Protein AF-D0SRM5-F1 (afdb_monomer)

Radius of gyration: 75.78 Å; Cα contacts (8 Å, |Δi|>4): 258; chains: 1; bounding box: 125×109×236 Å

Structure (mmCIF, N/CA/C/O backbone):
data_AF-D0SRM5-F1
#
_entry.id   AF-D0SRM5-F1
#
loop_
_atom_site.group_PDB
_atom_site.id
_atom_site.type_symbol
_atom_site.label_atom_id
_atom_site.label_alt_id
_atom_site.label_comp_id
_atom_site.label_asym_id
_atom_site.label_entity_id
_atom_site.label_seq_id
_atom_site.pdbx_PDB_ins_code
_atom_site.Cartn_x
_atom_site.Cartn_y
_atom_site.Cartn_z
_atom_site.occupancy
_atom_site.B_iso_or_equiv
_atom_site.auth_seq_id
_atom_site.auth_comp_id
_atom_site.auth_asym_id
_atom_site.auth_atom_id
_atom_site.pdbx_PDB_model_num
ATOM 1 N N . MET A 1 1 ? -45.842 -1.400 104.090 1.00 75.75 1 MET A N 1
ATOM 2 C CA . MET A 1 1 ? -46.898 -2.377 103.756 1.00 75.75 1 MET A CA 1
ATOM 3 C C . MET A 1 1 ? -46.332 -3.764 103.976 1.00 75.75 1 MET A C 1
ATOM 5 O O . MET A 1 1 ? -45.165 -3.953 103.660 1.00 75.75 1 MET A O 1
ATOM 9 N N . ILE A 1 2 ? -47.105 -4.686 104.545 1.00 84.38 2 ILE A N 1
ATOM 10 C CA . ILE A 1 2 ? -46.726 -6.105 104.592 1.00 84.38 2 ILE A CA 1
ATOM 11 C C . ILE A 1 2 ? -47.402 -6.796 103.411 1.00 84.38 2 ILE A C 1
ATOM 13 O O . ILE A 1 2 ? -48.548 -6.469 103.094 1.00 84.38 2 ILE A O 1
ATOM 17 N N . VAL A 1 3 ? -46.679 -7.705 102.763 1.00 89.56 3 VAL A N 1
ATOM 18 C CA . VAL A 1 3 ? -47.131 -8.456 101.594 1.00 89.56 3 VAL A CA 1
ATOM 19 C C . VAL A 1 3 ? -47.085 -9.946 101.910 1.00 89.56 3 VAL A C 1
ATOM 21 O O . VAL A 1 3 ? -46.092 -10.427 102.449 1.00 89.56 3 VAL A O 1
ATOM 24 N N . ASP A 1 4 ? -48.151 -10.646 101.551 1.00 93.44 4 ASP A N 1
ATOM 25 C CA . ASP A 1 4 ? -48.209 -12.096 101.433 1.00 93.44 4 ASP A CA 1
ATOM 26 C C . ASP A 1 4 ? -48.311 -12.432 99.941 1.00 93.44 4 ASP A C 1
ATOM 28 O O . ASP A 1 4 ? -49.197 -11.927 99.245 1.00 93.44 4 ASP A O 1
ATOM 32 N N . ALA A 1 5 ? -47.357 -13.205 99.428 1.00 93.56 5 ALA A N 1
ATOM 33 C CA . ALA A 1 5 ? -47.236 -13.497 98.007 1.00 93.56 5 ALA A CA 1
ATOM 34 C C . ALA A 1 5 ? -47.153 -15.006 97.773 1.00 93.56 5 ALA A C 1
ATOM 36 O O . ALA A 1 5 ? -46.274 -15.680 98.307 1.00 93.56 5 ALA A O 1
ATOM 37 N N . ALA A 1 6 ? -48.034 -15.512 96.914 1.00 95.06 6 ALA A N 1
ATOM 38 C CA . ALA A 1 6 ? -48.066 -16.900 96.478 1.00 95.06 6 ALA A CA 1
ATOM 39 C C . ALA A 1 6 ? -47.936 -16.966 94.953 1.00 95.06 6 ALA A C 1
ATOM 41 O O . ALA A 1 6 ? -48.683 -16.303 94.233 1.00 95.06 6 ALA A O 1
ATOM 42 N N . ILE A 1 7 ? -46.991 -17.768 94.458 1.00 93.00 7 ILE A N 1
ATOM 43 C CA . ILE A 1 7 ? -46.827 -18.048 93.026 1.00 93.00 7 ILE A CA 1
ATOM 44 C C . ILE A 1 7 ? -47.518 -19.375 92.726 1.00 93.00 7 ILE A C 1
ATOM 46 O O . ILE A 1 7 ? -47.242 -20.385 93.371 1.00 93.00 7 ILE A O 1
ATOM 50 N N . HIS A 1 8 ? -48.404 -19.367 91.738 1.00 90.44 8 HIS A N 1
ATOM 51 C CA . HIS A 1 8 ? -49.189 -20.519 91.335 1.00 90.44 8 HIS A CA 1
ATOM 52 C C . HIS A 1 8 ? -48.699 -21.079 90.006 1.00 90.44 8 HIS A C 1
ATOM 54 O O . HIS A 1 8 ? -48.463 -20.349 89.037 1.00 90.44 8 HIS A O 1
ATOM 60 N N . ALA A 1 9 ? -48.589 -22.406 89.971 1.00 87.62 9 ALA A N 1
ATOM 61 C CA . ALA A 1 9 ? -48.478 -23.139 88.726 1.00 87.62 9 ALA A CA 1
ATOM 62 C C . ALA A 1 9 ? -49.825 -23.107 87.967 1.00 87.62 9 ALA A C 1
ATOM 64 O O . ALA A 1 9 ? -50.882 -22.961 88.593 1.00 87.62 9 ALA A O 1
ATOM 65 N N . PRO A 1 10 ? -49.801 -23.260 86.635 1.00 83.62 10 PRO A N 1
ATOM 66 C CA . PRO A 1 10 ? -50.998 -23.355 85.807 1.00 83.62 10 PRO A CA 1
ATOM 67 C C . PRO A 1 10 ? -51.956 -24.454 86.289 1.00 83.62 10 PRO A C 1
ATOM 69 O O . PRO A 1 10 ? -51.540 -25.560 86.634 1.00 83.62 10 PRO A O 1
ATOM 72 N N . HIS A 1 11 ? -53.259 -24.164 86.291 1.00 76.25 11 HIS A N 1
ATOM 73 C CA . HIS A 1 11 ? -54.286 -25.144 86.648 1.00 76.25 11 HIS A CA 1
ATOM 74 C C . HIS A 1 11 ? -54.641 -26.006 85.428 1.00 76.25 11 HIS A C 1
ATOM 76 O O . HIS A 1 11 ? -55.472 -25.619 84.611 1.00 76.25 11 HIS A O 1
ATOM 82 N N . ILE A 1 12 ? -54.011 -27.172 85.295 1.00 67.69 12 ILE A N 1
ATOM 83 C CA . ILE A 1 12 ? -54.156 -28.050 84.117 1.00 67.69 12 ILE A CA 1
ATOM 84 C C . ILE A 1 12 ? -55.495 -28.809 84.062 1.00 67.69 12 ILE A C 1
ATOM 86 O O . ILE A 1 12 ? -55.946 -29.190 82.983 1.00 67.69 12 ILE A O 1
ATOM 90 N N . GLU A 1 13 ? -56.181 -28.996 85.195 1.00 64.06 13 GLU A N 1
ATOM 91 C CA . GLU A 1 13 ? -57.524 -29.590 85.207 1.00 64.06 13 GLU A CA 1
ATOM 92 C C . GLU A 1 13 ? -58.568 -28.579 84.690 1.00 64.06 13 GLU A C 1
ATOM 94 O O . GLU A 1 13 ? -58.675 -27.454 85.181 1.00 64.06 13 GLU A O 1
ATOM 99 N N . GLY A 1 14 ? -59.353 -28.965 83.680 1.00 62.56 14 GLY A N 1
ATOM 100 C CA . GLY A 1 14 ? -60.469 -28.157 83.171 1.00 62.56 14 GLY A CA 1
ATOM 101 C C . GLY A 1 14 ? -60.129 -27.134 82.079 1.00 62.56 14 GLY A C 1
ATOM 102 O O . GLY A 1 14 ? -60.854 -26.151 81.950 1.00 62.56 14 GLY A O 1
ATOM 103 N N . GLY A 1 15 ? -59.063 -27.338 81.294 1.00 61.66 15 GLY A N 1
ATOM 104 C CA . GLY A 1 15 ? -58.835 -26.599 80.039 1.00 61.66 15 GLY A CA 1
ATOM 105 C C . GLY A 1 15 ? -58.355 -25.151 80.201 1.00 61.66 15 GLY A C 1
ATOM 106 O O . GLY A 1 15 ? -58.679 -24.297 79.377 1.00 61.66 15 GLY A O 1
ATOM 107 N N . SER A 1 16 ? -57.632 -24.838 81.281 1.00 66.81 16 SER A N 1
ATOM 108 C CA . SER A 1 16 ? -56.905 -23.567 81.399 1.00 66.81 16 SER A CA 1
ATOM 109 C C . SER A 1 16 ? -55.593 -23.616 80.612 1.00 66.81 16 SER A C 1
ATOM 111 O O . SER A 1 16 ? -55.019 -24.688 80.453 1.00 66.81 16 SER A O 1
ATOM 113 N N . ASP A 1 17 ? -55.104 -22.454 80.168 1.00 73.56 17 ASP A N 1
ATOM 114 C CA . ASP A 1 17 ? -53.794 -22.327 79.515 1.00 73.56 17 ASP A CA 1
ATOM 115 C C . ASP A 1 17 ? -52.684 -22.830 80.455 1.00 73.56 17 ASP A C 1
ATOM 117 O O . ASP A 1 17 ? -52.502 -22.296 81.556 1.00 73.56 17 ASP A O 1
ATOM 121 N N . ASP A 1 18 ? -51.966 -23.863 80.016 1.00 79.94 18 ASP A N 1
ATOM 122 C CA . ASP A 1 18 ? -50.884 -24.533 80.740 1.00 79.94 18 ASP A CA 1
ATOM 123 C C . ASP A 1 18 ? -49.605 -23.686 80.821 1.00 79.94 18 ASP A C 1
ATOM 125 O O . ASP A 1 18 ? -48.636 -24.088 81.459 1.00 79.94 18 ASP A O 1
ATOM 129 N N . ARG A 1 19 ? -49.614 -22.483 80.238 1.00 84.00 19 ARG A N 1
ATOM 130 C CA . ARG A 1 19 ? -48.540 -21.485 80.325 1.00 84.00 19 ARG A CA 1
ATOM 131 C C . ARG A 1 19 ? -48.837 -20.378 81.339 1.00 84.00 19 ARG A C 1
ATOM 133 O O . ARG A 1 19 ? -47.973 -19.541 81.591 1.00 84.00 19 ARG A O 1
ATOM 140 N N . ASN A 1 20 ? -50.038 -20.330 81.924 1.00 86.62 20 ASN A N 1
ATOM 141 C CA . ASN A 1 20 ? -50.478 -19.219 82.779 1.00 86.62 20 ASN A CA 1
ATOM 142 C C . ASN A 1 20 ? -49.940 -19.298 84.224 1.00 86.62 20 ASN A C 1
ATOM 144 O O . ASN A 1 20 ? -50.693 -19.505 85.184 1.00 86.62 20 ASN A O 1
ATOM 148 N N . TYR A 1 21 ? -48.629 -19.119 84.383 1.00 89.56 21 TYR A N 1
ATOM 149 C CA . TYR A 1 21 ? -48.004 -18.881 85.684 1.00 89.56 21 TYR A CA 1
ATOM 150 C C . TYR A 1 21 ? -48.398 -17.496 86.199 1.00 89.56 21 TYR A C 1
ATOM 152 O O . TYR A 1 21 ? -48.238 -16.496 85.500 1.00 89.56 21 TYR A O 1
ATOM 160 N N . HIS A 1 22 ? -48.907 -17.425 87.426 1.00 91.38 22 HIS A N 1
ATOM 161 C CA . HIS A 1 22 ? -49.387 -16.167 87.996 1.00 91.38 22 HIS A CA 1
ATOM 162 C C . HIS A 1 22 ? -49.139 -16.099 89.500 1.00 91.38 22 HIS A C 1
ATOM 164 O O . HIS A 1 22 ? -48.972 -17.118 90.168 1.00 91.38 22 HIS A O 1
ATOM 170 N N . ALA A 1 23 ? -49.109 -14.882 90.038 1.00 93.06 23 ALA A N 1
ATOM 171 C CA . ALA A 1 23 ? -48.901 -14.642 91.457 1.00 93.06 23 ALA A CA 1
ATOM 172 C C . ALA A 1 23 ? -50.101 -13.922 92.076 1.00 93.06 23 ALA A C 1
ATOM 174 O O . ALA A 1 23 ? -50.603 -12.938 91.528 1.00 93.06 23 ALA A O 1
ATOM 175 N N . HIS A 1 24 ? -50.523 -14.386 93.249 1.00 93.62 24 HIS A N 1
ATOM 176 C CA . HIS A 1 24 ? -51.413 -13.647 94.130 1.00 93.62 24 HIS A CA 1
ATOM 177 C C . HIS A 1 24 ? -50.573 -12.884 95.144 1.00 93.62 24 HIS A C 1
ATOM 179 O O . HIS A 1 24 ? -49.783 -13.474 95.873 1.00 93.62 24 HIS A O 1
ATOM 185 N N . VAL A 1 25 ? -50.749 -11.564 95.181 1.00 90.94 25 VAL A N 1
ATOM 186 C CA . VAL A 1 25 ? -50.019 -10.664 96.075 1.00 90.94 25 VAL A CA 1
ATOM 187 C C . VAL A 1 25 ? -51.042 -9.927 96.928 1.00 90.94 25 VAL A C 1
ATOM 189 O O . VAL A 1 25 ? -51.656 -8.950 96.498 1.00 90.94 25 VAL A O 1
ATOM 192 N N . MET A 1 26 ? -51.272 -10.435 98.133 1.00 90.12 26 MET A N 1
ATOM 193 C CA . MET A 1 26 ? -52.119 -9.796 99.131 1.00 90.12 26 MET A CA 1
ATOM 194 C C . MET A 1 26 ? -51.283 -8.827 99.948 1.00 90.12 26 MET A C 1
ATOM 196 O O . MET A 1 26 ? -50.142 -9.110 100.300 1.00 90.12 26 MET A O 1
ATOM 200 N N . PHE A 1 27 ? -51.841 -7.670 100.282 1.00 87.31 27 PHE A N 1
ATOM 201 C CA . PHE A 1 27 ? -51.095 -6.677 101.034 1.00 87.31 27 PHE A CA 1
ATOM 202 C C . PHE A 1 27 ? -51.951 -5.939 102.050 1.00 87.31 27 PHE A C 1
ATOM 204 O O . PHE A 1 27 ? -53.161 -5.756 101.886 1.00 87.31 27 PHE A O 1
ATOM 211 N N . THR A 1 28 ? -51.312 -5.503 103.134 1.00 86.56 28 THR A N 1
ATOM 212 C CA . THR A 1 28 ? -52.011 -4.799 104.203 1.00 86.56 28 THR A CA 1
ATOM 213 C C . THR A 1 28 ? -52.453 -3.418 103.739 1.00 86.56 28 THR A C 1
ATOM 215 O O . THR A 1 28 ? -51.679 -2.613 103.229 1.00 86.56 28 THR A O 1
ATOM 218 N N . THR A 1 29 ? -53.715 -3.085 103.997 1.00 83.94 29 THR A N 1
ATOM 219 C CA . THR A 1 29 ? -54.259 -1.755 103.675 1.00 83.94 29 THR A CA 1
ATOM 220 C C . THR A 1 29 ? -53.954 -0.703 104.746 1.00 83.94 29 THR A C 1
ATOM 222 O O . THR A 1 29 ? -54.438 0.424 104.670 1.00 83.94 29 THR A O 1
ATOM 225 N N . ARG A 1 30 ? -53.163 -1.063 105.760 1.00 85.94 30 ARG A N 1
ATOM 226 C CA . ARG A 1 30 ? -52.719 -0.215 106.871 1.00 85.94 30 ARG A CA 1
ATOM 227 C C . ARG A 1 30 ? -51.215 -0.394 107.063 1.00 85.94 30 ARG A C 1
ATOM 229 O O . ARG A 1 30 ? -50.678 -1.476 106.797 1.00 85.94 30 ARG A O 1
ATOM 236 N N . ALA A 1 31 ? -50.552 0.668 107.507 1.00 85.31 31 ALA A N 1
ATOM 237 C CA . ALA A 1 31 ? -49.158 0.605 107.928 1.00 85.31 31 ALA A CA 1
ATOM 238 C C . ALA A 1 31 ? -49.045 -0.108 109.283 1.00 85.31 31 ALA A C 1
ATOM 240 O O . ALA A 1 31 ? -50.023 -0.172 110.028 1.00 85.31 31 ALA A O 1
ATOM 241 N N . ILE A 1 32 ? -47.851 -0.604 109.594 1.00 87.25 32 ILE A N 1
ATOM 242 C CA . ILE A 1 32 ? -47.505 -1.066 110.938 1.00 87.25 32 ILE A CA 1
ATOM 243 C C . ILE A 1 32 ? -46.869 0.105 111.682 1.00 87.25 32 ILE A C 1
ATOM 245 O O . ILE A 1 32 ? -45.974 0.762 111.145 1.00 87.25 32 ILE A O 1
ATOM 249 N N . SER A 1 33 ? -47.367 0.386 112.879 1.00 85.88 33 SER A N 1
ATOM 250 C CA . SER A 1 33 ? -46.882 1.446 113.752 1.00 85.88 33 SER A CA 1
ATOM 251 C C . SER A 1 33 ? -45.524 1.077 114.357 1.00 85.88 33 SER A C 1
ATOM 253 O O . SER A 1 33 ? -45.061 -0.063 114.286 1.00 85.88 33 SER A O 1
ATOM 255 N N . LYS A 1 34 ? -44.890 2.033 115.043 1.00 86.81 34 LYS A N 1
ATOM 256 C CA . LYS A 1 34 ? -43.638 1.782 115.782 1.00 86.81 34 LYS A CA 1
ATOM 257 C C . LYS A 1 34 ? -43.795 0.766 116.924 1.00 86.81 34 LYS A C 1
ATOM 259 O O . LYS A 1 34 ? -42.788 0.238 117.383 1.00 86.81 34 LYS A O 1
ATOM 264 N N . THR A 1 35 ? -45.022 0.519 117.389 1.00 87.88 35 THR A N 1
ATOM 265 C CA . THR A 1 35 ? -45.329 -0.461 118.445 1.00 87.88 35 THR A CA 1
ATOM 266 C C . THR A 1 35 ? -45.667 -1.845 117.893 1.00 87.88 35 THR A C 1
ATOM 268 O O . THR A 1 35 ? -45.791 -2.780 118.674 1.00 87.88 35 THR A O 1
ATOM 271 N N . GLY A 1 36 ? -45.775 -1.996 116.568 1.00 84.62 36 GLY A N 1
ATOM 272 C CA . GLY A 1 36 ? -46.119 -3.263 115.918 1.00 84.62 36 GLY A CA 1
ATOM 273 C C . GLY A 1 36 ? -47.612 -3.448 115.623 1.00 84.62 36 GLY A C 1
ATOM 274 O O . GLY A 1 36 ? -47.978 -4.441 115.001 1.00 84.62 36 GLY A O 1
ATOM 275 N N . ASP A 1 37 ? -48.464 -2.490 115.998 1.00 87.62 37 ASP A N 1
ATOM 276 C CA . ASP A 1 37 ? -49.907 -2.521 115.730 1.00 87.62 37 ASP A CA 1
ATOM 277 C C . ASP A 1 37 ? -50.256 -1.914 114.362 1.00 87.62 37 ASP A C 1
ATOM 279 O O . ASP A 1 37 ? -49.481 -1.158 113.779 1.00 87.62 37 ASP A O 1
ATOM 283 N N . PHE A 1 38 ? -51.454 -2.186 113.837 1.00 88.56 38 PHE A N 1
ATOM 284 C CA . PHE A 1 38 ? -51.927 -1.497 112.633 1.00 88.56 38 PHE A CA 1
ATOM 285 C C . PHE A 1 38 ? -52.267 -0.028 112.910 1.00 88.56 38 PHE A C 1
ATOM 287 O O . PHE A 1 38 ? -53.035 0.289 113.816 1.00 88.56 38 PHE A O 1
ATOM 294 N N . GLU A 1 39 ? -51.791 0.863 112.043 1.00 87.25 39 GLU A N 1
ATOM 295 C CA . GLU A 1 39 ? -52.151 2.280 112.078 1.00 87.25 39 GLU A CA 1
ATOM 296 C C . GLU A 1 39 ? -53.662 2.504 111.871 1.00 87.25 39 GLU A C 1
ATOM 298 O O . GLU A 1 39 ? -54.339 1.825 111.082 1.00 87.25 39 GLU A O 1
ATOM 303 N N . SER A 1 40 ? -54.201 3.524 112.547 1.00 83.12 40 SER A N 1
ATOM 304 C CA . SER A 1 40 ? -55.633 3.868 112.518 1.00 83.12 40 SER A CA 1
ATOM 305 C C . SER A 1 40 ? -56.101 4.388 111.152 1.00 83.12 40 SER A C 1
ATOM 307 O O . SER A 1 40 ? -57.272 4.217 110.786 1.00 83.12 40 SER A O 1
ATOM 309 N N . LYS A 1 41 ? -55.186 4.934 110.340 1.00 83.44 41 LYS A N 1
ATOM 310 C CA . LYS A 1 41 ? -55.449 5.381 108.967 1.00 83.44 41 LYS A CA 1
ATOM 311 C C . LYS A 1 41 ? -55.220 4.244 107.963 1.00 83.44 41 LYS A C 1
ATOM 313 O O . LYS A 1 41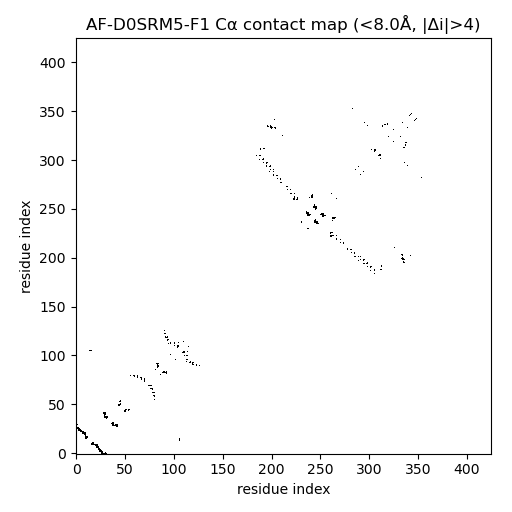 ? -54.173 3.605 107.944 1.00 83.44 41 LYS A O 1
ATOM 318 N N . LYS A 1 42 ? -56.207 4.018 107.092 1.00 80.56 42 LYS A N 1
ATOM 319 C CA . LYS A 1 42 ? -56.097 3.104 105.943 1.00 80.56 42 LYS A CA 1
ATOM 320 C C . LYS A 1 42 ? -55.418 3.829 104.778 1.00 80.56 42 LYS A C 1
ATOM 322 O O . LYS A 1 42 ? -55.771 4.980 104.516 1.00 80.56 42 LYS A O 1
ATOM 327 N N . TYR A 1 43 ? -54.538 3.151 104.049 1.00 76.50 43 TYR A N 1
ATOM 328 C CA . TYR A 1 43 ? -54.081 3.606 102.738 1.00 76.50 43 TYR A CA 1
ATOM 329 C C . TYR A 1 43 ? -55.289 3.766 101.806 1.00 76.50 43 TYR A C 1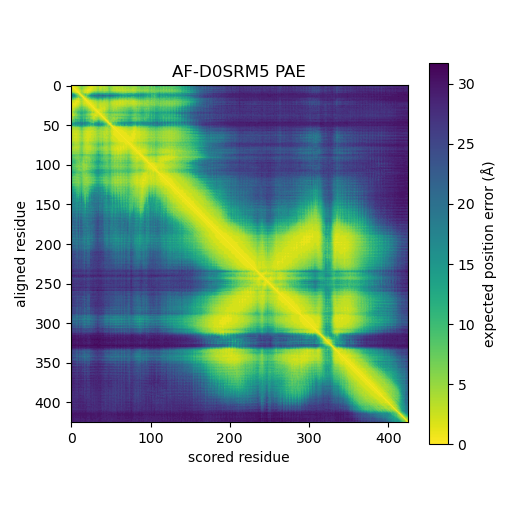
ATOM 331 O O . TYR A 1 43 ? -56.152 2.884 101.726 1.00 76.50 43 TYR A O 1
ATOM 339 N N . ARG A 1 44 ? -55.390 4.927 101.155 1.00 74.38 44 ARG A N 1
ATOM 340 C CA . ARG A 1 44 ? -56.475 5.254 100.212 1.00 74.38 44 ARG A CA 1
ATOM 341 C C . ARG A 1 44 ? -56.002 5.270 98.764 1.00 74.38 44 ARG A C 1
ATOM 343 O O . ARG A 1 44 ? -56.834 5.399 97.880 1.00 74.38 44 ARG A O 1
ATOM 350 N N . ASP A 1 45 ? -54.725 4.991 98.546 1.00 69.88 45 ASP A N 1
ATOM 351 C CA . ASP A 1 45 ? -54.040 5.002 97.251 1.00 69.88 45 ASP A CA 1
ATOM 352 C C . ASP A 1 45 ? -54.606 3.972 96.253 1.00 69.88 45 ASP A C 1
ATOM 354 O O . ASP A 1 45 ? -54.304 4.044 95.069 1.00 69.88 45 ASP A O 1
ATOM 358 N N . PHE A 1 46 ? -55.453 3.043 96.725 1.00 66.44 46 PHE A N 1
ATOM 359 C CA . PHE A 1 46 ? -56.204 2.049 95.937 1.00 66.44 46 PHE A CA 1
ATOM 360 C C . PHE A 1 46 ? -57.736 2.235 96.014 1.00 66.44 46 PHE A C 1
ATOM 362 O O . PHE A 1 46 ? -58.500 1.351 95.632 1.00 66.44 46 PHE A O 1
ATOM 369 N N . SER A 1 47 ? -58.209 3.352 96.577 1.00 68.06 47 SER A N 1
ATOM 370 C CA . SER A 1 47 ? -59.630 3.726 96.637 1.00 68.06 47 SER A CA 1
ATOM 371 C C . SER A 1 47 ? -60.097 4.279 95.290 1.00 68.06 47 SER A C 1
ATOM 373 O O . SER A 1 47 ? -59.283 4.713 94.485 1.00 68.06 47 SER A O 1
ATOM 375 N N . ARG A 1 48 ? -61.413 4.302 95.050 1.00 60.69 48 ARG A N 1
ATOM 376 C CA . ARG A 1 48 ? -62.029 4.650 93.754 1.00 60.69 48 ARG A CA 1
ATOM 377 C C . ARG A 1 48 ? -61.578 6.002 93.161 1.00 60.69 48 ARG A C 1
ATOM 379 O O . ARG A 1 48 ? -61.569 6.119 91.941 1.00 60.69 48 ARG A O 1
ATOM 386 N N . ASP A 1 49 ? -61.184 6.965 93.996 1.00 62.38 49 ASP A N 1
ATOM 387 C CA . ASP A 1 49 ? -60.855 8.337 93.576 1.00 62.38 49 ASP A CA 1
ATOM 388 C C . ASP A 1 49 ? -59.379 8.521 93.146 1.00 62.38 49 ASP A C 1
ATOM 390 O O . ASP A 1 49 ? -59.117 9.201 92.157 1.00 62.38 49 ASP A O 1
ATOM 394 N N . ASP A 1 50 ? -58.422 7.856 93.813 1.00 56.53 50 ASP A N 1
ATOM 395 C CA . ASP A 1 50 ? -56.968 7.957 93.538 1.00 56.53 50 ASP A CA 1
ATOM 396 C C . ASP A 1 50 ? -56.353 6.664 92.953 1.00 56.53 50 ASP A C 1
ATOM 398 O O . ASP A 1 50 ? -55.239 6.662 92.421 1.00 56.53 50 ASP A O 1
ATOM 402 N N . GLY A 1 51 ? -57.091 5.550 93.001 1.00 62.44 51 GLY A N 1
ATOM 403 C CA . GLY A 1 51 ? -56.621 4.208 92.645 1.00 62.44 51 GLY A CA 1
ATOM 404 C C . GLY A 1 51 ? -56.216 4.041 91.185 1.00 62.44 51 GLY A C 1
ATOM 405 O O . GLY A 1 51 ? -55.305 3.274 90.885 1.00 62.44 51 GLY A O 1
ATOM 406 N N . THR A 1 52 ? -56.833 4.787 90.269 1.00 68.38 52 THR A N 1
ATOM 407 C CA . THR A 1 52 ? -56.574 4.661 88.827 1.00 68.38 52 THR A CA 1
ATOM 408 C C . THR A 1 52 ? -55.147 5.078 88.453 1.00 68.38 52 THR A C 1
ATOM 410 O O . THR A 1 52 ? -54.532 4.440 87.598 1.00 68.38 52 THR A O 1
ATOM 413 N N . LYS A 1 53 ? -54.582 6.101 89.114 1.00 77.62 53 LYS A N 1
ATOM 414 C CA . LYS A 1 53 ? -53.200 6.555 88.862 1.00 77.62 53 LYS A CA 1
ATOM 415 C C . LYS A 1 53 ? -52.179 5.587 89.453 1.00 77.62 53 LYS A C 1
ATOM 417 O O . LYS A 1 53 ? -51.281 5.147 88.743 1.00 77.62 53 LYS A O 1
ATOM 422 N N . THR A 1 54 ? -52.368 5.192 90.712 1.00 81.75 54 THR A N 1
ATOM 423 C CA . THR A 1 54 ? -51.497 4.226 91.401 1.00 81.75 54 THR A CA 1
ATOM 424 C C . THR A 1 54 ? -51.434 2.894 90.653 1.00 81.75 54 THR A C 1
ATOM 426 O O . THR A 1 54 ? -50.349 2.372 90.417 1.00 81.75 54 THR A O 1
ATOM 429 N N . VAL A 1 55 ? -52.583 2.367 90.211 1.00 83.69 55 VAL A N 1
ATOM 430 C CA . VAL A 1 55 ? -52.653 1.112 89.442 1.00 83.69 55 VAL A CA 1
ATOM 431 C C . VAL A 1 55 ? -51.979 1.244 88.077 1.00 83.69 55 VAL A C 1
ATOM 433 O O . VAL A 1 55 ? -51.310 0.307 87.648 1.00 83.69 55 VAL A O 1
ATOM 436 N N . SER A 1 56 ? -52.120 2.386 87.399 1.00 84.94 56 SER A N 1
ATOM 437 C CA . SER A 1 56 ? -51.464 2.609 86.103 1.00 84.94 56 SER A CA 1
ATOM 438 C C . SER A 1 56 ? -49.940 2.623 86.244 1.00 84.94 56 SER A C 1
ATOM 440 O O . SER A 1 56 ? -49.274 1.869 85.542 1.00 84.94 56 SER A O 1
ATOM 442 N N . HIS A 1 57 ? -49.399 3.359 87.224 1.00 87.44 57 HIS A N 1
ATOM 443 C CA . HIS A 1 57 ? -47.958 3.355 87.512 1.00 87.44 57 HIS A CA 1
ATOM 444 C C . HIS A 1 57 ? -47.446 1.965 87.912 1.00 87.44 57 HIS A C 1
ATOM 446 O O . HIS A 1 57 ? -46.345 1.577 87.542 1.00 87.44 57 HIS A O 1
ATOM 452 N N . TRP A 1 58 ? -48.233 1.186 88.660 1.00 89.19 58 TRP A N 1
ATOM 453 C CA . TRP A 1 58 ? -47.847 -0.180 89.022 1.00 89.19 58 TRP A CA 1
ATOM 454 C C . TRP A 1 58 ? -47.814 -1.117 87.816 1.00 89.19 58 TRP A C 1
ATOM 456 O O . TRP A 1 58 ? -46.930 -1.964 87.738 1.00 89.19 58 TRP A O 1
ATOM 466 N N . ARG A 1 59 ? -48.750 -0.975 86.870 1.00 91.94 59 ARG A N 1
ATOM 467 C CA . ARG A 1 59 ? -48.742 -1.754 85.623 1.00 91.94 59 ARG A CA 1
ATOM 468 C C . ARG A 1 59 ? -47.543 -1.408 84.752 1.00 91.94 59 ARG A C 1
ATOM 470 O O . ARG A 1 59 ? -46.925 -2.318 84.213 1.00 91.94 59 ARG A O 1
ATOM 477 N N . GLU A 1 60 ? -47.224 -0.123 84.641 1.00 94.00 60 GLU A N 1
ATOM 478 C CA . GLU A 1 60 ? -46.029 0.359 83.948 1.00 94.00 60 GLU A CA 1
ATOM 479 C C . GLU A 1 60 ? -44.760 -0.214 84.584 1.00 94.00 60 GLU A C 1
ATOM 481 O O . GLU A 1 60 ? -44.036 -0.959 83.932 1.00 94.00 60 GLU A O 1
ATOM 486 N N . HIS A 1 61 ? -44.571 -0.003 85.890 1.00 95.25 61 HIS A N 1
ATOM 487 C CA . HIS A 1 61 ? -43.409 -0.514 86.615 1.00 95.25 61 HIS A CA 1
ATOM 488 C C . HIS A 1 61 ? -43.298 -2.044 86.543 1.00 95.25 61 HIS A C 1
ATOM 490 O O . HIS A 1 61 ? -42.205 -2.597 86.468 1.00 95.25 61 HIS A O 1
ATOM 496 N N . PHE A 1 62 ? -44.422 -2.762 86.571 1.00 94.88 62 PHE A N 1
ATOM 497 C CA . PHE A 1 62 ? -44.413 -4.211 86.396 1.00 94.88 62 PHE A CA 1
ATOM 498 C C . PHE A 1 62 ? -43.988 -4.616 84.979 1.00 94.88 62 PHE A C 1
ATOM 500 O O . PHE A 1 62 ? -43.183 -5.533 84.838 1.00 94.88 62 PHE A O 1
ATOM 507 N N . ALA A 1 63 ? -44.478 -3.933 83.940 1.00 96.06 63 ALA A N 1
ATOM 508 C CA . ALA A 1 63 ? -44.046 -4.179 82.566 1.00 96.06 63 ALA A CA 1
ATOM 509 C C . ALA A 1 63 ? -42.534 -3.944 82.403 1.00 96.06 63 ALA A C 1
ATOM 511 O O . ALA A 1 63 ? -41.858 -4.774 81.797 1.00 96.06 63 ALA A O 1
ATOM 512 N N . ASP A 1 64 ? -41.991 -2.887 83.010 1.00 96.81 64 ASP A N 1
ATOM 513 C CA . ASP A 1 64 ? -40.552 -2.593 82.994 1.00 96.81 64 ASP A CA 1
ATOM 514 C C . ASP A 1 64 ? -39.729 -3.675 83.702 1.00 96.81 64 ASP A C 1
ATOM 516 O O . ASP A 1 64 ? -38.710 -4.129 83.173 1.00 96.81 64 ASP A O 1
ATOM 520 N N . LEU A 1 65 ? -40.186 -4.141 84.871 1.00 96.81 65 LEU A N 1
ATOM 521 C CA . LEU A 1 65 ? -39.556 -5.254 85.586 1.00 96.81 65 LEU A CA 1
ATOM 522 C C . LEU A 1 65 ? -39.535 -6.528 84.733 1.00 96.81 65 LEU A C 1
ATOM 524 O O . LEU A 1 65 ? -38.497 -7.184 84.635 1.00 96.81 65 LEU A O 1
ATOM 528 N N . VAL A 1 66 ? -40.659 -6.866 84.092 1.00 96.19 66 VAL A N 1
ATOM 529 C CA . VAL A 1 66 ? -40.753 -8.038 83.210 1.00 96.19 66 VAL A CA 1
ATOM 530 C C . VAL A 1 66 ? -39.814 -7.887 82.015 1.00 96.19 66 VAL A C 1
ATOM 532 O O . VAL A 1 66 ? -39.041 -8.799 81.742 1.00 96.19 66 VAL A O 1
ATOM 535 N N . ASN A 1 67 ? -39.816 -6.738 81.339 1.00 96.94 67 ASN A N 1
ATOM 536 C CA . ASN A 1 67 ? -38.952 -6.483 80.183 1.00 96.94 67 ASN A CA 1
ATOM 537 C C . ASN A 1 67 ? -37.463 -6.540 80.536 1.00 96.94 67 ASN A C 1
ATOM 539 O O . ASN A 1 67 ? -36.684 -7.114 79.778 1.00 96.94 67 ASN A O 1
ATOM 543 N N . THR A 1 68 ? -37.085 -6.012 81.702 1.00 97.38 68 THR A N 1
ATOM 544 C CA . THR A 1 68 ? -35.714 -6.107 82.222 1.00 97.38 68 THR A CA 1
ATOM 545 C C . THR A 1 68 ? -35.316 -7.569 82.419 1.00 97.38 68 THR A C 1
ATOM 547 O O . THR A 1 68 ? -34.224 -7.981 82.032 1.00 97.38 68 THR A O 1
ATOM 550 N N . GLN A 1 69 ? -36.208 -8.382 82.991 1.00 96.69 69 GLN A N 1
ATOM 551 C CA . GLN A 1 69 ? -35.928 -9.797 83.210 1.00 96.69 69 GLN A CA 1
ATOM 552 C C . GLN A 1 69 ? -35.881 -10.597 81.899 1.00 96.69 69 GLN A C 1
ATOM 554 O O . GLN A 1 69 ? -35.029 -11.477 81.773 1.00 96.69 69 GLN A O 1
ATOM 559 N N . LEU A 1 70 ? -36.751 -10.286 80.928 1.00 96.75 70 LEU A N 1
ATOM 560 C CA . LEU A 1 70 ? -36.746 -10.884 79.586 1.00 96.75 70 LEU A CA 1
ATOM 561 C C . LEU A 1 70 ? -35.430 -10.586 78.855 1.00 96.75 70 LEU A C 1
ATOM 563 O O . LEU A 1 70 ? -34.814 -11.488 78.291 1.00 96.75 70 LEU A O 1
ATOM 567 N N . GLU A 1 71 ? -34.947 -9.348 78.926 1.00 96.25 71 GLU A N 1
ATOM 568 C CA . GLU A 1 71 ? -33.659 -8.968 78.347 1.00 96.25 71 GLU A CA 1
ATOM 569 C C . GLU A 1 71 ? -32.486 -9.717 78.995 1.00 96.25 71 GLU A C 1
ATOM 571 O O . GLU A 1 71 ? -31.628 -10.242 78.288 1.00 96.25 71 GLU A O 1
ATOM 576 N N . GLN A 1 72 ? -32.479 -9.847 80.327 1.00 96.94 72 GLN A N 1
ATOM 577 C CA . GLN A 1 72 ? -31.435 -10.580 81.055 1.00 96.94 72 GLN A CA 1
ATOM 578 C C . GLN A 1 72 ? -31.335 -12.059 80.661 1.00 96.94 72 GLN A C 1
ATOM 580 O O . GLN A 1 72 ? -30.247 -12.630 80.728 1.00 96.94 72 GLN A O 1
ATOM 585 N N . ILE A 1 73 ? -32.445 -12.682 80.253 1.00 96.75 73 ILE A N 1
ATOM 586 C CA . ILE A 1 73 ? -32.460 -14.072 79.770 1.00 96.75 73 ILE A CA 1
ATOM 587 C C . ILE A 1 73 ? -32.277 -14.185 78.246 1.00 96.75 73 ILE A C 1
ATOM 589 O O . ILE A 1 73 ? -32.367 -15.285 77.708 1.00 96.75 73 ILE A O 1
ATOM 593 N N . GLY A 1 74 ? -32.017 -13.075 77.542 1.00 95.12 74 GLY A N 1
ATOM 594 C CA . GLY A 1 74 ? -31.788 -13.045 76.092 1.00 95.12 74 GLY A CA 1
ATOM 595 C C . GLY A 1 74 ? -33.054 -13.121 75.230 1.00 95.12 74 GLY A C 1
ATOM 596 O O . GLY A 1 74 ? -32.955 -13.362 74.029 1.00 95.12 74 GLY A O 1
ATOM 597 N N . SER A 1 75 ? -34.238 -12.921 75.815 1.00 95.56 75 SER A N 1
ATOM 598 C CA . SER A 1 75 ? -35.513 -12.885 75.091 1.00 95.56 75 SER A CA 1
ATOM 599 C C . SER A 1 75 ? -35.681 -11.546 74.358 1.00 95.56 75 SER A C 1
ATOM 601 O O . SER A 1 75 ? -35.333 -10.474 74.868 1.00 95.56 75 SER A O 1
ATOM 603 N N . THR A 1 76 ? -36.204 -11.604 73.132 1.00 93.06 76 THR A N 1
ATOM 604 C CA . THR A 1 76 ? -36.473 -10.420 72.285 1.00 93.06 76 THR A CA 1
ATOM 605 C C . THR A 1 76 ? -37.892 -9.883 72.467 1.00 93.06 76 THR A C 1
ATOM 607 O O . THR A 1 76 ? -38.201 -8.758 72.082 1.00 93.06 76 THR A O 1
ATOM 610 N N . GLU A 1 77 ? -38.746 -10.675 73.103 1.00 93.25 77 GLU A N 1
ATOM 611 C CA . GLU A 1 77 ? -40.124 -10.372 73.426 1.00 93.25 77 GLU A CA 1
ATOM 612 C C . GLU A 1 77 ? -40.204 -9.247 74.460 1.00 93.25 77 GLU A C 1
ATOM 614 O O . GLU A 1 77 ? -39.374 -9.135 75.364 1.00 93.25 77 GLU A O 1
ATOM 619 N N . ARG A 1 78 ? -41.219 -8.393 74.333 1.00 93.81 78 ARG A N 1
ATOM 620 C CA . ARG A 1 78 ? -41.480 -7.297 75.268 1.00 93.81 78 ARG A CA 1
ATOM 621 C C . ARG A 1 78 ? -42.966 -7.227 75.579 1.00 93.81 78 ARG A C 1
ATOM 623 O O . ARG A 1 78 ? -43.805 -7.463 74.712 1.00 93.81 78 ARG A O 1
ATOM 630 N N . VAL A 1 79 ? -43.285 -6.884 76.818 1.00 93.62 79 VAL A N 1
ATOM 631 C CA . VAL A 1 79 ? -44.647 -6.620 77.281 1.00 93.62 79 VAL A CA 1
ATOM 632 C C . VAL A 1 79 ? -44.854 -5.120 77.443 1.00 93.62 79 VAL A C 1
ATOM 634 O O . VAL A 1 79 ? -43.921 -4.373 77.730 1.00 93.62 79 VAL A O 1
ATOM 637 N N . SER A 1 80 ? -46.091 -4.666 77.274 1.00 93.50 80 SER A N 1
ATOM 638 C CA . SER A 1 80 ? -46.462 -3.277 77.530 1.00 93.50 80 SER A CA 1
ATOM 639 C C . SER A 1 80 ? -47.725 -3.218 78.372 1.00 93.50 80 SER A C 1
ATOM 641 O O . SER A 1 80 ? -48.615 -4.059 78.249 1.00 93.50 80 SER A O 1
ATOM 643 N N . HIS A 1 81 ? -47.796 -2.206 79.232 1.00 91.69 81 HIS A N 1
ATOM 644 C CA . HIS A 1 81 ? -48.995 -1.881 79.994 1.00 91.69 81 HIS A CA 1
ATOM 645 C C . HIS A 1 81 ? -50.033 -1.111 79.157 1.00 91.69 81 HIS A C 1
ATOM 647 O O . HIS A 1 81 ? -51.180 -0.964 79.586 1.00 91.69 81 HIS A O 1
ATOM 653 N N . LEU A 1 82 ? -49.623 -0.600 77.991 1.00 91.19 82 LEU A N 1
ATOM 654 C CA . LEU A 1 82 ? -50.445 0.181 77.075 1.00 91.19 82 LEU A CA 1
ATOM 655 C C . LEU A 1 82 ? -51.401 -0.712 76.280 1.00 91.19 82 LEU A C 1
ATOM 657 O O . LEU A 1 82 ? -51.098 -1.863 75.963 1.00 91.19 82 LEU A O 1
ATOM 661 N N . SER A 1 83 ? -52.559 -0.161 75.913 1.00 89.75 83 SER A N 1
ATOM 662 C CA . SER A 1 83 ? -53.465 -0.837 74.984 1.00 89.75 83 SER A CA 1
ATOM 663 C C . SER A 1 83 ? -52.885 -0.844 73.562 1.00 89.75 83 SER A C 1
ATOM 665 O O . SER A 1 83 ? -52.052 -0.005 73.222 1.00 89.75 83 SER A O 1
ATOM 667 N N . TYR A 1 84 ? -53.360 -1.736 72.684 1.00 90.25 84 TYR A N 1
ATOM 668 C CA . TYR A 1 84 ? -52.967 -1.717 71.262 1.00 90.25 84 TYR A CA 1
ATOM 669 C C . TYR A 1 84 ? -53.238 -0.369 70.581 1.00 90.25 84 TYR A C 1
ATOM 671 O O . TYR A 1 84 ? -52.456 0.069 69.737 1.00 90.25 84 TYR A O 1
ATOM 679 N N . LYS A 1 85 ? -54.303 0.330 70.995 1.00 89.69 85 LYS A N 1
ATOM 680 C CA . LYS A 1 85 ? -54.611 1.678 70.510 1.00 89.69 85 LYS A CA 1
ATOM 681 C C . LYS A 1 85 ? -53.542 2.685 70.931 1.00 89.69 85 LYS A C 1
ATOM 683 O O . LYS A 1 85 ? -53.088 3.455 70.093 1.00 89.69 85 LYS A O 1
ATOM 688 N N . ASP A 1 86 ? -53.130 2.665 72.196 1.00 91.00 86 ASP A N 1
ATOM 689 C CA . ASP A 1 86 ? -52.115 3.592 72.714 1.00 91.00 86 ASP A CA 1
ATOM 690 C C . ASP A 1 86 ? -50.723 3.279 72.142 1.00 91.00 86 ASP A C 1
ATOM 692 O O . ASP A 1 86 ? -49.939 4.187 71.885 1.00 91.00 86 ASP A O 1
ATOM 696 N N . LEU A 1 87 ? -50.449 2.002 71.850 1.00 90.12 87 LEU A N 1
ATOM 697 C CA . LEU A 1 87 ? -49.257 1.564 71.116 1.00 90.12 87 LEU A CA 1
ATOM 698 C C . LEU A 1 87 ? -49.279 1.952 69.633 1.00 90.12 87 LEU A C 1
ATOM 700 O O . LEU A 1 87 ? -48.249 1.853 68.974 1.00 90.12 87 LEU A O 1
ATOM 704 N N . SER A 1 88 ? -50.434 2.357 69.092 1.00 89.44 88 SER A N 1
ATOM 705 C CA . SER A 1 88 ? -50.616 2.702 67.675 1.00 89.44 88 SER A CA 1
ATOM 706 C C . SER A 1 88 ? -50.103 1.627 66.699 1.00 89.44 88 SER A C 1
ATOM 708 O O . SER A 1 88 ? -49.740 1.932 65.568 1.00 89.44 88 SER A O 1
ATOM 710 N N . ASN A 1 89 ? -50.104 0.354 67.112 1.00 87.06 89 ASN A N 1
ATOM 711 C CA . ASN A 1 89 ? -49.637 -0.776 66.294 1.00 87.06 89 ASN A CA 1
ATOM 712 C C . ASN A 1 89 ? -50.711 -1.279 65.305 1.00 87.06 89 ASN A C 1
ATOM 714 O O . ASN A 1 89 ? -50.479 -2.171 64.489 1.00 87.06 89 ASN A O 1
ATOM 718 N N . GLY A 1 90 ? -51.915 -0.705 65.384 1.00 87.62 90 GLY A N 1
ATOM 719 C CA . GLY A 1 90 ? -53.057 -1.033 64.539 1.00 87.62 90 GLY A CA 1
ATOM 720 C C . GLY A 1 90 ? -53.536 -2.480 64.672 1.00 87.62 90 GLY A C 1
ATOM 721 O O . GLY A 1 90 ? -54.091 -2.991 63.701 1.00 87.62 90 GLY A O 1
ATOM 722 N N . LEU A 1 91 ? -53.278 -3.137 65.808 1.00 91.31 91 LEU A N 1
ATOM 723 C CA . LEU A 1 91 ? -53.889 -4.414 66.172 1.00 91.31 91 LEU A CA 1
ATOM 724 C C . LEU A 1 91 ? -55.244 -4.174 66.852 1.00 91.31 91 LEU A C 1
ATOM 726 O O . LEU A 1 91 ? -55.432 -3.214 67.603 1.00 91.31 91 LEU A O 1
ATOM 730 N N . GLU A 1 92 ? -56.194 -5.068 66.609 1.00 92.75 92 GLU A N 1
ATOM 731 C CA . GLU A 1 92 ? -57.527 -5.033 67.204 1.00 92.75 92 GLU A CA 1
ATOM 732 C C . GLU A 1 92 ? -57.506 -5.631 68.623 1.00 92.75 92 GLU A C 1
ATOM 734 O O . GLU A 1 92 ? -56.919 -6.688 68.860 1.00 92.75 92 GLU A O 1
ATOM 739 N N . ALA A 1 93 ? -58.132 -4.957 69.593 1.00 91.25 93 ALA A N 1
ATOM 740 C CA . ALA A 1 93 ? -58.185 -5.424 70.979 1.00 91.25 93 ALA A CA 1
ATOM 741 C C . ALA A 1 93 ? -59.331 -6.426 71.194 1.00 91.25 93 ALA A C 1
ATOM 743 O O . ALA A 1 93 ? -60.460 -6.186 70.771 1.00 91.25 93 ALA A O 1
ATOM 744 N N . THR A 1 94 ? -59.061 -7.518 71.910 1.00 91.69 94 THR A N 1
ATOM 745 C CA . THR A 1 94 ? -60.085 -8.491 72.322 1.00 91.69 94 THR A CA 1
ATOM 746 C C . THR A 1 94 ? -60.946 -7.964 73.471 1.00 91.69 94 THR A C 1
ATOM 748 O O . THR A 1 94 ? -60.473 -7.193 74.309 1.00 91.69 94 THR A O 1
ATOM 751 N N . VAL A 1 95 ? -62.183 -8.449 73.577 1.00 88.94 95 VAL A N 1
ATOM 752 C CA . VAL A 1 95 ? -63.089 -8.149 74.696 1.00 88.94 95 VAL A CA 1
ATOM 753 C C . VAL A 1 95 ? -62.901 -9.176 75.815 1.00 88.94 95 VAL A C 1
ATOM 755 O O . VAL A 1 95 ? -62.690 -10.360 75.557 1.00 88.94 95 VAL A O 1
ATOM 758 N N . HIS A 1 96 ? -62.970 -8.736 77.074 1.00 87.25 96 HIS A N 1
ATOM 759 C CA . HIS A 1 96 ? -62.885 -9.641 78.220 1.00 87.25 96 HIS A CA 1
ATOM 760 C C . HIS A 1 96 ? -64.050 -10.643 78.211 1.00 87.25 96 HIS A C 1
ATOM 762 O O . HIS A 1 96 ? -65.207 -10.247 78.313 1.00 87.25 96 HIS A O 1
ATOM 768 N N . GLU A 1 97 ? -63.730 -11.935 78.116 1.00 85.44 97 GLU A N 1
ATOM 769 C CA . GLU A 1 97 ? -64.721 -13.018 78.017 1.00 85.44 97 GLU A CA 1
ATOM 770 C C . GLU A 1 97 ? -65.524 -13.181 79.320 1.00 85.44 97 GLU A C 1
ATOM 772 O O . GLU A 1 97 ? -66.731 -13.411 79.297 1.00 85.44 97 GLU A O 1
ATOM 777 N N . GLY A 1 98 ? -64.890 -12.980 80.476 1.00 84.88 98 GLY A N 1
ATOM 778 C CA . GLY A 1 98 ? -65.515 -13.227 81.772 1.00 84.88 98 GLY A CA 1
ATOM 779 C C . GLY A 1 98 ? -65.674 -14.719 82.083 1.00 84.88 98 GLY A C 1
ATOM 780 O O . GLY A 1 98 ? -65.586 -15.589 81.220 1.00 84.88 98 GLY A O 1
ATOM 781 N N . TYR A 1 99 ? -65.910 -15.031 83.358 1.00 83.88 99 TYR A N 1
ATOM 782 C CA . TYR A 1 99 ? -65.894 -16.410 83.863 1.00 83.88 99 TYR A CA 1
ATOM 783 C C . TYR A 1 99 ? -66.870 -17.353 83.141 1.00 83.88 99 TYR A C 1
ATOM 785 O O . TYR A 1 99 ? -66.496 -18.472 82.798 1.00 83.88 99 TYR A O 1
ATOM 793 N N . ALA A 1 100 ? -68.104 -16.902 82.890 1.00 84.88 100 ALA A N 1
ATOM 794 C CA . ALA A 1 100 ? -69.143 -17.729 82.277 1.00 84.88 100 ALA A CA 1
ATOM 795 C C . ALA A 1 100 ? -68.795 -18.133 80.834 1.00 84.88 100 ALA A C 1
ATOM 797 O O . ALA A 1 100 ? -68.930 -19.300 80.474 1.00 84.88 100 ALA A O 1
ATOM 798 N N . VAL A 1 101 ? -68.289 -17.192 80.030 1.00 85.44 101 VAL A N 1
ATOM 799 C CA . VAL A 1 101 ? -67.856 -17.462 78.651 1.00 85.44 101 VAL A CA 1
ATOM 800 C C . VAL A 1 101 ? -66.647 -18.392 78.641 1.00 85.44 101 VAL A C 1
ATOM 802 O O . VAL A 1 101 ? -66.639 -19.372 77.901 1.00 85.44 101 VAL A O 1
ATOM 805 N N . THR A 1 102 ? -65.665 -18.158 79.519 1.00 82.69 102 THR A N 1
ATOM 806 C CA . THR A 1 102 ? -64.493 -19.035 79.644 1.00 82.69 102 THR A CA 1
ATOM 807 C C . THR A 1 102 ? -64.882 -20.460 80.052 1.00 82.69 102 THR A C 1
ATOM 809 O O . THR A 1 102 ? -64.290 -21.418 79.558 1.00 82.69 102 THR A O 1
ATOM 812 N N . GLN A 1 103 ? -65.876 -20.637 80.931 1.00 82.19 103 GLN A N 1
ATOM 813 C CA . GLN A 1 103 ? -66.378 -21.967 81.292 1.00 82.19 103 GLN A CA 1
ATOM 814 C C . GLN A 1 103 ? -67.062 -22.681 80.126 1.00 82.19 103 GLN A C 1
ATOM 816 O O . GLN A 1 103 ? -66.775 -23.852 79.893 1.00 82.19 103 GLN A O 1
ATOM 821 N N . LEU A 1 104 ? -67.934 -21.993 79.382 1.00 86.19 104 LEU A N 1
ATOM 822 C CA . LEU A 1 104 ? -68.588 -22.573 78.203 1.00 86.19 104 LEU A CA 1
ATOM 823 C C . LEU A 1 104 ? -67.556 -22.998 77.156 1.00 86.19 104 LEU A C 1
ATOM 825 O O . LEU A 1 104 ? -67.601 -24.125 76.665 1.00 86.19 104 LEU A O 1
ATOM 829 N N . ARG A 1 105 ? -66.545 -22.156 76.930 1.00 83.56 105 ARG A N 1
ATOM 830 C CA . ARG A 1 105 ? -65.426 -22.454 76.036 1.00 83.56 105 ARG A CA 1
ATOM 831 C C . ARG A 1 105 ? -64.662 -23.716 76.448 1.00 83.56 105 ARG A C 1
ATOM 833 O O . ARG A 1 105 ? -64.309 -24.524 75.596 1.00 83.56 105 ARG A O 1
ATOM 840 N N . ARG A 1 106 ? -64.447 -23.934 77.751 1.00 80.56 106 ARG A N 1
ATOM 841 C CA . ARG A 1 106 ? -63.797 -25.151 78.288 1.00 80.56 106 ARG A CA 1
ATOM 842 C C . ARG A 1 106 ? -64.616 -26.423 78.065 1.00 80.56 106 ARG A C 1
ATOM 844 O O . ARG A 1 106 ? -64.041 -27.503 78.003 1.00 80.56 106 ARG A O 1
ATOM 851 N N . LEU A 1 107 ? -65.935 -26.297 77.932 1.00 83.12 107 LEU A N 1
ATOM 852 C CA . LEU A 1 107 ? -66.834 -27.394 77.564 1.00 83.12 107 LEU A CA 1
ATOM 853 C C . LEU A 1 107 ? -66.935 -27.591 76.039 1.00 83.12 107 LEU A C 1
ATOM 855 O O . LEU A 1 107 ? -67.711 -28.432 75.592 1.00 83.12 107 LEU A O 1
ATOM 859 N N . GLY A 1 108 ? -66.175 -26.826 75.244 1.00 83.94 108 GLY A N 1
ATOM 860 C CA . GLY A 1 108 ? -66.232 -26.846 73.781 1.00 83.94 108 GLY A CA 1
ATOM 861 C C . GLY A 1 108 ? -67.449 -26.121 73.198 1.00 83.94 108 GLY A C 1
ATOM 862 O O . GLY A 1 108 ? -67.799 -26.360 72.047 1.00 83.94 108 GLY A O 1
ATOM 863 N N . ILE A 1 109 ? -68.118 -25.272 73.987 1.00 85.00 109 ILE A N 1
ATOM 864 C CA . ILE A 1 109 ? -69.271 -24.480 73.549 1.00 85.00 109 ILE A CA 1
ATOM 865 C C . ILE A 1 109 ? -68.797 -23.066 73.228 1.00 85.00 109 ILE A C 1
ATOM 867 O O . ILE A 1 109 ? -68.404 -22.308 74.118 1.00 85.00 109 ILE A O 1
ATOM 871 N N . ASP A 1 110 ? -68.878 -22.707 71.953 1.00 88.19 110 ASP A N 1
ATOM 872 C CA . ASP A 1 110 ? -68.531 -21.373 71.489 1.00 88.19 110 ASP A CA 1
ATOM 873 C C . ASP A 1 110 ? -69.629 -20.348 71.792 1.00 88.19 110 ASP A C 1
ATOM 875 O O . ASP A 1 110 ? -70.827 -20.631 71.778 1.00 88.19 110 ASP A O 1
ATOM 879 N N . THR A 1 111 ? -69.196 -19.118 72.049 1.00 88.81 111 THR A N 1
ATOM 880 C CA . THR A 1 111 ? -70.047 -17.947 72.265 1.00 88.81 111 THR A CA 1
ATOM 881 C C . THR A 1 111 ? -69.717 -16.879 71.231 1.00 88.81 111 THR A C 1
ATOM 883 O O . THR A 1 111 ? -68.628 -16.867 70.658 1.00 88.81 111 THR A O 1
ATOM 886 N N . GLU A 1 112 ? -70.615 -15.917 71.039 1.00 88.31 112 GLU A N 1
ATOM 887 C CA . GLU A 1 112 ? -70.361 -14.777 70.149 1.00 88.31 112 GLU A CA 1
ATOM 888 C C . GLU A 1 112 ? -69.076 -14.019 70.529 1.00 88.31 112 GLU A C 1
ATOM 890 O O . GLU A 1 112 ? -68.308 -13.627 69.653 1.00 88.31 112 GLU A O 1
ATOM 895 N N . ILE A 1 113 ? -68.793 -13.872 71.832 1.00 87.44 113 ILE A N 1
ATOM 896 C CA . ILE A 1 113 ? -67.595 -13.179 72.331 1.00 87.44 113 ILE A CA 1
ATOM 897 C C . ILE A 1 113 ? -66.325 -14.000 72.056 1.00 87.44 113 ILE A C 1
ATOM 899 O O . ILE A 1 113 ? -65.327 -13.435 71.607 1.00 87.44 113 ILE A O 1
ATOM 903 N N . SER A 1 114 ? -66.343 -15.320 72.292 1.00 86.25 114 SER A N 1
ATOM 904 C CA . SER A 1 114 ? -65.171 -16.173 72.037 1.00 86.25 114 SER A CA 1
ATOM 905 C C . SER A 1 114 ? -64.840 -16.248 70.545 1.00 86.25 114 SER A C 1
ATOM 907 O O . SER A 1 114 ? -63.678 -16.076 70.181 1.00 86.25 114 SER A O 1
ATOM 909 N N . LEU A 1 115 ? -65.854 -16.387 69.682 1.00 90.25 115 LEU A N 1
ATOM 910 C CA . LEU A 1 115 ? -65.686 -16.386 68.225 1.00 90.25 115 LEU A CA 1
ATOM 911 C C . LEU A 1 115 ? -65.185 -15.031 67.704 1.00 90.25 115 LEU A C 1
ATOM 913 O O . LEU A 1 115 ? -64.289 -14.984 66.862 1.00 90.25 115 LEU A O 1
ATOM 917 N N . ALA A 1 116 ? -65.714 -13.918 68.224 1.00 91.50 116 ALA A N 1
ATOM 918 C CA . ALA A 1 116 ? -65.257 -12.581 67.849 1.00 91.50 116 ALA A CA 1
ATOM 919 C C . ALA A 1 116 ? -63.787 -12.345 68.236 1.00 91.50 116 ALA A C 1
ATOM 921 O O . ALA A 1 116 ? -63.015 -11.816 67.433 1.00 91.50 116 ALA A O 1
ATOM 922 N N . ASN A 1 117 ? -63.379 -12.774 69.434 1.00 91.44 117 ASN A N 1
ATOM 923 C CA . ASN A 1 117 ? -61.990 -12.688 69.882 1.00 91.44 117 ASN A CA 1
ATOM 924 C C . ASN A 1 117 ? -61.048 -13.555 69.041 1.00 91.44 117 ASN A C 1
ATOM 926 O O . ASN A 1 117 ? -59.938 -13.118 68.740 1.00 91.44 117 ASN A O 1
ATOM 930 N N . ASP A 1 118 ? -61.468 -14.755 68.643 1.00 90.38 118 ASP A N 1
ATOM 931 C CA . ASP A 1 118 ? -60.657 -15.624 67.786 1.00 90.38 118 ASP A CA 1
ATOM 932 C C . ASP A 1 118 ? -60.487 -15.031 66.387 1.00 90.38 118 ASP A C 1
ATOM 934 O O . ASP A 1 118 ? -59.370 -14.988 65.872 1.00 90.38 118 ASP A O 1
ATOM 938 N N . ALA A 1 119 ? -61.550 -14.451 65.824 1.00 93.44 119 ALA A N 1
ATOM 939 C CA . ALA A 1 119 ? -61.467 -13.727 64.561 1.00 93.44 119 ALA A CA 1
ATOM 940 C C . ALA A 1 119 ? -60.536 -12.499 64.653 1.00 93.44 119 ALA A C 1
ATOM 942 O O . ALA A 1 119 ? -59.779 -12.231 63.722 1.00 93.44 119 ALA A O 1
ATOM 943 N N . ILE A 1 120 ? -60.556 -11.765 65.774 1.00 92.88 120 ILE A N 1
ATOM 944 C CA . ILE A 1 120 ? -59.622 -10.657 66.047 1.00 92.88 120 ILE A CA 1
ATOM 945 C C . ILE A 1 120 ? -58.174 -11.160 66.106 1.00 92.88 120 ILE A C 1
ATOM 947 O O . ILE A 1 120 ? -57.293 -10.582 65.471 1.00 92.88 120 ILE A O 1
ATOM 951 N N . ARG A 1 121 ? -57.913 -12.250 66.841 1.00 91.31 121 ARG A N 1
ATOM 952 C CA . ARG A 1 121 ? -56.572 -12.851 66.948 1.00 91.31 121 ARG A CA 1
ATOM 953 C C . ARG A 1 121 ? -56.054 -13.299 65.586 1.00 91.31 121 ARG A C 1
ATOM 955 O O . ARG A 1 121 ? -54.892 -13.047 65.282 1.00 91.31 121 ARG A O 1
ATOM 962 N N . GLN A 1 122 ? -56.913 -13.906 64.768 1.00 93.31 122 GLN A N 1
ATOM 963 C CA . GLN A 1 122 ? -56.565 -14.316 63.413 1.00 93.31 122 GLN A CA 1
ATOM 964 C C . GLN A 1 122 ? -56.190 -13.111 62.541 1.00 93.31 122 GLN A C 1
ATOM 966 O O . GLN A 1 122 ? -55.107 -13.106 61.964 1.00 93.31 122 GLN A O 1
ATOM 971 N N . ARG A 1 123 ? -57.022 -12.060 62.499 1.00 93.94 123 ARG A N 1
ATOM 972 C CA . ARG A 1 123 ? -56.716 -10.845 61.722 1.00 93.94 123 ARG A CA 1
ATOM 973 C C . ARG A 1 123 ? -55.428 -10.165 62.181 1.00 93.94 123 ARG A C 1
ATOM 975 O O . ARG A 1 123 ? -54.632 -9.737 61.351 1.00 93.94 123 ARG A O 1
ATOM 982 N N . ASN A 1 124 ? -55.192 -10.098 63.492 1.00 93.62 124 ASN A N 1
ATOM 983 C CA . ASN A 1 124 ? -53.947 -9.564 64.044 1.00 93.62 124 ASN A CA 1
ATOM 984 C C . ASN A 1 124 ? -52.731 -10.391 63.603 1.00 93.62 124 ASN A C 1
ATOM 986 O O . ASN A 1 124 ? -51.727 -9.814 63.192 1.00 93.62 124 ASN A O 1
ATO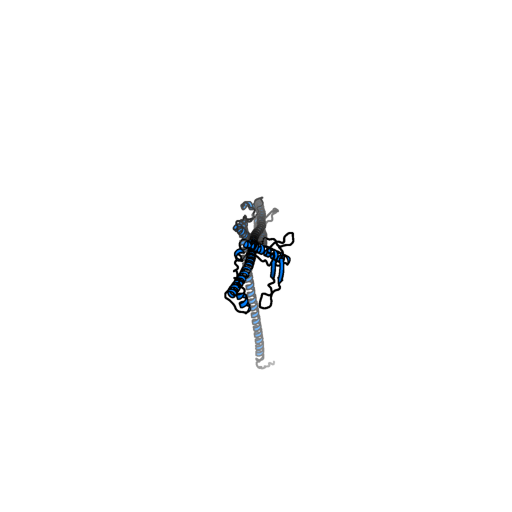M 990 N N . ALA A 1 125 ? -52.827 -11.724 63.646 1.00 91.69 125 ALA A N 1
ATOM 991 C CA . ALA A 1 125 ? -51.760 -12.612 63.191 1.00 91.69 125 ALA A CA 1
ATOM 992 C C . ALA A 1 125 ? -51.481 -12.443 61.688 1.00 91.69 125 ALA A C 1
ATOM 994 O O . ALA A 1 125 ? -50.327 -12.277 61.296 1.00 91.69 125 ALA A O 1
ATOM 995 N N . GLU A 1 126 ? -52.526 -12.412 60.856 1.00 93.38 126 GLU A N 1
ATOM 996 C CA . GLU A 1 126 ? -52.416 -12.157 59.413 1.00 93.38 126 GLU A CA 1
ATOM 997 C C . GLU A 1 126 ? -51.752 -10.805 59.130 1.00 93.38 126 GLU A C 1
ATOM 999 O O . GLU A 1 126 ? -50.872 -10.711 58.276 1.00 93.38 126 GLU A O 1
ATOM 1004 N N . LYS A 1 127 ? -52.114 -9.759 59.881 1.00 92.25 127 LYS A N 1
ATOM 1005 C CA . LYS A 1 127 ? -51.519 -8.429 59.733 1.00 92.25 127 LYS A CA 1
ATOM 1006 C C . LYS A 1 127 ? -50.020 -8.433 60.028 1.00 92.25 127 LYS A C 1
ATOM 1008 O O . LYS A 1 127 ? -49.253 -7.905 59.229 1.00 92.25 127 LYS A O 1
ATOM 1013 N N . THR A 1 128 ? -49.599 -9.049 61.133 1.00 89.69 128 THR A N 1
ATOM 1014 C CA . THR A 1 128 ? -48.176 -9.146 61.491 1.00 89.69 128 THR A CA 1
ATOM 1015 C C . THR A 1 128 ? -47.380 -9.920 60.439 1.00 89.69 128 THR A C 1
ATOM 1017 O O . THR A 1 128 ? -46.291 -9.491 60.064 1.00 89.69 128 THR A O 1
ATOM 1020 N N . VAL A 1 129 ? -47.928 -11.023 59.917 1.00 92.19 129 VAL A N 1
ATOM 1021 C CA . VAL A 1 129 ? -47.293 -11.788 58.831 1.00 92.19 129 VAL A CA 1
ATOM 1022 C C . VAL A 1 129 ? -47.175 -10.939 57.563 1.00 92.19 129 VAL A C 1
ATOM 1024 O O . VAL A 1 129 ? -46.102 -10.877 56.969 1.00 92.19 129 VAL A O 1
ATOM 1027 N N . ASN A 1 130 ? -48.239 -10.236 57.172 1.00 92.75 130 ASN A N 1
ATOM 1028 C CA . ASN A 1 130 ? -48.230 -9.389 55.980 1.00 92.75 130 ASN A CA 1
ATOM 1029 C C . ASN A 1 130 ? -47.227 -8.233 56.091 1.00 92.75 130 ASN A C 1
ATOM 1031 O O . ASN A 1 130 ? -46.513 -7.958 55.131 1.00 92.75 130 ASN A O 1
ATOM 1035 N N . GLU A 1 131 ? -47.141 -7.570 57.247 1.00 91.06 131 GLU A N 1
ATOM 1036 C CA . GLU A 1 131 ? -46.155 -6.507 57.485 1.00 91.06 131 GLU A CA 1
ATOM 1037 C C . GLU A 1 131 ? -44.716 -7.032 57.372 1.00 91.06 131 GLU A C 1
ATOM 1039 O O . GLU A 1 131 ? -43.866 -6.371 56.770 1.00 91.06 131 GLU A O 1
ATOM 1044 N N . GLN A 1 132 ? -44.451 -8.238 57.883 1.00 90.31 132 GLN A N 1
ATOM 1045 C CA . GLN A 1 132 ? -43.146 -8.883 57.751 1.00 90.31 132 GLN A CA 1
ATOM 1046 C C . GLN A 1 132 ? -42.816 -9.202 56.285 1.00 90.31 132 GLN A C 1
ATOM 1048 O O . GLN A 1 132 ? -41.735 -8.849 55.817 1.00 90.31 132 GLN A O 1
ATOM 1053 N N . VAL A 1 133 ? -43.761 -9.783 55.538 1.00 94.25 133 VAL A N 1
ATOM 1054 C CA . VAL A 1 133 ? -43.587 -10.090 54.107 1.00 94.25 133 VAL A CA 1
ATOM 1055 C C . VAL A 1 133 ? -43.345 -8.820 53.289 1.00 94.25 133 VAL A C 1
ATOM 1057 O O . VAL A 1 133 ? -42.460 -8.797 52.440 1.00 94.25 133 VAL A O 1
ATOM 1060 N N . ILE A 1 134 ? -44.085 -7.738 53.551 1.00 94.19 134 ILE A N 1
ATOM 1061 C CA . ILE A 1 134 ? -43.882 -6.452 52.863 1.00 94.19 134 ILE A CA 1
ATOM 1062 C C . ILE A 1 134 ? -42.469 -5.922 53.116 1.00 94.19 134 ILE A C 1
ATOM 1064 O O . ILE A 1 134 ? -41.814 -5.466 52.183 1.00 94.19 134 ILE A O 1
ATOM 1068 N N . LYS A 1 135 ? -41.981 -6.003 54.358 1.00 92.94 135 LYS A N 1
ATOM 1069 C CA . LYS A 1 135 ? -40.631 -5.556 54.713 1.00 92.94 135 LYS A CA 1
ATOM 1070 C C . LYS A 1 135 ? -39.545 -6.377 54.014 1.00 92.94 135 LYS A C 1
ATOM 1072 O O . LYS A 1 135 ? -38.539 -5.812 53.597 1.00 92.94 135 LYS A O 1
ATOM 1077 N N . GLU A 1 136 ? -39.735 -7.687 53.891 1.00 94.50 136 GLU A N 1
ATOM 1078 C CA . GLU A 1 136 ? -38.817 -8.569 53.159 1.00 94.50 136 GLU A CA 1
ATOM 1079 C C . GLU A 1 136 ? -38.818 -8.258 51.657 1.00 94.50 136 GLU A C 1
ATOM 1081 O O . GLU A 1 136 ? -37.753 -8.079 51.068 1.00 94.50 136 GLU A O 1
ATOM 1086 N N . LEU A 1 137 ? -39.997 -8.081 51.054 1.00 95.19 137 LEU A N 1
ATOM 1087 C CA . LEU A 1 137 ? -40.121 -7.695 49.646 1.00 95.19 137 LEU A CA 1
ATOM 1088 C C . LEU A 1 137 ? -39.481 -6.329 49.357 1.00 95.19 137 LEU A C 1
ATOM 1090 O O . LEU A 1 137 ? -38.815 -6.171 48.339 1.00 95.19 137 LEU A O 1
ATOM 1094 N N . ASP A 1 138 ? -39.638 -5.349 50.247 1.00 95.31 138 ASP A N 1
ATOM 1095 C CA . ASP A 1 138 ? -39.022 -4.022 50.103 1.00 95.31 138 ASP A CA 1
ATOM 1096 C C . ASP A 1 138 ? -37.482 -4.097 50.123 1.00 95.31 138 ASP A C 1
ATOM 1098 O O . ASP A 1 138 ? -36.790 -3.434 49.340 1.00 95.31 138 ASP A O 1
ATOM 1102 N N . GLN A 1 139 ? -36.926 -4.986 50.955 1.00 94.38 139 GLN A N 1
ATOM 1103 C CA . GLN A 1 139 ? -35.491 -5.279 50.962 1.00 94.38 139 GLN A CA 1
ATOM 1104 C C . GLN A 1 139 ? -35.039 -5.938 49.652 1.00 94.38 139 GLN A C 1
ATOM 1106 O O . GLN A 1 139 ? -34.021 -5.528 49.089 1.00 94.38 139 GLN A O 1
ATOM 1111 N N . GLU A 1 140 ? -35.787 -6.915 49.134 1.00 95.12 140 GLU A N 1
ATOM 1112 C CA . GLU A 1 140 ? -35.480 -7.568 47.853 1.00 95.12 140 GLU A CA 1
ATOM 1113 C C . GLU A 1 140 ? -35.543 -6.598 46.666 1.00 95.12 140 GLU A C 1
ATOM 1115 O O . GLU A 1 140 ? -34.665 -6.628 45.795 1.00 95.12 140 GLU A O 1
ATOM 1120 N N . ILE A 1 141 ? -36.541 -5.709 46.644 1.00 96.06 141 ILE A N 1
ATOM 1121 C CA . ILE A 1 141 ? -36.668 -4.647 45.639 1.00 96.06 141 ILE A CA 1
ATOM 1122 C C . ILE A 1 141 ? -35.443 -3.737 45.703 1.00 96.06 141 ILE A C 1
ATOM 1124 O O . ILE A 1 141 ? -34.785 -3.537 44.684 1.00 96.06 141 ILE A O 1
ATOM 1128 N N . THR A 1 142 ? -35.071 -3.272 46.898 1.00 95.75 142 THR A N 1
ATOM 1129 C CA . THR A 1 142 ? -33.907 -2.392 47.093 1.00 95.75 142 THR A CA 1
ATOM 1130 C C . THR A 1 142 ? -32.610 -3.033 46.583 1.00 95.75 142 THR A C 1
ATOM 1132 O O . THR A 1 142 ? -31.800 -2.387 45.911 1.00 95.75 142 THR A O 1
ATOM 1135 N N . VAL A 1 143 ? -32.397 -4.322 46.871 1.00 96.19 143 VAL A N 1
ATOM 1136 C CA . VAL A 1 143 ? -31.224 -5.070 46.384 1.00 96.19 143 VAL A CA 1
ATOM 1137 C C . VAL A 1 143 ? -31.251 -5.212 44.860 1.00 96.19 143 VAL A C 1
ATOM 1139 O O . VAL A 1 143 ? -30.228 -5.009 44.203 1.00 96.19 143 VAL A O 1
ATOM 1142 N N . SER A 1 144 ? -32.414 -5.522 44.289 1.00 95.44 144 SER A N 1
ATOM 1143 C CA . SER A 1 144 ? -32.585 -5.694 42.844 1.00 95.44 144 SER A CA 1
ATOM 1144 C C . SER A 1 144 ? -32.368 -4.389 42.077 1.00 95.44 144 SER A C 1
ATOM 1146 O O . SER A 1 144 ? -31.695 -4.384 41.048 1.00 95.44 144 SER A O 1
ATOM 1148 N N . GLU A 1 145 ? -32.883 -3.269 42.586 1.00 95.75 145 GLU A N 1
ATOM 1149 C CA . GLU A 1 145 ? -32.673 -1.942 42.002 1.00 95.75 145 GLU A CA 1
ATOM 1150 C C . GLU A 1 145 ? -31.190 -1.575 41.972 1.00 95.75 145 GLU A C 1
ATOM 1152 O O . GLU A 1 145 ? -30.688 -1.121 40.941 1.00 95.75 145 GLU A O 1
ATOM 1157 N N . ARG A 1 146 ? -30.465 -1.846 43.065 1.00 95.88 146 ARG A N 1
ATOM 1158 C CA . ARG A 1 146 ? -29.016 -1.635 43.120 1.00 95.88 146 ARG A CA 1
ATOM 1159 C C . ARG A 1 146 ? -28.280 -2.473 42.075 1.00 95.88 146 ARG A C 1
ATOM 1161 O O . ARG A 1 146 ? -27.465 -1.929 41.339 1.00 95.88 146 ARG A O 1
ATOM 1168 N N . LEU A 1 147 ? -28.616 -3.757 41.954 1.00 96.81 147 LEU A N 1
ATOM 1169 C CA . LEU A 1 147 ? -28.007 -4.639 40.956 1.00 96.81 147 LEU A CA 1
ATOM 1170 C C . LEU A 1 147 ? -28.279 -4.161 39.521 1.00 96.81 147 LEU A C 1
ATOM 1172 O O . LEU A 1 147 ? -27.396 -4.213 38.669 1.00 96.81 147 LEU A O 1
ATOM 1176 N N . ILE A 1 148 ? -29.490 -3.673 39.239 1.00 96.50 148 ILE A N 1
ATOM 1177 C CA . ILE A 1 148 ? -29.837 -3.112 37.926 1.00 96.50 148 ILE A CA 1
ATOM 1178 C C . ILE A 1 148 ? -29.010 -1.856 37.633 1.00 96.50 148 ILE A C 1
ATOM 1180 O O . ILE A 1 148 ? -28.584 -1.672 36.490 1.00 96.50 148 ILE A O 1
ATOM 1184 N N . CYS A 1 149 ? -28.785 -0.993 38.626 1.00 95.69 149 CYS A N 1
ATOM 1185 C CA . CYS A 1 149 ? -27.911 0.170 38.479 1.00 95.69 149 CYS A CA 1
ATOM 1186 C C . CYS A 1 149 ? -26.474 -0.254 38.147 1.00 95.69 149 CYS A C 1
ATOM 1188 O O . CYS A 1 149 ? -25.950 0.193 37.127 1.00 95.69 149 CYS A O 1
ATOM 1190 N N . ASP A 1 150 ? -25.900 -1.182 38.915 1.00 95.94 150 ASP A N 1
ATOM 1191 C CA . ASP A 1 150 ? -24.539 -1.689 38.693 1.00 95.94 150 ASP A CA 1
ATOM 1192 C C . ASP A 1 150 ? -24.394 -2.310 37.284 1.00 95.94 150 ASP A C 1
ATOM 1194 O O . ASP A 1 150 ? -23.463 -1.995 36.541 1.00 95.94 150 ASP A O 1
ATOM 1198 N N . LEU A 1 151 ? -25.369 -3.120 36.849 1.00 96.38 151 LEU A N 1
ATOM 1199 C CA . LEU A 1 151 ? -25.381 -3.727 35.509 1.00 96.38 151 LEU A CA 1
ATOM 1200 C C . LEU A 1 151 ? -25.498 -2.691 34.382 1.00 96.38 151 LEU A C 1
ATOM 1202 O O . LEU A 1 151 ? -24.920 -2.869 33.307 1.00 96.38 151 LEU A O 1
ATOM 1206 N N . ARG A 1 152 ? -26.263 -1.612 34.590 1.00 96.50 152 ARG A N 1
ATOM 1207 C CA . ARG A 1 152 ? -26.369 -0.516 33.613 1.00 96.50 152 ARG A CA 1
ATOM 1208 C C . ARG A 1 152 ? -25.047 0.230 33.479 1.00 96.50 152 ARG A C 1
ATOM 1210 O O . ARG A 1 152 ? -24.675 0.581 32.357 1.00 96.50 152 ARG A O 1
ATOM 1217 N N . GLU A 1 153 ? -24.347 0.454 34.586 1.00 96.12 153 GLU A N 1
ATOM 1218 C CA . GLU A 1 153 ? -23.019 1.069 34.584 1.00 96.12 153 GLU A CA 1
ATOM 1219 C C . GLU A 1 153 ? -22.004 0.177 33.861 1.00 96.12 153 GLU A C 1
ATOM 1221 O O . GLU A 1 153 ? -21.375 0.635 32.906 1.00 96.12 153 GLU A O 1
ATOM 1226 N N . GLU A 1 154 ? -21.935 -1.114 34.202 1.00 96.00 154 GLU A N 1
ATOM 1227 C CA . GLU A 1 154 ? -21.046 -2.077 33.537 1.00 96.00 154 GLU A CA 1
ATOM 1228 C C . GLU A 1 154 ? -21.322 -2.153 32.027 1.00 96.00 154 GLU A C 1
ATOM 1230 O O . GLU A 1 154 ? -20.402 -2.122 31.202 1.00 96.00 154 GLU A O 1
ATOM 1235 N N . LYS A 1 155 ? -22.602 -2.184 31.635 1.00 96.12 155 LYS A N 1
ATOM 1236 C CA . LYS A 1 155 ? -22.998 -2.192 30.223 1.00 96.12 155 LYS A CA 1
ATOM 1237 C C . LYS A 1 155 ? -22.552 -0.922 29.494 1.00 96.12 155 LYS A C 1
ATOM 1239 O O . LYS A 1 155 ? -22.044 -1.010 28.376 1.00 96.12 155 LYS A O 1
ATOM 1244 N N . SER A 1 156 ? -22.705 0.240 30.126 1.00 95.88 156 SER A N 1
ATOM 1245 C CA . SER A 1 156 ? -22.264 1.528 29.583 1.00 95.88 156 SER A CA 1
ATOM 1246 C C . SER A 1 156 ? -20.743 1.579 29.400 1.00 95.88 156 SER A C 1
ATOM 1248 O O . SER A 1 156 ? -20.249 1.993 28.347 1.00 95.88 156 SER A O 1
ATOM 1250 N N . GLU A 1 157 ? -19.978 1.092 30.380 1.00 95.94 157 GLU A N 1
ATOM 1251 C CA . GLU A 1 157 ? -18.519 1.008 30.281 1.00 95.94 157 GLU A CA 1
ATOM 1252 C C . GLU A 1 157 ? -18.065 0.052 29.177 1.00 95.94 157 GLU A C 1
ATOM 1254 O O . GLU A 1 157 ? -17.152 0.382 28.409 1.00 95.94 157 GLU A O 1
ATOM 1259 N N . TYR A 1 158 ? -18.720 -1.105 29.060 1.00 95.38 158 TYR A N 1
ATOM 1260 C CA . TYR A 1 158 ? -18.474 -2.061 27.988 1.00 95.38 158 TYR A CA 1
ATOM 1261 C C . TYR A 1 158 ? -18.732 -1.436 26.613 1.00 95.38 158 TYR A C 1
ATOM 1263 O O . TYR A 1 158 ? -17.875 -1.516 25.729 1.00 95.38 158 TYR A O 1
ATOM 1271 N N . ASP A 1 159 ? -19.876 -0.771 26.436 1.00 95.62 159 ASP A N 1
ATOM 1272 C CA . ASP A 1 159 ? -20.248 -0.134 25.172 1.00 95.62 159 ASP A CA 1
ATOM 1273 C C . ASP A 1 159 ? -19.278 1.004 24.811 1.00 95.62 159 ASP A C 1
ATOM 1275 O O . ASP A 1 159 ? -18.848 1.107 23.658 1.00 95.62 159 ASP A O 1
ATOM 1279 N N . ARG A 1 160 ? -18.829 1.796 25.798 1.00 95.50 160 ARG A N 1
ATOM 1280 C CA . ARG A 1 160 ? -17.773 2.806 25.609 1.00 95.50 160 ARG A CA 1
ATOM 1281 C C . ARG A 1 160 ? -16.461 2.168 25.150 1.00 95.50 160 ARG A C 1
ATOM 1283 O O . ARG A 1 160 ? -15.874 2.625 24.170 1.00 95.50 160 ARG A O 1
ATOM 1290 N N . LYS A 1 161 ? -16.016 1.093 25.804 1.00 95.50 161 LYS A N 1
ATOM 1291 C CA . LYS A 1 161 ? -14.769 0.392 25.458 1.00 95.50 161 LYS A CA 1
ATOM 1292 C C . LYS A 1 161 ? -14.830 -0.238 24.064 1.00 95.50 161 LYS A C 1
ATOM 1294 O O . LYS A 1 161 ? -13.841 -0.207 23.326 1.00 95.50 161 LYS A O 1
ATOM 1299 N N . GLN A 1 162 ? -15.986 -0.777 23.677 1.00 94.50 162 GLN A N 1
ATOM 1300 C CA . GLN A 1 162 ? -16.213 -1.285 22.323 1.00 94.50 162 GLN A CA 1
ATOM 1301 C C . GLN A 1 162 ? -16.168 -0.161 21.285 1.00 94.50 162 GLN A C 1
ATOM 1303 O O . GLN A 1 162 ? -15.473 -0.287 20.277 1.00 94.50 162 GLN A O 1
ATOM 1308 N N . ALA A 1 163 ? -16.828 0.969 21.550 1.00 94.56 163 ALA A N 1
ATOM 1309 C CA . ALA A 1 163 ? -16.781 2.138 20.674 1.00 94.56 163 ALA A CA 1
ATOM 1310 C C . ALA A 1 163 ? -15.352 2.691 20.512 1.00 94.56 163 ALA A C 1
ATOM 1312 O O . ALA A 1 163 ? -14.937 3.015 19.397 1.00 94.56 163 ALA A O 1
ATOM 1313 N N . GLU A 1 164 ? -14.569 2.752 21.592 1.00 94.62 164 GLU A N 1
ATOM 1314 C CA . GLU A 1 164 ? -13.157 3.153 21.555 1.00 94.62 164 GLU A CA 1
ATOM 1315 C C . GLU A 1 164 ? -12.309 2.186 20.728 1.00 94.62 164 GLU A C 1
ATOM 1317 O O . GLU A 1 164 ? -11.522 2.622 19.886 1.00 94.62 164 GLU A O 1
ATOM 1322 N N . THR A 1 165 ? -12.512 0.880 20.907 1.00 94.69 165 THR A N 1
ATOM 1323 C CA . THR A 1 165 ? -11.803 -0.162 20.151 1.00 94.69 165 THR A CA 1
ATOM 1324 C C . THR A 1 165 ? -12.136 -0.080 18.661 1.00 94.69 165 THR A C 1
ATOM 1326 O O . THR A 1 165 ? -11.233 -0.085 17.821 1.00 94.69 165 THR A O 1
ATOM 1329 N N . GLN A 1 166 ? -13.415 0.091 18.314 1.00 94.06 166 GLN A N 1
ATOM 1330 C CA . GLN A 1 166 ? -13.863 0.250 16.930 1.00 94.06 166 GLN A CA 1
ATOM 1331 C C . GLN A 1 166 ? -13.298 1.528 16.292 1.00 94.06 166 GLN A C 1
ATOM 1333 O O . GLN A 1 166 ? -12.849 1.521 15.139 1.00 94.06 166 GLN A O 1
ATOM 1338 N N . LYS A 1 167 ? -13.272 2.635 17.043 1.00 95.12 167 LYS A N 1
ATOM 1339 C CA . LYS A 1 167 ? -12.678 3.900 16.598 1.00 95.12 167 LYS A CA 1
ATOM 1340 C C . LYS A 1 167 ? -11.171 3.758 16.380 1.00 95.12 167 LYS A C 1
ATOM 1342 O O . LYS A 1 167 ? -10.670 4.193 15.344 1.00 95.12 167 LYS A O 1
ATOM 1347 N N . ALA A 1 168 ? -10.458 3.108 17.299 1.00 94.38 168 ALA A N 1
ATOM 1348 C CA . ALA A 1 168 ? -9.028 2.839 17.174 1.00 94.38 168 ALA A CA 1
ATOM 1349 C C . ALA A 1 168 ? -8.716 1.954 15.956 1.00 94.38 168 ALA A C 1
ATOM 1351 O O . ALA A 1 168 ? -7.809 2.275 15.188 1.00 94.38 168 ALA A O 1
ATOM 1352 N N . ALA A 1 169 ? -9.506 0.901 15.721 1.00 95.00 169 ALA A N 1
ATOM 1353 C CA . ALA A 1 169 ? -9.374 0.042 14.545 1.00 95.00 169 ALA A CA 1
ATOM 1354 C C . ALA A 1 169 ? -9.601 0.818 13.235 1.00 95.00 169 ALA A C 1
ATOM 1356 O O . ALA A 1 169 ? -8.841 0.663 12.279 1.00 95.00 169 ALA A O 1
ATOM 1357 N N . THR A 1 170 ? -10.594 1.711 13.208 1.00 95.56 170 THR A N 1
ATOM 1358 C CA . THR A 1 170 ? -10.878 2.565 12.043 1.00 95.56 170 THR A CA 1
ATOM 1359 C C . THR A 1 170 ? -9.725 3.534 11.761 1.00 95.56 170 THR A C 1
ATOM 1361 O O . THR A 1 170 ? -9.288 3.656 10.617 1.00 95.56 170 THR A O 1
ATOM 1364 N N . ILE A 1 171 ? -9.178 4.176 12.799 1.00 95.50 171 ILE A N 1
ATOM 1365 C CA . ILE A 1 171 ? -8.012 5.067 12.675 1.00 95.50 171 ILE A CA 1
ATOM 1366 C C . ILE A 1 171 ? -6.783 4.286 12.191 1.00 95.50 171 ILE A C 1
ATOM 1368 O O . ILE A 1 171 ? -6.061 4.754 11.310 1.00 95.50 171 ILE A O 1
ATOM 1372 N N . ALA A 1 172 ? -6.541 3.087 12.727 1.00 95.00 172 ALA A N 1
ATOM 1373 C CA . ALA A 1 172 ? -5.433 2.236 12.301 1.00 95.00 172 ALA A CA 1
ATOM 1374 C C . ALA A 1 172 ? -5.566 1.814 10.826 1.00 95.00 172 ALA A C 1
ATOM 1376 O O . ALA A 1 172 ? -4.588 1.875 10.080 1.00 95.00 172 ALA A O 1
ATOM 1377 N N . ALA A 1 173 ? -6.775 1.458 10.380 1.00 94.31 173 ALA A N 1
ATOM 1378 C CA . ALA A 1 173 ? -7.048 1.129 8.983 1.00 94.31 173 ALA A CA 1
ATOM 1379 C C . ALA A 1 173 ? -6.817 2.329 8.049 1.00 94.31 173 ALA A C 1
ATOM 1381 O O . ALA A 1 173 ? -6.184 2.178 7.005 1.00 94.31 173 ALA A O 1
ATOM 1382 N N . GLN A 1 174 ? -7.262 3.529 8.439 1.00 94.62 174 GLN A N 1
ATOM 1383 C CA . GLN A 1 174 ? -7.023 4.759 7.674 1.00 94.62 174 GLN A CA 1
ATOM 1384 C C . GLN A 1 174 ? -5.529 5.080 7.553 1.00 94.62 174 GLN A C 1
ATOM 1386 O O . GLN A 1 174 ? -5.054 5.327 6.446 1.00 94.62 17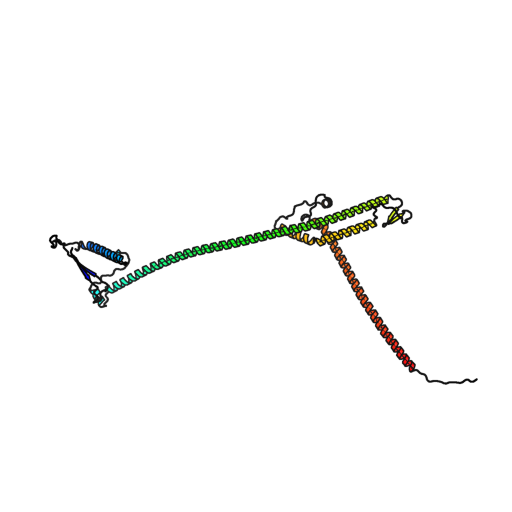4 GLN A O 1
ATOM 1391 N N . ARG A 1 175 ? -4.773 4.994 8.657 1.00 94.81 175 ARG A N 1
ATOM 1392 C CA . ARG A 1 175 ? -3.314 5.199 8.652 1.00 94.81 175 ARG A CA 1
ATOM 1393 C C . ARG A 1 175 ? -2.595 4.215 7.738 1.00 94.81 175 ARG A C 1
ATOM 1395 O O . ARG A 1 175 ? -1.667 4.605 7.040 1.00 94.81 175 ARG A O 1
ATOM 1402 N N . LYS A 1 176 ? -3.031 2.952 7.713 1.00 95.12 176 LYS A N 1
ATOM 1403 C CA . LYS A 1 176 ? -2.471 1.946 6.806 1.00 95.12 176 LYS A CA 1
ATOM 1404 C C . LYS A 1 176 ? -2.724 2.309 5.339 1.00 95.12 176 LYS A C 1
ATOM 1406 O O . LYS A 1 176 ? -1.794 2.280 4.547 1.00 95.12 176 LYS A O 1
ATOM 1411 N N . ILE A 1 177 ? -3.949 2.712 4.990 1.00 94.81 177 ILE A N 1
ATOM 1412 C CA . ILE A 1 177 ? -4.287 3.146 3.623 1.00 94.81 177 ILE A CA 1
ATOM 1413 C C . ILE A 1 177 ? -3.447 4.358 3.204 1.00 94.81 177 ILE A C 1
ATOM 1415 O O . ILE A 1 177 ? -2.971 4.414 2.073 1.00 94.81 177 ILE A O 1
ATOM 1419 N N . GLU A 1 178 ? -3.278 5.336 4.092 1.00 94.06 178 GLU A N 1
ATOM 1420 C CA . GLU A 1 178 ? -2.466 6.525 3.827 1.00 94.06 178 GLU A CA 1
ATOM 1421 C C . GLU A 1 178 ? -0.987 6.171 3.630 1.00 94.06 178 GLU A C 1
ATOM 1423 O O . GLU A 1 178 ? -0.380 6.597 2.650 1.00 94.06 178 GLU A O 1
ATOM 1428 N N . HIS A 1 179 ? -0.439 5.320 4.497 1.00 94.12 179 HIS A N 1
ATOM 1429 C CA . HIS A 1 179 ? 0.923 4.815 4.376 1.00 94.12 179 HIS A CA 1
ATOM 1430 C C . HIS A 1 179 ? 1.145 4.049 3.063 1.00 94.12 179 HIS A C 1
ATOM 1432 O O . HIS A 1 179 ? 2.101 4.332 2.344 1.00 94.12 179 HIS A O 1
ATOM 1438 N N . ASP A 1 180 ? 0.245 3.132 2.702 1.00 93.81 180 ASP A N 1
ATOM 1439 C CA . ASP A 1 180 ? 0.346 2.348 1.465 1.00 93.81 180 ASP A CA 1
ATOM 1440 C C . ASP A 1 180 ? 0.240 3.252 0.220 1.00 93.81 180 ASP A C 1
ATOM 1442 O O . ASP A 1 180 ? 0.939 3.045 -0.776 1.00 93.81 180 ASP A O 1
ATOM 1446 N N . ARG A 1 181 ? -0.594 4.304 0.277 1.00 91.62 181 ARG A N 1
ATOM 1447 C CA . ARG A 1 181 ? -0.667 5.334 -0.774 1.00 91.62 181 ARG A CA 1
ATOM 1448 C C . ARG A 1 181 ? 0.645 6.097 -0.910 1.00 91.62 181 ARG A C 1
ATOM 1450 O O . ARG A 1 181 ? 1.086 6.320 -2.035 1.00 91.62 181 ARG A O 1
ATOM 1457 N N . GLU A 1 182 ? 1.259 6.492 0.199 1.00 90.69 182 GLU A N 1
ATOM 1458 C CA . GLU A 1 182 ? 2.522 7.231 0.177 1.00 90.69 182 GLU A CA 1
ATOM 1459 C C . GLU A 1 182 ? 3.678 6.356 -0.328 1.00 90.69 182 GLU A C 1
ATOM 1461 O O . GLU A 1 182 ? 4.456 6.786 -1.177 1.00 90.69 182 GLU A O 1
ATOM 1466 N N . GLN A 1 183 ? 3.721 5.081 0.070 1.00 92.44 183 GLN A N 1
ATOM 1467 C CA . GLN A 1 183 ? 4.663 4.110 -0.491 1.00 92.44 183 GLN A CA 1
ATOM 1468 C C . GLN A 1 183 ? 4.486 3.927 -2.004 1.00 92.44 183 GLN A C 1
ATOM 1470 O O . GLN A 1 183 ? 5.471 3.888 -2.740 1.00 92.44 183 GLN A O 1
ATOM 1475 N N . ALA A 1 184 ? 3.245 3.852 -2.497 1.00 92.00 184 ALA A N 1
ATOM 1476 C CA . ALA A 1 184 ? 2.981 3.735 -3.930 1.00 92.00 184 ALA A CA 1
ATOM 1477 C C . ALA A 1 184 ? 3.440 4.978 -4.716 1.00 92.00 184 ALA A C 1
ATOM 1479 O O . ALA A 1 184 ? 3.971 4.841 -5.821 1.00 92.00 184 ALA A O 1
ATOM 1480 N N . LYS A 1 185 ? 3.277 6.184 -4.151 1.00 91.69 185 LYS A N 1
ATOM 1481 C CA . LYS A 1 185 ? 3.826 7.415 -4.742 1.00 91.69 185 LYS A CA 1
ATOM 1482 C C . LYS A 1 185 ? 5.349 7.383 -4.779 1.00 91.69 185 LYS A C 1
ATOM 1484 O O . LYS A 1 185 ? 5.924 7.700 -5.819 1.00 91.69 185 LYS A O 1
ATOM 1489 N N . GLN A 1 186 ? 5.994 6.971 -3.686 1.00 90.06 186 GLN A N 1
ATOM 1490 C CA . GLN A 1 186 ? 7.450 6.866 -3.627 1.00 90.06 186 GLN A CA 1
ATOM 1491 C C . GLN A 1 186 ? 7.977 5.879 -4.674 1.00 90.06 186 GLN A C 1
ATOM 1493 O O . GLN A 1 186 ? 8.898 6.209 -5.414 1.00 90.06 186 GLN A O 1
ATOM 1498 N N . LEU A 1 187 ? 7.330 4.720 -4.824 1.00 92.50 187 LEU A N 1
ATOM 1499 C CA . LEU A 1 187 ? 7.692 3.735 -5.843 1.00 92.50 187 LEU A CA 1
ATOM 1500 C C . LEU A 1 187 ? 7.579 4.303 -7.266 1.00 92.50 187 LEU A C 1
ATOM 1502 O O . LEU A 1 187 ? 8.444 4.049 -8.103 1.00 92.50 187 LEU A O 1
ATOM 1506 N N . ASP A 1 188 ? 6.529 5.077 -7.553 1.00 93.75 188 ASP A N 1
ATOM 1507 C CA . ASP A 1 188 ? 6.384 5.742 -8.850 1.00 93.75 188 ASP A CA 1
ATOM 1508 C C . ASP A 1 188 ? 7.486 6.792 -9.080 1.00 93.75 188 ASP A C 1
ATOM 1510 O O . ASP A 1 188 ? 8.007 6.884 -10.193 1.00 93.75 188 ASP A O 1
ATOM 1514 N N . ARG A 1 189 ? 7.872 7.553 -8.044 1.00 91.56 189 ARG A N 1
ATOM 1515 C CA . ARG A 1 189 ? 8.975 8.530 -8.106 1.00 91.56 189 ARG A CA 1
ATOM 1516 C C . ARG A 1 189 ? 10.319 7.851 -8.355 1.00 91.56 189 ARG A C 1
ATOM 1518 O O . ARG A 1 189 ? 11.042 8.256 -9.263 1.00 91.56 189 ARG A O 1
ATOM 1525 N N . ASP A 1 190 ? 10.622 6.786 -7.620 1.00 92.69 190 ASP A N 1
ATOM 1526 C CA . ASP A 1 190 ? 11.859 6.018 -7.780 1.00 92.69 190 ASP A CA 1
ATOM 1527 C C . ASP A 1 190 ? 11.928 5.383 -9.172 1.00 92.69 190 ASP A C 1
ATOM 1529 O O . ASP A 1 190 ? 12.953 5.451 -9.856 1.00 92.69 190 ASP A O 1
ATOM 1533 N N . LYS A 1 191 ? 10.806 4.823 -9.641 1.00 95.69 191 LYS A N 1
ATOM 1534 C CA . LYS A 1 191 ? 10.689 4.276 -10.994 1.00 95.69 191 LYS A CA 1
ATOM 1535 C C . LYS A 1 191 ? 10.909 5.350 -12.056 1.00 95.69 191 LYS A C 1
ATOM 1537 O O . LYS A 1 191 ? 11.607 5.097 -13.037 1.00 95.69 191 LYS A O 1
ATOM 1542 N N . PHE A 1 192 ? 10.334 6.538 -11.875 1.00 96.12 192 PHE A N 1
ATOM 1543 C CA . PHE A 1 192 ? 10.542 7.661 -12.783 1.00 96.12 192 PHE A CA 1
ATOM 1544 C C . PHE A 1 192 ? 12.021 8.067 -12.839 1.00 96.12 192 PHE A C 1
ATOM 1546 O O . PHE A 1 192 ? 12.562 8.197 -13.935 1.00 96.12 192 PHE A O 1
ATOM 1553 N N . LEU A 1 193 ? 12.693 8.197 -11.690 1.00 92.56 193 LEU A N 1
ATOM 1554 C CA . LEU A 1 193 ? 14.115 8.550 -11.625 1.00 92.56 193 LEU A CA 1
ATOM 1555 C C . LEU A 1 193 ? 15.000 7.512 -12.324 1.00 92.56 193 LEU A C 1
ATOM 1557 O O . LEU A 1 193 ? 15.862 7.887 -13.116 1.00 92.56 193 LEU A O 1
ATOM 1561 N N . GLN A 1 194 ? 14.750 6.219 -12.104 1.00 94.56 194 GLN A N 1
ATOM 1562 C CA . GLN A 1 194 ? 15.482 5.145 -12.783 1.00 94.56 194 GLN A CA 1
ATOM 1563 C C . GLN A 1 194 ? 15.282 5.178 -14.303 1.00 94.56 194 GLN A C 1
ATOM 1565 O O . GLN A 1 194 ? 16.235 5.029 -15.067 1.00 94.56 194 GLN A O 1
ATOM 1570 N N . LEU A 1 195 ? 14.044 5.373 -14.766 1.00 96.19 195 LEU A N 1
ATOM 1571 C CA . LEU A 1 195 ? 13.743 5.464 -16.195 1.00 96.19 195 LEU A CA 1
ATOM 1572 C C . LEU A 1 195 ? 14.359 6.716 -16.828 1.00 96.19 195 LEU A C 1
ATOM 1574 O O . LEU A 1 195 ? 14.859 6.648 -17.950 1.00 96.19 195 LEU A O 1
ATOM 1578 N N . GLN A 1 196 ? 14.356 7.838 -16.108 1.00 93.88 196 GLN A N 1
ATOM 1579 C CA . GLN A 1 196 ? 15.009 9.068 -16.535 1.00 93.88 196 GLN A CA 1
ATOM 1580 C C . GLN A 1 196 ? 16.522 8.883 -16.663 1.00 93.88 196 GLN A C 1
ATOM 1582 O O . GLN A 1 196 ? 17.083 9.300 -17.671 1.00 93.88 196 GLN A O 1
ATOM 1587 N N . ASP A 1 197 ? 17.175 8.248 -15.689 1.00 93.06 197 ASP A N 1
ATOM 1588 C CA . ASP A 1 197 ? 18.619 7.999 -15.738 1.00 93.06 197 ASP A CA 1
ATOM 1589 C C . ASP A 1 197 ? 18.992 7.083 -16.911 1.00 93.06 197 ASP A C 1
ATOM 1591 O O . ASP A 1 197 ? 19.898 7.376 -17.688 1.00 93.06 197 ASP A O 1
ATOM 1595 N N . ARG A 1 198 ? 18.202 6.026 -17.139 1.00 95.31 198 ARG A N 1
ATOM 1596 C CA . ARG A 1 198 ? 18.362 5.160 -18.316 1.00 95.31 198 ARG A CA 1
ATOM 1597 C C . ARG A 1 198 ? 18.210 5.923 -19.629 1.00 95.31 198 ARG A C 1
ATOM 1599 O O . ARG A 1 198 ? 19.005 5.710 -20.543 1.00 95.31 198 ARG A O 1
ATOM 1606 N N . TYR A 1 199 ? 17.201 6.790 -19.729 1.00 95.12 199 TYR A N 1
ATOM 1607 C CA . TYR A 1 199 ? 17.015 7.640 -20.904 1.00 95.12 199 TYR A CA 1
ATOM 1608 C C . TYR A 1 199 ? 18.208 8.576 -21.104 1.00 95.12 199 TYR A C 1
ATOM 1610 O O . TYR A 1 199 ? 18.740 8.647 -22.210 1.00 95.12 199 TYR A O 1
ATOM 1618 N N . LYS A 1 200 ? 18.648 9.248 -20.036 1.00 91.94 200 LYS A N 1
ATOM 1619 C CA . LYS A 1 200 ? 19.789 10.161 -20.052 1.00 91.94 200 LYS A CA 1
ATOM 1620 C C . LYS A 1 200 ? 21.046 9.463 -20.564 1.00 91.94 200 LYS A C 1
ATOM 1622 O O . LYS A 1 200 ? 21.608 9.902 -21.559 1.00 91.94 200 LYS A O 1
ATOM 1627 N N . ASN A 1 201 ? 21.426 8.343 -19.952 1.00 91.69 201 ASN A N 1
ATOM 1628 C CA . ASN A 1 201 ? 22.642 7.608 -20.308 1.00 91.69 201 ASN A CA 1
ATOM 1629 C C . ASN A 1 201 ? 22.614 7.119 -21.766 1.00 91.69 201 ASN A C 1
ATOM 1631 O O . ASN A 1 201 ? 23.623 7.193 -22.475 1.00 91.69 201 ASN A O 1
ATOM 1635 N N . PHE A 1 202 ? 21.453 6.647 -22.236 1.00 95.19 202 PHE A N 1
ATOM 1636 C CA . PHE A 1 202 ? 21.268 6.300 -23.644 1.00 95.19 202 PHE A CA 1
ATOM 1637 C C . PHE A 1 202 ? 21.449 7.521 -24.550 1.00 95.19 202 PHE A C 1
ATOM 1639 O O . PHE A 1 202 ? 22.191 7.449 -25.528 1.00 95.19 202 PHE A O 1
ATOM 1646 N N . ALA A 1 203 ? 20.767 8.625 -24.241 1.00 91.94 203 ALA A N 1
ATOM 1647 C CA . ALA A 1 203 ? 20.793 9.820 -25.065 1.00 91.94 203 ALA A CA 1
ATOM 1648 C C . ALA A 1 203 ? 22.215 10.397 -25.129 1.00 91.94 203 ALA A C 1
ATOM 1650 O O . ALA A 1 203 ? 22.707 10.634 -26.230 1.00 91.94 203 ALA A O 1
ATOM 1651 N N . ASP A 1 204 ? 22.919 10.488 -23.995 1.00 90.12 204 ASP A N 1
ATOM 1652 C CA . ASP A 1 204 ? 24.298 10.986 -23.932 1.00 90.12 204 ASP A CA 1
ATOM 1653 C C . ASP A 1 204 ? 25.183 10.148 -24.871 1.00 90.12 204 ASP A C 1
ATOM 1655 O O . ASP A 1 204 ? 25.845 10.674 -25.768 1.00 90.12 204 ASP A O 1
ATOM 1659 N N . SER A 1 205 ? 25.101 8.820 -24.755 1.00 92.44 205 SER A N 1
ATOM 1660 C CA . SER A 1 205 ? 25.850 7.886 -25.605 1.00 92.44 205 SER A CA 1
ATOM 1661 C C . SER A 1 205 ? 25.490 8.024 -27.089 1.00 92.44 205 SER A C 1
ATOM 1663 O O . SER A 1 205 ? 26.372 8.016 -27.953 1.00 92.44 205 SER A O 1
ATOM 1665 N N . TYR A 1 206 ? 24.203 8.176 -27.406 1.00 93.12 206 TYR A N 1
ATOM 1666 C CA . TYR A 1 206 ? 23.705 8.303 -28.774 1.00 93.12 206 TYR A CA 1
ATOM 1667 C C . TYR A 1 206 ? 24.221 9.580 -29.441 1.00 93.12 206 TYR A C 1
ATOM 1669 O O . TYR A 1 206 ? 24.777 9.531 -30.542 1.00 93.12 206 TYR A O 1
ATOM 1677 N N . PHE A 1 207 ? 24.077 10.726 -28.773 1.00 89.81 207 PHE A N 1
ATOM 1678 C CA . PHE A 1 207 ? 24.483 12.013 -29.329 1.00 89.81 207 PHE A CA 1
ATOM 1679 C C . PHE A 1 207 ? 26.004 12.164 -29.384 1.00 89.81 207 PHE A C 1
ATOM 1681 O O . PHE A 1 207 ? 26.505 12.689 -30.379 1.00 89.81 207 PHE A O 1
ATOM 1688 N N . ILE A 1 208 ? 26.751 11.615 -28.417 1.00 90.25 208 ILE A N 1
ATOM 1689 C CA . ILE A 1 208 ? 28.218 11.513 -28.497 1.00 90.25 208 ILE A CA 1
ATOM 1690 C C . ILE A 1 208 ? 28.630 10.694 -29.726 1.00 90.25 208 ILE A C 1
ATOM 1692 O O . ILE A 1 208 ? 29.468 11.133 -30.513 1.00 90.25 208 ILE A O 1
ATOM 1696 N N . THR A 1 209 ? 28.006 9.535 -29.943 1.00 91.00 209 THR A N 1
ATOM 1697 C CA . THR A 1 209 ? 28.302 8.653 -31.085 1.00 91.00 209 THR A CA 1
ATOM 1698 C C . THR A 1 209 ? 28.030 9.351 -32.421 1.00 91.00 209 THR A C 1
ATOM 1700 O O . THR A 1 209 ? 28.849 9.302 -33.341 1.00 91.00 209 THR A O 1
ATOM 1703 N N . ILE A 1 210 ? 26.903 10.061 -32.528 1.00 89.19 210 ILE A N 1
ATOM 1704 C CA . ILE A 1 210 ? 26.561 10.858 -33.713 1.00 89.19 210 ILE A CA 1
ATOM 1705 C C . ILE A 1 210 ? 27.560 11.997 -33.931 1.00 89.19 210 ILE A C 1
ATOM 1707 O O . ILE A 1 210 ? 27.976 12.224 -35.069 1.00 89.19 210 ILE A O 1
ATOM 1711 N N . ASN A 1 211 ? 27.951 12.700 -32.868 1.00 89.69 211 ASN A N 1
ATOM 1712 C CA . ASN A 1 211 ? 28.892 13.807 -32.961 1.00 89.69 211 ASN A CA 1
ATOM 1713 C C . ASN A 1 211 ? 30.276 13.328 -33.417 1.00 89.69 211 ASN A C 1
ATOM 1715 O O . ASN A 1 211 ? 30.825 13.866 -34.376 1.00 89.69 211 ASN A O 1
ATOM 1719 N N . ASN A 1 212 ? 30.782 12.245 -32.821 1.00 91.12 212 ASN A N 1
ATOM 1720 C CA . ASN A 1 212 ? 32.054 11.628 -33.199 1.00 91.12 212 ASN A CA 1
ATOM 1721 C C . ASN A 1 212 ? 32.050 11.183 -34.666 1.00 91.12 212 ASN A C 1
ATOM 1723 O O . ASN A 1 212 ? 32.994 11.463 -35.403 1.00 91.12 212 ASN A O 1
ATOM 1727 N N . LYS A 1 213 ? 30.959 10.559 -35.133 1.00 93.12 213 LYS A N 1
ATOM 1728 C CA . LYS A 1 213 ? 30.789 10.210 -36.551 1.00 93.12 213 LYS A CA 1
ATOM 1729 C C . LYS A 1 213 ? 30.911 11.440 -37.446 1.00 93.12 213 LYS A C 1
ATOM 1731 O O . LYS A 1 213 ? 31.630 11.405 -38.441 1.00 93.12 213 LYS A O 1
ATOM 1736 N N . ASN A 1 214 ? 30.188 12.508 -37.116 1.00 91.12 214 ASN A N 1
ATOM 1737 C CA . ASN A 1 214 ? 30.179 13.728 -37.917 1.00 91.12 214 ASN A CA 1
ATOM 1738 C C . ASN A 1 214 ? 31.557 14.397 -37.934 1.00 91.12 214 ASN A C 1
ATOM 1740 O O . ASN A 1 214 ? 31.971 14.873 -38.987 1.00 91.12 214 ASN A O 1
ATOM 1744 N N . GLN A 1 215 ? 32.279 14.374 -36.812 1.00 92.38 215 GLN A N 1
ATOM 1745 C CA . GLN A 1 215 ? 33.647 14.875 -36.728 1.00 92.38 215 GLN A CA 1
ATOM 1746 C C . GLN A 1 215 ? 34.587 14.083 -37.645 1.00 92.38 215 GLN A C 1
ATOM 1748 O O . GLN A 1 215 ? 35.232 14.675 -38.502 1.00 92.38 215 GLN A O 1
ATOM 1753 N N . VAL A 1 216 ? 34.583 12.748 -37.565 1.00 94.19 216 VAL A N 1
ATOM 1754 C CA . VAL A 1 216 ? 35.424 11.903 -38.434 1.00 94.19 216 VAL A CA 1
ATOM 1755 C C . VAL A 1 216 ? 35.072 12.094 -39.915 1.00 94.19 216 VAL A C 1
ATOM 1757 O O . VAL A 1 216 ? 35.961 12.139 -40.765 1.00 94.19 216 VAL A O 1
ATOM 1760 N N . LEU A 1 217 ? 33.782 12.233 -40.246 1.00 93.50 217 LEU A N 1
ATOM 1761 C CA . LEU A 1 217 ? 33.337 12.537 -41.610 1.00 93.50 217 LEU A CA 1
ATOM 1762 C C . LEU A 1 217 ? 33.808 13.918 -42.085 1.00 93.50 217 LEU A C 1
ATOM 1764 O O . LEU A 1 217 ? 34.153 14.069 -43.260 1.00 93.50 217 LEU A O 1
ATOM 1768 N N . ASN A 1 218 ? 33.830 14.912 -41.198 1.00 94.44 218 ASN A N 1
ATOM 1769 C CA . ASN A 1 218 ? 34.363 16.233 -41.503 1.00 94.44 218 ASN A CA 1
ATOM 1770 C C . ASN A 1 218 ? 35.875 16.169 -41.758 1.00 94.44 218 ASN A C 1
ATOM 1772 O O . ASN A 1 218 ? 36.327 16.648 -42.795 1.00 94.44 218 ASN A O 1
ATOM 1776 N N . ASP A 1 219 ? 36.631 15.474 -40.907 1.00 94.56 219 ASP A N 1
ATOM 1777 C CA . ASP A 1 219 ? 38.087 15.338 -41.033 1.00 94.56 219 ASP A CA 1
ATOM 1778 C C . ASP A 1 219 ? 38.493 14.709 -42.381 1.00 94.56 219 ASP A C 1
ATOM 1780 O O . ASP A 1 219 ? 39.385 15.208 -43.073 1.00 94.56 219 ASP A O 1
ATOM 1784 N N . ILE A 1 220 ? 37.802 13.646 -42.823 1.00 95.31 220 ILE A N 1
ATOM 1785 C CA . ILE A 1 220 ? 38.079 13.039 -44.139 1.00 95.31 220 ILE A CA 1
ATOM 1786 C C . ILE A 1 220 ? 37.614 13.916 -45.310 1.00 95.31 220 ILE A C 1
ATOM 1788 O O . ILE A 1 220 ? 38.176 13.827 -46.404 1.00 95.31 220 ILE A O 1
ATOM 1792 N N . SER A 1 221 ? 36.598 14.759 -45.103 1.00 94.81 221 SER A N 1
ATOM 1793 C CA . SER A 1 221 ? 36.133 15.714 -46.114 1.00 94.81 221 SER A CA 1
ATOM 1794 C C . SER A 1 221 ? 37.156 16.835 -46.291 1.00 94.81 221 SER A C 1
ATOM 1796 O O . SER A 1 221 ? 37.525 17.159 -47.418 1.00 94.81 221 SER A O 1
ATOM 1798 N N . GLU A 1 222 ? 37.709 17.353 -45.194 1.00 95.38 222 GLU A N 1
ATOM 1799 C CA . GLU A 1 222 ? 38.822 18.303 -45.215 1.00 95.38 222 GLU A CA 1
ATOM 1800 C C . GLU A 1 222 ? 40.080 17.690 -45.851 1.00 95.38 222 GLU A C 1
ATOM 1802 O O . GLU A 1 222 ? 40.756 18.344 -46.652 1.00 95.38 222 GLU A O 1
ATOM 1807 N N . GLN A 1 223 ? 40.373 16.413 -45.574 1.00 95.19 223 GLN A N 1
ATOM 1808 C CA . GLN A 1 223 ? 41.460 15.678 -46.229 1.00 95.19 223 GLN A CA 1
ATOM 1809 C C . GLN A 1 223 ? 41.268 15.597 -47.756 1.00 95.19 223 GLN A C 1
ATOM 1811 O O . GLN A 1 223 ? 42.223 15.807 -48.517 1.00 95.19 223 GLN A O 1
ATOM 1816 N N . LEU A 1 224 ? 40.044 15.322 -48.223 1.00 94.62 224 LEU A N 1
ATOM 1817 C CA . LEU A 1 224 ? 39.722 15.299 -49.652 1.00 94.62 224 LEU A CA 1
ATOM 1818 C C . LEU A 1 224 ? 39.919 16.681 -50.290 1.00 94.62 224 LEU A C 1
ATOM 1820 O O . LEU A 1 224 ? 40.530 16.783 -51.353 1.00 94.62 224 LEU A O 1
ATOM 1824 N N . GLU A 1 225 ? 39.460 17.750 -49.642 1.00 94.62 225 GLU A N 1
ATOM 1825 C CA . GLU A 1 22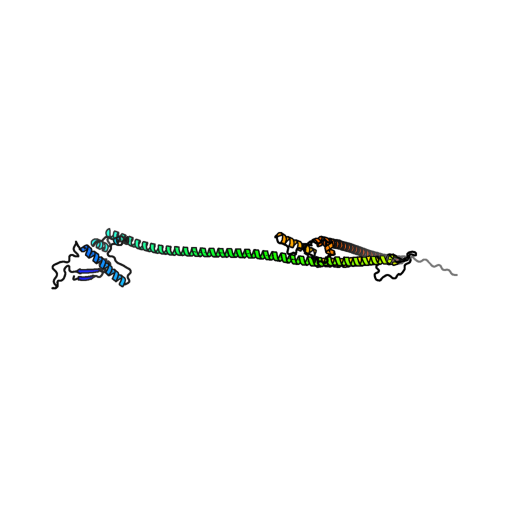5 ? 39.628 19.114 -50.158 1.00 94.62 225 GLU A CA 1
ATOM 1826 C C . GLU A 1 225 ? 41.106 19.530 -50.232 1.00 94.62 225 GLU A C 1
ATOM 1828 O O . GLU A 1 225 ? 41.548 20.112 -51.229 1.00 94.62 225 GLU A O 1
ATOM 1833 N N . ARG A 1 226 ? 41.924 19.147 -49.241 1.00 95.25 226 ARG A N 1
ATOM 1834 C CA . ARG A 1 226 ? 43.388 19.317 -49.295 1.00 95.25 226 ARG A CA 1
ATOM 1835 C C . ARG A 1 226 ? 44.003 18.561 -50.477 1.00 95.25 226 ARG A C 1
ATOM 1837 O O . ARG A 1 226 ? 44.866 19.113 -51.162 1.00 95.25 226 ARG A O 1
ATOM 1844 N N . SER A 1 227 ? 43.538 17.340 -50.740 1.00 94.00 227 SER A N 1
ATOM 1845 C CA . SER A 1 227 ? 43.996 16.508 -51.862 1.00 94.00 227 SER A CA 1
ATOM 1846 C C . SER A 1 227 ? 43.639 17.137 -53.211 1.00 94.00 227 SER A C 1
ATOM 1848 O O . SER A 1 227 ? 44.521 17.327 -54.048 1.00 94.00 227 SER A O 1
ATOM 1850 N N . LYS A 1 228 ? 42.391 17.587 -53.397 1.00 92.06 228 LYS A N 1
ATOM 1851 C CA . LYS A 1 228 ? 41.954 18.312 -54.606 1.00 92.06 228 LYS A CA 1
ATOM 1852 C C . LYS A 1 228 ? 42.772 19.581 -54.845 1.00 92.06 228 LYS A C 1
ATOM 1854 O O . LYS A 1 228 ? 43.222 19.822 -55.963 1.00 92.06 228 LYS A O 1
ATOM 1859 N N . LYS A 1 229 ? 43.022 20.365 -53.791 1.00 93.56 229 LYS A N 1
ATOM 1860 C CA . LYS A 1 229 ? 43.839 21.588 -53.858 1.00 93.56 229 LYS A CA 1
ATOM 1861 C C . LYS A 1 229 ? 45.303 21.311 -54.202 1.00 93.56 229 LYS A C 1
ATOM 1863 O O . LYS A 1 229 ? 45.969 22.160 -54.791 1.00 93.56 229 LYS A O 1
ATOM 1868 N N . TRP A 1 230 ? 45.843 20.164 -53.797 1.00 94.06 230 TRP A N 1
ATOM 1869 C CA . TRP A 1 230 ? 47.181 19.748 -54.209 1.00 94.06 230 TRP A CA 1
ATOM 1870 C C . TRP A 1 230 ? 47.200 19.294 -55.673 1.00 94.06 230 TRP A C 1
ATOM 1872 O O . TRP A 1 230 ? 48.092 19.711 -56.415 1.00 94.06 230 TRP A O 1
ATOM 1882 N N . LEU A 1 231 ? 46.202 18.510 -56.101 1.00 91.38 231 LEU A N 1
ATOM 1883 C CA . LEU A 1 231 ? 46.070 18.043 -57.484 1.00 91.38 231 LEU A CA 1
ATOM 1884 C C . LEU A 1 231 ? 45.946 19.219 -58.458 1.00 91.38 231 LEU A C 1
ATOM 1886 O O . LEU A 1 231 ? 46.620 19.233 -59.480 1.00 91.38 231 LEU A O 1
ATOM 1890 N N . SER A 1 232 ? 45.173 20.251 -58.104 1.00 90.88 232 SER A N 1
ATOM 1891 C CA . SER A 1 232 ? 44.989 21.446 -58.941 1.00 90.88 232 SER A CA 1
ATOM 1892 C C . SER A 1 232 ? 46.269 22.262 -59.168 1.00 90.88 232 SER A C 1
ATOM 1894 O O . SER A 1 232 ? 46.265 23.188 -59.973 1.00 90.88 232 SER A O 1
ATOM 1896 N N . LYS A 1 233 ? 47.348 21.983 -58.423 1.00 91.94 233 LYS A N 1
ATOM 1897 C CA . LYS A 1 233 ? 48.665 22.614 -58.601 1.00 91.94 233 LYS A CA 1
ATOM 1898 C C . LYS A 1 233 ? 49.602 21.798 -59.493 1.00 91.94 233 LYS A C 1
ATOM 1900 O O . LYS A 1 233 ? 50.655 22.314 -59.863 1.00 91.94 233 LYS A O 1
ATOM 1905 N N . GLN A 1 234 ? 49.259 20.549 -59.804 1.00 89.19 234 GLN A N 1
ATOM 1906 C CA . GLN A 1 234 ? 50.050 19.710 -60.699 1.00 89.19 234 GLN A CA 1
ATOM 1907 C C . GLN A 1 234 ? 49.782 20.122 -62.150 1.00 89.19 234 GLN A C 1
ATOM 1909 O O . GLN A 1 234 ? 48.648 20.433 -62.513 1.00 89.19 234 GLN A O 1
ATOM 1914 N N . ARG A 1 235 ? 50.830 20.156 -62.977 1.00 86.00 235 ARG A N 1
ATOM 1915 C CA . ARG A 1 235 ? 50.699 20.426 -64.415 1.00 86.00 235 ARG A CA 1
ATOM 1916 C C . ARG A 1 235 ? 50.503 19.119 -65.163 1.00 86.00 235 ARG A C 1
ATOM 1918 O O . ARG A 1 235 ? 51.153 18.137 -64.831 1.00 86.00 235 ARG A O 1
ATOM 1925 N N . ASP A 1 236 ? 49.622 19.137 -66.157 1.00 88.25 236 ASP A N 1
ATOM 1926 C CA . ASP A 1 236 ? 49.418 18.044 -67.114 1.00 88.25 236 ASP A CA 1
ATOM 1927 C C . ASP A 1 236 ? 49.027 16.691 -66.493 1.00 88.25 236 ASP A C 1
ATOM 1929 O O . ASP A 1 236 ? 49.276 15.640 -67.080 1.00 88.25 236 ASP A O 1
ATOM 1933 N N . VAL A 1 237 ? 48.363 16.701 -65.331 1.00 90.25 237 VAL A N 1
ATOM 1934 C CA . VAL A 1 237 ? 47.870 15.494 -64.650 1.00 90.25 237 VAL A CA 1
ATOM 1935 C C . VAL A 1 237 ? 46.409 15.650 -64.245 1.00 90.25 237 VAL A C 1
ATOM 1937 O O . VAL A 1 237 ? 46.022 16.681 -63.697 1.00 90.25 237 VAL A O 1
ATOM 1940 N N . TYR A 1 238 ? 45.605 14.604 -64.442 1.00 89.50 238 TYR A N 1
ATOM 1941 C CA . TYR A 1 238 ? 44.284 14.480 -63.823 1.00 89.50 238 TYR A CA 1
ATOM 1942 C C . TYR A 1 238 ? 44.115 13.119 -63.137 1.00 89.50 238 TYR A C 1
ATOM 1944 O O . TYR A 1 238 ? 44.792 12.146 -63.468 1.00 89.50 238 TYR A O 1
ATOM 1952 N N . GLU A 1 239 ? 43.207 13.058 -62.164 1.00 89.94 239 GLU A N 1
ATOM 1953 C CA . GLU A 1 239 ? 42.827 11.826 -61.469 1.00 89.94 239 GLU A CA 1
ATOM 1954 C C . GLU A 1 239 ? 41.460 11.357 -61.961 1.00 89.94 239 GLU A C 1
ATOM 1956 O O . GLU A 1 239 ? 40.524 12.151 -62.081 1.00 89.94 239 GLU A O 1
ATOM 1961 N N . ARG A 1 240 ? 41.338 10.058 -62.238 1.00 86.31 240 ARG A N 1
ATOM 1962 C CA . ARG A 1 240 ? 40.056 9.411 -62.497 1.00 86.31 240 ARG A CA 1
ATOM 1963 C C . ARG A 1 240 ? 40.031 8.036 -61.847 1.00 86.31 240 ARG A C 1
ATOM 1965 O O . ARG A 1 240 ? 40.872 7.189 -62.129 1.00 86.31 240 ARG A O 1
ATOM 1972 N N . ALA A 1 241 ? 39.007 7.798 -61.032 1.00 84.75 241 ALA A N 1
ATOM 1973 C CA . ALA A 1 241 ? 38.752 6.518 -60.372 1.00 84.75 241 ALA A CA 1
ATOM 1974 C C . ALA A 1 241 ? 39.915 5.985 -59.496 1.00 84.75 241 ALA A C 1
ATOM 1976 O O . ALA A 1 241 ? 40.051 4.780 -59.301 1.00 84.75 241 ALA A O 1
ATOM 1977 N N . GLY A 1 242 ? 40.727 6.878 -58.936 1.00 84.81 242 GLY A N 1
ATOM 1978 C CA . GLY A 1 242 ? 41.897 6.585 -58.110 1.00 84.81 242 GLY A CA 1
ATOM 1979 C C . GLY A 1 242 ? 43.203 6.422 -58.890 1.00 84.81 242 GLY A C 1
ATOM 1980 O O . GLY A 1 242 ? 44.207 6.061 -58.283 1.00 84.81 242 GLY A O 1
ATOM 1981 N N . ILE A 1 243 ? 43.199 6.670 -60.203 1.00 88.94 243 ILE A N 1
ATOM 1982 C CA . ILE A 1 243 ? 44.353 6.498 -61.096 1.00 88.94 243 ILE A CA 1
ATOM 1983 C C . ILE A 1 243 ? 44.713 7.849 -61.728 1.00 88.94 243 ILE A C 1
ATOM 1985 O O . ILE A 1 243 ? 43.823 8.617 -62.100 1.00 88.94 243 ILE A O 1
ATOM 1989 N N . PHE A 1 244 ? 46.011 8.143 -61.845 1.00 92.56 244 PHE A N 1
ATOM 1990 C CA . PHE A 1 244 ? 46.511 9.366 -62.477 1.00 92.56 244 PHE A CA 1
ATOM 1991 C C . PHE A 1 244 ? 46.807 9.156 -63.960 1.00 92.56 244 PHE A C 1
ATOM 1993 O O . PHE A 1 244 ? 47.341 8.120 -64.361 1.00 92.56 244 PHE A O 1
ATOM 2000 N N . TYR A 1 245 ? 46.504 10.174 -64.757 1.00 92.12 245 TYR A N 1
ATOM 2001 C CA . TYR A 1 245 ? 46.696 10.174 -66.201 1.00 92.12 245 TYR A CA 1
ATOM 2002 C C . TYR A 1 245 ? 47.380 11.459 -66.657 1.00 92.12 245 TYR A C 1
ATOM 2004 O O . TYR A 1 245 ? 47.125 12.531 -66.100 1.00 92.12 245 TYR A O 1
ATOM 2012 N N . HIS A 1 246 ? 48.211 11.361 -67.694 1.00 91.19 246 HIS A N 1
ATOM 2013 C CA . HIS A 1 246 ? 48.761 12.536 -68.363 1.00 91.19 246 HIS A CA 1
ATOM 2014 C C . HIS A 1 246 ? 47.656 13.257 -69.150 1.00 91.19 246 HIS A C 1
ATOM 2016 O O . HIS A 1 246 ? 46.947 12.640 -69.944 1.00 91.19 246 HIS A O 1
ATOM 2022 N N . ALA A 1 247 ? 47.516 14.571 -68.977 1.00 88.06 247 ALA A N 1
ATOM 2023 C CA . ALA A 1 247 ? 46.385 15.340 -69.504 1.00 88.06 247 ALA A CA 1
ATOM 2024 C C . ALA A 1 247 ? 46.300 15.351 -71.039 1.00 88.06 247 ALA A C 1
ATOM 2026 O O . ALA A 1 247 ? 45.205 15.389 -71.591 1.00 88.06 247 ALA A O 1
ATOM 2027 N N . MET A 1 248 ? 47.444 15.308 -71.732 1.00 87.19 248 MET A N 1
ATOM 2028 C CA . MET A 1 248 ? 47.473 15.296 -73.202 1.00 87.19 248 MET A CA 1
ATOM 2029 C C . MET A 1 248 ? 47.378 13.883 -73.797 1.00 87.19 248 MET A C 1
ATOM 2031 O O . MET A 1 248 ? 46.548 13.645 -74.670 1.00 87.19 248 MET A O 1
ATOM 2035 N N . THR A 1 249 ? 48.202 12.935 -73.335 1.00 89.56 249 THR A N 1
ATOM 2036 C CA . THR A 1 249 ? 48.293 11.593 -73.936 1.00 89.56 249 THR A CA 1
ATOM 2037 C C . THR A 1 249 ? 47.276 10.601 -73.380 1.00 89.56 249 THR A C 1
ATOM 2039 O O . THR A 1 249 ? 47.010 9.598 -74.027 1.00 89.56 249 THR A O 1
ATOM 2042 N N . HIS A 1 250 ? 46.667 10.889 -72.222 1.00 87.94 250 HIS A N 1
ATOM 2043 C CA . HIS A 1 250 ? 45.768 9.985 -71.494 1.00 87.94 250 HIS A CA 1
ATOM 2044 C C . HIS A 1 250 ? 46.425 8.664 -71.062 1.00 87.94 250 HIS A C 1
ATOM 2046 O O . HIS A 1 250 ? 45.731 7.723 -70.673 1.00 87.94 250 HIS A O 1
ATOM 2052 N N . ASP A 1 251 ? 47.757 8.601 -71.069 1.00 91.31 251 ASP A N 1
ATOM 2053 C CA . ASP A 1 251 ? 48.492 7.457 -70.544 1.00 91.31 251 ASP A CA 1
ATOM 2054 C C . ASP A 1 251 ? 48.455 7.459 -69.018 1.00 91.31 251 ASP A C 1
ATOM 2056 O O . ASP A 1 251 ? 48.492 8.513 -68.374 1.00 91.31 251 ASP A O 1
ATOM 2060 N N . MET A 1 252 ? 48.401 6.264 -68.434 1.00 91.44 252 MET A N 1
ATOM 2061 C CA . MET A 1 252 ? 48.515 6.089 -66.992 1.00 91.44 252 MET A CA 1
ATOM 2062 C C . MET A 1 252 ? 49.912 6.503 -66.531 1.00 91.44 252 MET A C 1
ATOM 2064 O O . MET A 1 252 ? 50.917 6.042 -67.073 1.00 91.44 252 MET A O 1
ATOM 2068 N N . ILE A 1 253 ? 49.971 7.326 -65.489 1.00 89.25 253 ILE A N 1
ATOM 2069 C CA . ILE A 1 253 ? 51.228 7.795 -64.908 1.00 89.25 253 ILE A CA 1
ATOM 2070 C C . ILE A 1 253 ? 51.270 7.517 -63.408 1.00 89.25 253 ILE A C 1
ATOM 2072 O O . ILE A 1 253 ? 50.244 7.461 -62.731 1.00 89.25 253 ILE A O 1
ATOM 2076 N N . SER A 1 254 ? 52.481 7.369 -62.880 1.00 86.44 254 SER A N 1
ATOM 2077 C CA . SER A 1 254 ? 52.723 7.297 -61.442 1.00 86.44 254 SER A CA 1
ATOM 2078 C C . SER A 1 254 ? 53.289 8.627 -60.965 1.00 86.44 254 SER A C 1
ATOM 2080 O O . SER A 1 254 ? 54.263 9.119 -61.533 1.00 86.44 254 SER A O 1
ATOM 2082 N N . ILE A 1 255 ? 52.702 9.197 -59.915 1.00 87.12 255 ILE A N 1
ATOM 2083 C CA . ILE A 1 255 ? 53.170 10.440 -59.295 1.00 87.12 255 ILE A CA 1
ATOM 2084 C C . ILE A 1 255 ? 53.351 10.240 -57.792 1.00 87.12 255 ILE A C 1
ATOM 2086 O O . ILE A 1 255 ? 52.618 9.477 -57.164 1.00 87.12 255 ILE A O 1
ATOM 2090 N N . ASN A 1 256 ? 54.303 10.962 -57.203 1.00 87.56 256 ASN A N 1
ATOM 2091 C CA . ASN A 1 256 ? 54.480 10.970 -55.755 1.00 87.56 256 ASN A CA 1
ATOM 2092 C C . ASN A 1 256 ? 53.411 11.856 -55.112 1.00 87.56 256 ASN A C 1
ATOM 2094 O O . ASN A 1 256 ? 53.448 13.083 -55.223 1.00 87.56 256 ASN A O 1
ATOM 2098 N N . THR A 1 257 ? 52.453 11.225 -54.441 1.00 89.50 257 THR A N 1
ATOM 2099 C CA . THR A 1 257 ? 51.399 11.914 -53.698 1.00 89.50 257 THR A CA 1
ATOM 2100 C C . THR A 1 257 ? 51.858 12.288 -52.285 1.00 89.50 257 THR A C 1
ATOM 2102 O O . THR A 1 257 ? 52.682 11.579 -51.705 1.00 89.50 257 THR A O 1
ATOM 2105 N N . PRO A 1 258 ? 51.305 13.352 -51.674 1.00 91.31 258 PRO A N 1
ATOM 2106 C CA . PRO A 1 258 ? 51.501 13.636 -50.254 1.00 91.31 258 PRO A CA 1
ATOM 2107 C C . PRO A 1 258 ? 51.018 12.479 -49.366 1.00 91.31 258 PRO A C 1
ATOM 2109 O O . PRO A 1 258 ? 50.096 11.760 -49.743 1.00 91.31 258 PRO A O 1
ATOM 2112 N N . ASN A 1 259 ? 51.564 12.360 -48.151 1.00 88.62 259 ASN A N 1
ATOM 2113 C CA . ASN A 1 259 ? 51.152 11.325 -47.188 1.00 88.62 259 ASN A CA 1
ATOM 2114 C C . ASN A 1 259 ? 49.650 11.378 -46.845 1.00 88.62 259 ASN A C 1
ATOM 2116 O O . ASN A 1 259 ? 49.028 10.342 -46.636 1.00 88.62 259 ASN A O 1
ATOM 2120 N N . ASP A 1 260 ? 49.057 12.576 -46.844 1.00 89.94 260 ASP A N 1
ATOM 2121 C CA . ASP A 1 260 ? 47.632 12.789 -46.559 1.00 89.94 260 ASP A CA 1
ATOM 2122 C C . ASP A 1 260 ? 46.738 12.679 -47.809 1.00 89.94 260 ASP A C 1
ATOM 2124 O O . ASP A 1 260 ? 45.581 13.099 -47.773 1.00 89.94 260 ASP A O 1
ATOM 2128 N N . TRP A 1 261 ? 47.244 12.165 -48.931 1.00 92.38 261 TRP A N 1
ATOM 2129 C CA . TRP A 1 261 ? 46.470 12.055 -50.165 1.00 92.38 261 TRP A CA 1
ATOM 2130 C C . TRP A 1 261 ? 45.241 11.148 -50.020 1.00 92.38 261 TRP A C 1
ATOM 2132 O O . TRP A 1 261 ? 45.311 10.039 -49.485 1.00 92.38 261 TRP A O 1
ATOM 2142 N N . LEU A 1 262 ? 44.113 11.613 -50.558 1.00 93.62 262 LEU A N 1
ATOM 2143 C CA . LEU A 1 262 ? 42.856 10.883 -50.611 1.00 93.62 262 LEU A CA 1
ATOM 2144 C C . LEU A 1 262 ? 42.161 11.124 -51.957 1.00 93.62 262 LEU A C 1
ATOM 2146 O O . LEU A 1 262 ? 41.733 12.239 -52.251 1.00 93.62 262 LEU A O 1
ATOM 2150 N N . SER A 1 263 ? 42.020 10.070 -52.765 1.00 91.31 263 SER A N 1
ATOM 2151 C CA . SER A 1 263 ? 41.231 10.126 -54.006 1.00 91.31 263 SER A CA 1
ATOM 2152 C C . SER A 1 263 ? 39.724 10.115 -53.733 1.00 91.31 263 SER A C 1
ATOM 2154 O O . SER A 1 263 ? 39.272 9.641 -52.686 1.00 91.31 263 SER A O 1
ATOM 2156 N N . SER A 1 264 ? 38.925 10.547 -54.713 1.00 88.06 264 SER A N 1
ATOM 2157 C CA . SER A 1 264 ? 37.456 10.565 -54.601 1.00 88.06 264 SER A CA 1
ATOM 2158 C C . SER A 1 264 ? 36.868 9.166 -54.346 1.00 88.06 264 SER A C 1
ATOM 2160 O O . SER A 1 264 ? 35.982 9.001 -53.511 1.00 88.06 264 SER A O 1
ATOM 2162 N N . VAL A 1 265 ? 37.422 8.124 -54.981 1.00 91.56 265 VAL A N 1
ATOM 2163 C CA . VAL A 1 265 ? 36.985 6.728 -54.770 1.00 91.56 265 VAL A CA 1
ATOM 2164 C C . VAL A 1 265 ? 37.337 6.228 -53.369 1.00 91.56 265 VAL A C 1
ATOM 2166 O O . VAL A 1 265 ? 36.538 5.535 -52.736 1.00 91.56 265 VAL A O 1
ATOM 2169 N N . GLN A 1 266 ? 38.532 6.558 -52.867 1.00 92.44 266 GLN A N 1
ATOM 2170 C CA . GLN A 1 266 ? 38.923 6.202 -51.501 1.00 92.44 266 GLN A CA 1
ATOM 2171 C C . GLN A 1 266 ? 38.075 6.947 -50.469 1.00 92.44 266 GLN A C 1
ATOM 2173 O O . GLN A 1 266 ? 37.696 6.341 -49.469 1.00 92.44 266 GLN A O 1
ATOM 2178 N N . PHE A 1 267 ? 37.744 8.218 -50.717 1.00 94.19 267 PHE A N 1
ATOM 2179 C CA . PHE A 1 267 ? 36.827 8.991 -49.883 1.00 94.19 267 PHE A CA 1
ATOM 2180 C C . PHE A 1 267 ? 35.452 8.325 -49.803 1.00 94.19 267 PHE A C 1
ATOM 2182 O O . PHE A 1 267 ? 34.994 8.040 -48.702 1.00 94.19 267 PHE A O 1
ATOM 2189 N N . ASP A 1 268 ? 34.832 7.988 -50.937 1.00 93.50 268 ASP A N 1
ATOM 2190 C CA . ASP A 1 268 ? 33.509 7.351 -50.948 1.00 93.50 268 ASP A CA 1
ATOM 2191 C C . ASP A 1 268 ? 33.507 6.000 -50.222 1.00 93.50 268 ASP A C 1
ATOM 2193 O O . ASP A 1 268 ? 32.560 5.676 -49.500 1.00 93.50 268 ASP A O 1
ATOM 2197 N N . ARG A 1 269 ? 34.577 5.207 -50.381 1.00 94.25 269 ARG A N 1
ATOM 2198 C CA . ARG A 1 269 ? 34.752 3.944 -49.646 1.00 94.25 269 ARG A CA 1
ATOM 2199 C C . ARG A 1 269 ? 34.883 4.183 -48.144 1.00 94.25 269 ARG A C 1
ATOM 2201 O O . ARG A 1 269 ? 34.148 3.563 -47.381 1.00 94.25 269 ARG A O 1
ATOM 2208 N N . LYS A 1 270 ? 35.772 5.090 -47.721 1.00 95.50 270 LYS A N 1
ATOM 2209 C CA . LYS A 1 270 ? 35.965 5.434 -46.302 1.00 95.50 270 LYS A CA 1
ATOM 2210 C C . LYS A 1 270 ? 34.684 5.982 -45.683 1.00 95.50 270 LYS A C 1
ATOM 2212 O O . LYS A 1 270 ? 34.300 5.534 -44.611 1.00 95.50 270 LYS A O 1
ATOM 2217 N N . LYS A 1 271 ? 33.997 6.897 -46.370 1.00 95.62 271 LYS A N 1
ATOM 2218 C CA . LYS A 1 271 ? 32.723 7.475 -45.935 1.00 95.62 271 LYS A CA 1
ATOM 2219 C C . LYS A 1 271 ? 31.684 6.387 -45.674 1.00 95.62 271 LYS A C 1
ATOM 2221 O O . LYS A 1 271 ? 31.113 6.358 -44.590 1.00 95.62 271 LYS A O 1
ATOM 2226 N N . LYS A 1 272 ? 31.482 5.469 -46.627 1.00 94.31 272 LYS A N 1
ATOM 2227 C CA . LYS A 1 272 ? 30.547 4.343 -46.463 1.00 94.31 272 LYS A CA 1
ATOM 2228 C C . LYS A 1 272 ? 30.933 3.428 -45.303 1.00 94.31 272 LYS A C 1
ATOM 2230 O O . LYS A 1 272 ? 30.048 2.970 -44.588 1.00 94.31 272 LYS A O 1
ATOM 2235 N N . GLU A 1 273 ? 32.224 3.161 -45.118 1.00 94.94 273 GLU A N 1
ATOM 2236 C CA . GLU A 1 273 ? 32.706 2.320 -44.018 1.00 94.94 273 GLU A CA 1
ATOM 2237 C C . GLU A 1 273 ? 32.465 2.980 -42.654 1.00 94.94 273 GLU A C 1
ATOM 2239 O O . GLU A 1 273 ? 31.895 2.353 -41.767 1.00 94.94 273 GLU A O 1
ATOM 2244 N N . ILE A 1 274 ? 32.788 4.271 -42.515 1.00 93.88 274 ILE A N 1
ATOM 2245 C CA . ILE A 1 274 ? 32.506 5.063 -41.308 1.00 93.88 274 ILE A CA 1
ATOM 2246 C C . ILE A 1 274 ? 30.999 5.082 -41.029 1.00 93.88 274 ILE A C 1
ATOM 2248 O O . ILE A 1 274 ? 30.565 4.781 -39.918 1.00 93.88 274 ILE A O 1
ATOM 2252 N N . GLU A 1 275 ? 30.177 5.392 -42.034 1.00 91.62 275 GLU A N 1
ATOM 2253 C CA . GLU A 1 275 ? 28.719 5.394 -41.892 1.00 91.62 275 GLU A CA 1
ATOM 2254 C C . GLU A 1 275 ? 28.193 4.027 -41.436 1.00 91.62 275 GLU A C 1
ATOM 2256 O O . GLU A 1 275 ? 27.334 3.974 -40.555 1.00 91.62 275 GLU A O 1
ATOM 2261 N N . ARG A 1 276 ? 28.732 2.929 -41.981 1.00 90.94 276 ARG A N 1
ATOM 2262 C CA . ARG A 1 276 ? 28.362 1.561 -41.604 1.00 90.94 276 ARG A CA 1
ATOM 2263 C C . ARG A 1 276 ? 28.784 1.227 -40.176 1.00 90.94 276 ARG A C 1
ATOM 2265 O O . ARG A 1 276 ? 27.960 0.716 -39.425 1.00 90.94 276 ARG A O 1
ATOM 2272 N N . GLN A 1 277 ? 30.024 1.528 -39.798 1.00 93.25 277 GLN A N 1
ATOM 2273 C CA . GLN A 1 277 ? 30.555 1.266 -38.461 1.00 93.25 277 GLN A CA 1
ATOM 2274 C C . GLN A 1 277 ? 29.706 1.955 -37.386 1.00 93.25 277 GLN A C 1
ATOM 2276 O O . GLN A 1 277 ? 29.231 1.306 -36.456 1.00 93.25 277 GLN A O 1
ATOM 2281 N N . TYR A 1 278 ? 29.459 3.257 -37.539 1.00 92.81 278 TYR A N 1
ATOM 2282 C CA . TYR A 1 278 ? 28.654 4.014 -36.581 1.00 92.81 278 TYR A CA 1
ATOM 2283 C C . TYR A 1 278 ? 27.173 3.624 -36.622 1.00 92.81 278 TYR A C 1
ATOM 2285 O O . TYR A 1 278 ? 26.503 3.652 -35.594 1.00 92.81 278 TYR A O 1
ATOM 2293 N N . GLN A 1 279 ? 26.644 3.230 -37.786 1.00 89.12 279 GLN A N 1
ATOM 2294 C CA . GLN A 1 279 ? 25.292 2.681 -37.866 1.00 89.12 279 GLN A CA 1
ATOM 2295 C C . GLN A 1 279 ? 25.156 1.400 -37.034 1.00 89.12 279 GLN A C 1
ATOM 2297 O O . GLN A 1 279 ? 24.155 1.261 -36.336 1.00 89.12 279 GLN A O 1
ATOM 2302 N N . THR A 1 280 ? 26.139 0.497 -37.080 1.00 89.81 280 THR A N 1
ATOM 2303 C CA . THR A 1 280 ? 26.151 -0.716 -36.249 1.00 89.81 280 THR A CA 1
ATOM 2304 C C . THR A 1 280 ? 26.165 -0.366 -34.762 1.00 89.81 280 THR A C 1
ATOM 2306 O O . THR A 1 280 ? 25.287 -0.824 -34.040 1.00 89.81 280 THR A O 1
ATOM 2309 N N . GLN A 1 281 ? 27.059 0.532 -34.331 1.00 92.56 281 GLN A N 1
ATOM 2310 C CA . GLN A 1 281 ? 27.135 0.979 -32.931 1.00 92.56 281 GLN A CA 1
ATOM 2311 C C . GLN A 1 281 ? 25.812 1.577 -32.432 1.00 92.56 281 GLN A C 1
ATOM 2313 O O . GLN A 1 281 ? 25.378 1.306 -31.318 1.00 92.56 281 GLN A O 1
ATOM 2318 N N . ILE A 1 282 ? 25.140 2.380 -33.264 1.00 90.81 282 ILE A N 1
ATOM 2319 C CA . ILE A 1 282 ? 23.843 2.975 -32.917 1.00 90.81 282 ILE A CA 1
ATOM 2320 C C . ILE A 1 282 ? 22.753 1.906 -32.785 1.00 90.81 282 ILE A C 1
ATOM 2322 O O . ILE A 1 282 ? 21.922 1.997 -31.885 1.00 90.81 282 ILE A O 1
ATOM 2326 N N . ILE A 1 283 ? 22.731 0.914 -33.680 1.00 88.50 283 ILE A N 1
ATOM 2327 C CA . ILE A 1 283 ? 21.760 -0.187 -33.622 1.00 88.50 283 ILE A CA 1
ATOM 2328 C C . ILE A 1 283 ? 21.964 -1.009 -32.346 1.00 88.50 283 ILE A C 1
ATOM 2330 O O . ILE A 1 283 ? 20.987 -1.299 -31.659 1.00 88.50 283 ILE A O 1
ATOM 2334 N N . GLU A 1 284 ? 23.213 -1.335 -32.013 1.00 90.12 284 GLU A N 1
ATOM 2335 C CA . GLU A 1 284 ? 23.572 -2.038 -30.775 1.00 90.12 284 GLU A CA 1
ATOM 2336 C C . GLU A 1 284 ? 23.134 -1.233 -29.546 1.00 90.12 284 GLU A C 1
ATOM 2338 O O . GLU A 1 284 ? 22.387 -1.741 -28.714 1.00 90.12 284 GLU A O 1
ATOM 2343 N N . LEU A 1 285 ? 23.458 0.064 -29.494 1.00 92.69 285 LEU A N 1
ATOM 2344 C CA . LEU A 1 285 ? 23.058 0.950 -28.398 1.00 92.69 285 LEU A CA 1
ATOM 2345 C C . LEU A 1 285 ? 21.530 1.015 -28.211 1.00 92.69 285 LEU A C 1
ATOM 2347 O O . LEU A 1 285 ? 21.027 0.999 -27.085 1.00 92.69 285 LEU A O 1
ATOM 2351 N N . ILE A 1 286 ? 20.773 1.101 -29.307 1.00 89.88 286 ILE A N 1
ATOM 2352 C CA . ILE A 1 286 ? 19.303 1.095 -29.288 1.00 89.88 286 ILE A CA 1
ATOM 2353 C C . ILE A 1 286 ? 18.766 -0.238 -28.756 1.00 89.88 286 ILE A C 1
ATOM 2355 O O . ILE A 1 286 ? 17.852 -0.242 -27.928 1.00 89.88 286 ILE A O 1
ATOM 2359 N N . SER A 1 287 ? 19.331 -1.351 -29.225 1.00 86.88 287 SER A N 1
ATOM 2360 C CA . SER A 1 287 ? 18.930 -2.700 -28.828 1.00 86.88 287 SER A CA 1
ATOM 2361 C C . SER A 1 287 ? 19.188 -2.939 -27.338 1.00 86.88 287 SER A C 1
ATOM 2363 O O . SER A 1 287 ? 18.275 -3.309 -26.601 1.00 86.88 287 SER A O 1
ATOM 2365 N N . ASP A 1 288 ? 20.400 -2.648 -26.866 1.00 90.38 288 ASP A N 1
ATOM 2366 C CA . ASP A 1 288 ? 20.825 -2.933 -25.491 1.00 90.38 288 ASP A CA 1
ATOM 2367 C C . ASP A 1 288 ? 20.073 -2.076 -24.464 1.00 90.38 288 ASP A C 1
ATOM 2369 O O . ASP A 1 288 ? 19.690 -2.537 -23.385 1.00 90.38 288 ASP A O 1
ATOM 2373 N N . SER A 1 289 ? 19.793 -0.819 -24.813 1.00 90.50 289 SER A N 1
ATOM 2374 C CA . SER A 1 289 ? 19.090 0.112 -23.926 1.00 90.50 289 SER A CA 1
ATOM 2375 C C . SER A 1 289 ? 17.594 -0.180 -23.785 1.00 90.50 289 SER A C 1
ATOM 2377 O O . SER A 1 289 ? 16.988 0.234 -22.786 1.00 90.50 289 SER A O 1
ATOM 2379 N N . ASN A 1 290 ? 16.994 -0.897 -24.747 1.00 92.75 290 ASN A N 1
ATOM 2380 C CA . ASN A 1 290 ? 15.543 -1.043 -24.895 1.00 92.75 290 ASN A CA 1
ATOM 2381 C C . ASN A 1 290 ? 14.827 0.319 -24.864 1.00 92.75 290 ASN A C 1
ATOM 2383 O O . ASN A 1 290 ? 13.808 0.498 -24.185 1.00 92.75 290 ASN A O 1
ATOM 2387 N N . ILE A 1 291 ? 15.395 1.303 -25.566 1.00 94.38 291 ILE A N 1
ATOM 2388 C CA . ILE A 1 291 ? 15.025 2.711 -25.408 1.00 94.38 291 ILE A CA 1
ATOM 2389 C C . ILE A 1 291 ? 13.543 2.995 -25.679 1.00 94.38 291 ILE A C 1
ATOM 2391 O O . ILE A 1 291 ? 12.941 3.801 -24.973 1.00 94.38 291 ILE A O 1
ATOM 2395 N N . GLU A 1 292 ? 12.916 2.298 -26.628 1.00 93.69 292 GLU A N 1
ATOM 2396 C CA . GLU A 1 292 ? 11.485 2.459 -26.920 1.00 93.69 292 GLU A CA 1
ATOM 2397 C C . GLU A 1 292 ? 10.609 2.149 -25.699 1.00 93.69 292 GLU A C 1
ATOM 2399 O O . GLU A 1 292 ? 9.667 2.886 -25.390 1.00 93.69 292 GLU A O 1
ATOM 2404 N N . ILE A 1 293 ? 10.947 1.083 -24.964 1.00 95.31 293 ILE A N 1
ATOM 2405 C CA . ILE A 1 293 ? 10.247 0.686 -23.737 1.00 95.31 293 ILE A CA 1
ATOM 2406 C C . ILE A 1 293 ? 10.525 1.703 -22.634 1.00 95.31 293 ILE A C 1
ATOM 2408 O O . ILE A 1 293 ? 9.589 2.131 -21.960 1.00 95.31 293 ILE A O 1
ATOM 2412 N N . VAL A 1 294 ? 11.785 2.121 -22.481 1.00 96.56 294 VAL A N 1
ATOM 2413 C CA . VAL A 1 294 ? 12.189 3.117 -21.479 1.00 96.56 294 VAL A CA 1
ATOM 2414 C C . VAL A 1 294 ? 11.419 4.419 -21.674 1.00 96.56 294 VAL A C 1
ATOM 2416 O O . VAL A 1 294 ? 10.787 4.889 -20.735 1.00 96.56 294 VAL A O 1
ATOM 2419 N N . VAL A 1 295 ? 11.399 4.974 -22.888 1.00 96.62 295 VAL A N 1
ATOM 2420 C CA . VAL A 1 295 ? 10.705 6.234 -23.199 1.00 96.62 295 VAL A CA 1
ATOM 2421 C C . VAL A 1 295 ? 9.195 6.101 -23.006 1.00 96.62 295 VAL A C 1
ATOM 2423 O O . VAL A 1 295 ? 8.562 6.991 -22.432 1.00 96.62 295 VAL A O 1
ATOM 2426 N N . ARG A 1 296 ? 8.598 4.985 -23.439 1.00 96.81 296 ARG A N 1
ATOM 2427 C CA . ARG A 1 296 ? 7.168 4.716 -23.235 1.00 96.81 296 ARG A CA 1
ATOM 2428 C C . ARG A 1 296 ? 6.812 4.670 -21.751 1.00 96.81 296 ARG A C 1
ATOM 2430 O O . ARG A 1 296 ? 5.848 5.309 -21.330 1.00 96.81 296 ARG A O 1
ATOM 2437 N N . ASP A 1 297 ? 7.560 3.903 -20.966 1.00 97.50 297 ASP A N 1
ATOM 2438 C CA . ASP A 1 297 ? 7.284 3.713 -19.544 1.00 97.50 297 ASP A CA 1
ATOM 2439 C C . ASP A 1 297 ? 7.615 4.976 -18.743 1.00 97.50 297 ASP A C 1
ATOM 2441 O O . ASP A 1 297 ? 6.907 5.287 -17.784 1.00 97.50 297 ASP A O 1
ATOM 2445 N N . LEU A 1 298 ? 8.616 5.750 -19.173 1.00 96.88 298 LEU A N 1
ATOM 2446 C CA . LEU A 1 298 ? 8.943 7.058 -18.614 1.00 96.88 298 LEU A CA 1
ATOM 2447 C C . LEU A 1 298 ? 7.773 8.030 -18.804 1.00 96.88 298 LEU A C 1
ATOM 2449 O O . LEU A 1 298 ? 7.302 8.595 -17.821 1.00 96.88 298 LEU A O 1
ATOM 2453 N N . ARG A 1 299 ? 7.228 8.151 -20.026 1.00 96.81 299 ARG A N 1
ATOM 2454 C CA . ARG A 1 299 ? 6.031 8.971 -20.314 1.00 96.81 299 ARG A CA 1
ATOM 2455 C C . ARG A 1 299 ? 4.827 8.551 -19.476 1.00 96.81 299 ARG A C 1
ATOM 2457 O O . ARG A 1 299 ? 4.162 9.402 -18.894 1.00 96.81 299 ARG A O 1
ATOM 2464 N N . LYS A 1 300 ? 4.556 7.245 -19.384 1.00 97.31 300 LYS A N 1
ATOM 2465 C CA . LYS A 1 300 ? 3.444 6.715 -18.576 1.00 97.31 300 LYS A CA 1
ATOM 2466 C C . LYS A 1 300 ? 3.611 7.025 -17.090 1.00 97.31 300 LYS A C 1
ATOM 2468 O O . LYS A 1 300 ? 2.651 7.420 -16.438 1.00 97.31 300 LYS A O 1
ATOM 2473 N N . THR A 1 301 ? 4.818 6.848 -16.558 1.00 95.69 301 THR A N 1
ATOM 2474 C CA . THR A 1 301 ? 5.102 7.108 -15.139 1.00 95.69 301 THR A CA 1
ATOM 2475 C C . THR A 1 301 ? 5.028 8.607 -14.841 1.00 95.69 301 THR A C 1
ATOM 2477 O O . THR A 1 301 ? 4.436 8.995 -13.841 1.00 95.69 301 THR A O 1
ATOM 2480 N N . ALA A 1 302 ? 5.533 9.451 -15.745 1.00 95.69 302 ALA A N 1
ATOM 2481 C CA . ALA A 1 302 ? 5.426 10.903 -15.643 1.00 95.69 302 ALA A CA 1
ATOM 2482 C C . ALA A 1 302 ? 3.965 11.373 -15.634 1.00 95.69 302 ALA A C 1
ATOM 2484 O O . ALA A 1 302 ? 3.571 12.133 -14.755 1.00 95.69 302 ALA A O 1
ATOM 2485 N N . ALA A 1 303 ? 3.146 10.872 -16.567 1.00 95.81 303 ALA A N 1
ATOM 2486 C CA . ALA A 1 303 ? 1.717 11.173 -16.620 1.00 95.81 303 ALA A CA 1
ATOM 2487 C C . ALA A 1 303 ? 1.012 10.781 -15.315 1.00 95.81 303 ALA A C 1
ATOM 2489 O O . ALA A 1 303 ? 0.287 11.590 -14.752 1.00 95.81 303 ALA A O 1
ATOM 2490 N N . LYS A 1 304 ? 1.310 9.593 -14.773 1.00 95.00 304 LYS A N 1
ATOM 2491 C CA . LYS A 1 304 ? 0.742 9.121 -13.502 1.00 95.00 304 LYS A CA 1
ATOM 2492 C C . LYS A 1 304 ? 1.089 10.028 -12.312 1.00 95.00 304 LYS A C 1
ATOM 2494 O O . LYS A 1 304 ? 0.260 10.198 -11.423 1.00 95.00 304 LYS A O 1
ATOM 2499 N N . ILE A 1 305 ? 2.301 10.586 -12.265 1.00 93.94 305 ILE A N 1
ATOM 2500 C CA . ILE A 1 305 ? 2.715 11.539 -11.219 1.00 93.94 305 ILE A CA 1
ATOM 2501 C C . ILE A 1 305 ? 1.990 12.882 -11.407 1.00 93.94 305 ILE A C 1
ATOM 2503 O O . ILE A 1 305 ? 1.404 13.399 -10.459 1.00 93.94 305 ILE A O 1
ATOM 2507 N N . LEU A 1 306 ? 1.954 13.401 -12.636 1.00 93.38 306 LEU A N 1
ATOM 2508 C CA . LEU A 1 306 ? 1.314 14.679 -12.965 1.00 93.38 306 LEU A CA 1
ATOM 2509 C C . LEU A 1 306 ? -0.211 14.659 -12.778 1.00 93.38 306 LEU A C 1
ATOM 2511 O O . LEU A 1 306 ? -0.780 15.639 -12.309 1.00 93.38 306 LEU A O 1
ATOM 2515 N N . GLU A 1 307 ? -0.882 13.547 -13.089 1.00 94.06 307 GLU A N 1
ATOM 2516 C CA . GLU A 1 307 ? -2.323 13.358 -12.850 1.00 94.06 307 GLU A CA 1
ATOM 2517 C C . GLU A 1 307 ? -2.688 13.458 -11.361 1.00 94.06 307 GLU A C 1
ATOM 2519 O O . GLU A 1 307 ? -3.817 13.814 -11.026 1.00 94.06 307 GLU A O 1
ATOM 2524 N N . ARG A 1 308 ? -1.733 13.195 -10.457 1.00 92.44 308 ARG A N 1
ATOM 2525 C CA . ARG A 1 308 ? -1.897 13.412 -9.011 1.00 92.44 308 ARG A CA 1
ATOM 2526 C C . ARG A 1 308 ? -1.678 14.865 -8.578 1.00 92.44 308 ARG A C 1
ATOM 2528 O O . ARG A 1 308 ? -1.848 15.160 -7.398 1.00 92.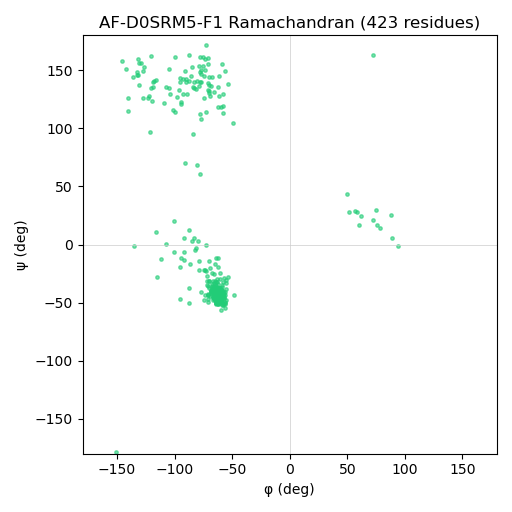44 308 ARG A O 1
ATOM 2535 N N . GLY A 1 309 ? -1.313 15.760 -9.498 1.00 90.50 309 GLY A N 1
ATOM 2536 C CA . GLY A 1 309 ? -0.948 17.146 -9.197 1.00 90.50 309 GLY A CA 1
ATOM 2537 C C . GLY A 1 309 ? 0.415 17.282 -8.512 1.00 90.50 309 GLY A C 1
ATOM 2538 O O . GLY A 1 309 ? 0.651 18.276 -7.833 1.00 90.50 309 GLY A O 1
ATOM 2539 N N . GLU A 1 310 ? 1.285 16.277 -8.640 1.00 89.12 310 GLU A N 1
ATOM 2540 C CA . GLU A 1 310 ? 2.641 16.300 -8.093 1.00 89.12 310 GLU A CA 1
ATOM 2541 C C . GLU A 1 310 ? 3.647 16.755 -9.155 1.00 89.12 310 GLU A C 1
ATOM 2543 O O . GLU A 1 310 ? 3.551 16.372 -10.324 1.00 89.12 310 GLU A O 1
ATOM 2548 N N . ASP A 1 311 ? 4.656 17.515 -8.731 1.00 87.88 311 ASP A N 1
ATOM 2549 C CA . ASP A 1 311 ? 5.771 17.889 -9.596 1.00 87.88 311 ASP A CA 1
ATOM 2550 C C . ASP A 1 311 ? 6.658 16.675 -9.909 1.00 87.88 311 ASP A C 1
ATOM 2552 O O . ASP A 1 311 ? 6.893 15.796 -9.071 1.00 87.88 311 ASP A O 1
ATOM 2556 N N . LEU A 1 312 ? 7.182 16.629 -11.135 1.00 88.81 312 LEU A N 1
ATOM 2557 C CA . LEU A 1 312 ? 8.144 15.603 -11.522 1.00 88.81 312 LEU A CA 1
ATOM 2558 C C . LEU A 1 312 ? 9.483 15.854 -10.813 1.00 88.81 312 LEU A C 1
ATOM 2560 O O . LEU A 1 312 ? 9.939 16.996 -10.776 1.00 88.81 312 LEU A O 1
ATOM 2564 N N . PRO A 1 313 ? 10.172 14.809 -10.321 1.00 84.25 313 PRO A N 1
ATOM 2565 C CA . PRO A 1 313 ? 11.478 14.946 -9.681 1.00 84.25 313 PRO A CA 1
ATOM 2566 C C . PRO A 1 313 ? 12.579 15.111 -10.745 1.00 84.25 313 PRO A C 1
ATOM 2568 O O . PRO A 1 313 ? 13.474 14.278 -10.894 1.00 84.25 313 PRO A O 1
ATOM 2571 N N . VAL A 1 314 ? 12.479 16.172 -11.542 1.00 76.19 314 VAL A N 1
ATOM 2572 C CA . VAL A 1 314 ? 13.440 16.554 -12.579 1.00 76.19 314 VAL A CA 1
ATOM 2573 C C . VAL A 1 314 ? 14.055 17.893 -12.228 1.00 76.19 314 VAL A C 1
ATOM 2575 O O . VAL A 1 314 ? 13.385 18.784 -11.718 1.00 76.19 314 VAL A O 1
ATOM 2578 N N . ASN A 1 315 ? 15.348 18.042 -12.497 1.00 65.38 315 ASN A N 1
ATOM 2579 C CA . ASN A 1 315 ? 15.984 19.343 -12.380 1.00 65.38 315 ASN A CA 1
ATOM 2580 C C . ASN A 1 315 ? 15.611 20.149 -13.629 1.00 65.38 315 ASN A C 1
ATOM 2582 O O . ASN A 1 315 ? 16.015 19.764 -14.727 1.00 65.38 315 ASN A O 1
ATOM 2586 N N . HIS A 1 316 ? 14.815 21.206 -13.466 1.00 57.41 316 HIS A N 1
ATOM 2587 C CA . HIS A 1 316 ? 14.358 22.030 -14.583 1.00 57.41 316 HIS A CA 1
ATOM 2588 C C . HIS A 1 316 ? 15.556 22.643 -15.313 1.00 57.41 316 HIS A C 1
ATOM 2590 O O . HIS A 1 316 ? 16.324 23.411 -14.728 1.00 57.41 316 HIS A O 1
ATOM 2596 N N . GLN A 1 317 ? 15.729 22.310 -16.590 1.00 58.16 317 GLN A N 1
ATOM 2597 C CA . GLN A 1 317 ? 16.753 22.897 -17.445 1.00 58.16 317 GLN A CA 1
ATOM 2598 C C . GLN A 1 317 ? 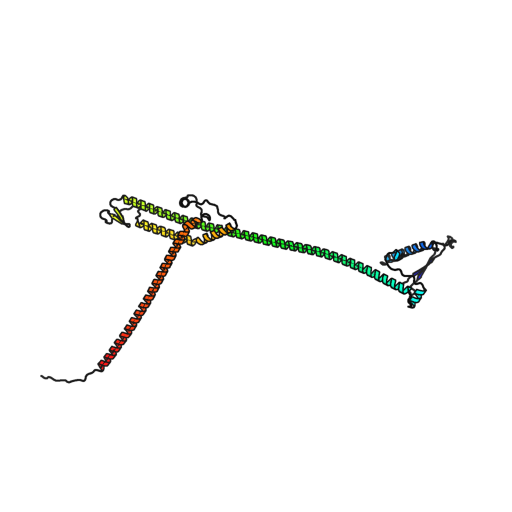16.121 23.642 -18.618 1.00 58.16 317 GLN A C 1
ATOM 2600 O O . GLN A 1 317 ? 15.144 23.215 -19.231 1.00 58.16 317 GLN A O 1
ATOM 2605 N N . GLU A 1 318 ? 16.707 24.787 -18.965 1.00 51.53 318 GLU A N 1
ATOM 2606 C CA . GLU A 1 318 ? 16.274 25.553 -20.129 1.00 51.53 318 GLU A CA 1
ATOM 2607 C C . GLU A 1 318 ? 16.452 24.732 -21.414 1.00 51.53 318 GLU A C 1
ATOM 2609 O O . GLU A 1 318 ? 17.543 24.240 -21.719 1.00 51.53 318 GLU A O 1
ATOM 2614 N N . LYS A 1 319 ? 15.382 24.626 -22.211 1.00 53.09 319 LYS A N 1
ATOM 2615 C CA . LYS A 1 319 ? 15.419 23.995 -23.537 1.00 53.09 319 LYS A CA 1
ATOM 2616 C C . LYS A 1 319 ? 16.448 24.705 -24.425 1.00 53.09 319 LYS A C 1
ATOM 2618 O O . LYS A 1 319 ? 16.257 25.858 -24.807 1.00 53.09 319 LYS A O 1
ATOM 2623 N N . GLN A 1 320 ? 17.530 24.015 -24.785 1.00 53.44 320 GLN A N 1
ATOM 2624 C CA . GLN A 1 320 ? 18.562 24.552 -25.681 1.00 53.44 320 GLN A CA 1
ATOM 2625 C C . GLN A 1 320 ? 18.266 24.229 -27.154 1.00 53.44 320 GLN A C 1
ATOM 2627 O O . GLN A 1 320 ? 17.679 23.199 -27.480 1.00 53.44 320 GLN A O 1
ATOM 2632 N N . THR A 1 321 ? 18.694 25.102 -28.068 1.00 56.72 321 THR A N 1
ATOM 2633 C CA . THR A 1 321 ? 18.531 24.922 -29.520 1.00 56.72 321 THR A CA 1
ATOM 2634 C C . THR A 1 321 ? 19.485 23.859 -30.080 1.00 56.72 321 THR A C 1
ATOM 2636 O O . THR A 1 321 ? 20.596 23.700 -29.579 1.00 56.72 321 THR A O 1
ATOM 2639 N N . PHE A 1 322 ? 19.091 23.161 -31.155 1.00 50.66 322 PHE A N 1
ATOM 2640 C CA . PHE A 1 322 ? 19.864 22.076 -31.794 1.00 50.66 322 PHE A CA 1
ATOM 2641 C C . PHE A 1 322 ? 21.341 22.432 -32.062 1.00 50.66 322 PHE A C 1
ATOM 2643 O O . PHE A 1 322 ? 22.242 21.670 -31.726 1.00 50.66 322 PHE A O 1
ATOM 2650 N N . PHE A 1 323 ? 21.612 23.638 -32.571 1.00 50.00 323 PHE A N 1
ATOM 2651 C CA . PHE A 1 323 ? 22.981 24.115 -32.807 1.00 50.00 323 PHE A CA 1
ATOM 2652 C C . PHE A 1 323 ? 23.791 24.323 -31.519 1.00 50.00 323 PHE A C 1
ATOM 2654 O O . PHE A 1 323 ? 24.999 24.113 -31.522 1.00 50.00 323 PHE A O 1
ATOM 2661 N N . LYS A 1 324 ? 23.155 24.695 -30.400 1.00 55.97 324 LYS A N 1
ATOM 2662 C CA . LYS A 1 324 ? 23.841 24.749 -29.102 1.00 55.97 324 LYS A CA 1
ATOM 2663 C C . LYS A 1 324 ? 24.150 23.342 -28.582 1.00 55.97 324 LYS A C 1
ATOM 2665 O O . LYS A 1 324 ? 25.234 23.154 -28.055 1.00 55.97 324 LYS A O 1
ATOM 2670 N N . LYS A 1 325 ? 23.292 22.342 -28.815 1.00 58.19 325 LYS A N 1
ATOM 2671 C CA . LYS A 1 325 ? 23.560 20.936 -28.437 1.00 58.19 325 LYS A CA 1
ATOM 2672 C C . LYS A 1 325 ? 24.775 20.349 -29.158 1.00 58.19 325 LYS A C 1
ATOM 2674 O O . LYS A 1 325 ? 25.537 19.602 -28.563 1.00 58.19 325 LYS A O 1
ATOM 2679 N N . LEU A 1 326 ? 24.962 20.710 -30.430 1.00 53.53 326 LEU A N 1
ATOM 2680 C CA . LEU A 1 326 ? 26.049 20.191 -31.265 1.00 53.53 326 LEU A CA 1
ATOM 2681 C C . LEU A 1 326 ? 27.416 20.855 -30.988 1.00 53.53 326 LEU A C 1
ATOM 2683 O O . LEU A 1 326 ? 28.444 20.278 -31.322 1.00 53.53 326 LEU A O 1
ATOM 2687 N N . PHE A 1 327 ? 27.438 22.066 -30.407 1.00 49.41 327 PHE A N 1
ATOM 2688 C CA . PHE A 1 327 ? 28.650 22.901 -30.321 1.00 49.41 327 PHE A CA 1
ATOM 2689 C C . PHE A 1 327 ? 28.914 23.565 -28.949 1.00 49.41 327 PHE A C 1
ATOM 2691 O O . PHE A 1 327 ? 29.909 24.280 -28.803 1.00 49.41 327 PHE A O 1
ATOM 2698 N N . ALA A 1 328 ? 28.060 23.392 -27.931 1.00 43.97 328 ALA A N 1
ATOM 2699 C CA . ALA A 1 328 ? 28.257 24.027 -26.625 1.00 43.97 328 ALA A CA 1
ATOM 2700 C C . ALA A 1 328 ? 29.291 23.296 -25.752 1.00 43.97 328 ALA A C 1
ATOM 2702 O O . ALA A 1 328 ? 29.255 22.086 -25.577 1.00 43.97 328 ALA A O 1
ATOM 2703 N N . LYS A 1 329 ? 30.166 24.085 -25.114 1.00 40.91 329 LYS A N 1
ATOM 2704 C CA . LYS A 1 329 ? 31.118 23.660 -24.067 1.00 40.91 329 LYS A CA 1
ATOM 2705 C C . LYS A 1 329 ? 30.492 23.511 -22.663 1.00 40.91 329 LYS A C 1
ATOM 2707 O O . LYS A 1 329 ? 31.222 23.268 -21.709 1.00 40.91 329 LYS A O 1
ATOM 2712 N N . LYS A 1 330 ? 29.176 23.708 -22.504 1.00 44.56 330 LYS A N 1
ATOM 2713 C CA . LYS A 1 330 ? 28.440 23.390 -21.263 1.00 44.56 330 LYS A CA 1
ATOM 2714 C C . LYS A 1 330 ? 27.809 22.011 -21.436 1.00 44.56 330 LYS A C 1
ATOM 2716 O O . LYS A 1 330 ? 27.201 21.791 -22.477 1.00 44.56 330 LYS A O 1
ATOM 2721 N N . GLU A 1 331 ? 27.943 21.135 -20.438 1.00 56.41 331 GLU A N 1
ATOM 2722 C CA . GLU A 1 331 ? 27.298 19.812 -20.395 1.00 56.41 331 GLU A CA 1
ATOM 2723 C C . GLU A 1 331 ? 25.802 19.950 -20.705 1.00 56.41 331 GLU A C 1
ATOM 2725 O O . GLU A 1 331 ? 25.026 20.457 -19.895 1.00 56.41 331 GLU A O 1
ATOM 2730 N N . TYR A 1 332 ? 25.408 19.564 -21.918 1.00 67.38 332 TYR A N 1
ATOM 2731 C CA . TYR A 1 332 ? 24.011 19.390 -22.279 1.00 67.38 332 TYR A CA 1
ATOM 2732 C C . TYR A 1 332 ? 23.525 18.123 -21.579 1.00 67.38 332 TYR A C 1
ATOM 2734 O O . TYR A 1 332 ? 24.039 17.046 -21.859 1.00 67.38 332 TYR A O 1
ATOM 2742 N N . VAL A 1 333 ? 22.594 18.255 -20.635 1.00 71.12 333 VAL A N 1
ATOM 2743 C CA . VAL A 1 333 ? 22.129 17.126 -19.823 1.00 71.12 333 VAL A CA 1
ATOM 2744 C C . VAL A 1 333 ? 20.794 16.642 -20.366 1.00 71.12 333 VAL A C 1
ATOM 2746 O O . VAL A 1 333 ? 19.797 17.362 -20.308 1.00 71.12 333 VAL A O 1
ATOM 2749 N N . HIS A 1 334 ? 20.753 15.411 -20.867 1.00 83.38 334 HIS A N 1
ATOM 2750 C CA . HIS A 1 334 ? 19.492 14.806 -21.271 1.00 83.38 334 HIS A CA 1
ATOM 2751 C C . HIS A 1 334 ? 18.618 14.468 -20.058 1.00 83.38 334 HIS A C 1
ATOM 2753 O O . HIS A 1 334 ? 19.083 13.940 -19.047 1.00 83.38 334 HIS A O 1
ATOM 2759 N N . SER A 1 335 ? 17.326 14.763 -20.164 1.00 87.50 335 SER A N 1
ATOM 2760 C CA . SER A 1 335 ? 16.332 14.507 -19.121 1.00 87.50 335 SER A CA 1
ATOM 2761 C C . SER A 1 335 ? 14.951 14.275 -19.734 1.00 87.50 335 SER A C 1
ATOM 2763 O O . SER A 1 335 ? 14.771 14.337 -20.954 1.00 87.50 335 SER A O 1
ATOM 2765 N N . TYR A 1 336 ? 13.943 14.051 -18.889 1.00 88.44 336 TYR A N 1
ATOM 2766 C CA . TYR A 1 336 ? 12.554 14.005 -19.349 1.00 88.44 336 TYR A CA 1
ATOM 2767 C C . TYR A 1 336 ? 12.125 15.275 -20.114 1.00 88.44 336 TYR A C 1
ATOM 2769 O O . TYR A 1 336 ? 11.312 15.205 -21.032 1.00 88.44 336 TYR A O 1
ATOM 2777 N N . GLU A 1 337 ? 12.684 16.443 -19.795 1.00 86.12 337 GLU A N 1
ATOM 2778 C CA . GLU A 1 337 ? 12.316 17.709 -20.449 1.00 86.12 337 GLU A CA 1
ATOM 2779 C C . GLU A 1 337 ? 12.851 17.820 -21.883 1.00 86.12 337 GLU A C 1
ATOM 2781 O O . GLU A 1 337 ? 12.291 18.546 -22.709 1.00 86.12 337 GLU A O 1
ATOM 2786 N N . THR A 1 338 ? 13.904 17.062 -22.194 1.00 86.88 338 THR A N 1
ATOM 2787 C CA . THR A 1 338 ? 14.529 16.978 -23.519 1.00 86.88 338 THR A CA 1
ATOM 2788 C C . THR A 1 338 ? 14.085 15.727 -24.278 1.00 86.88 338 THR A C 1
ATOM 2790 O O . THR A 1 338 ? 14.773 15.274 -25.192 1.00 86.88 338 THR A O 1
ATOM 2793 N N . LEU A 1 339 ? 12.955 15.119 -23.903 1.00 90.00 339 LEU A N 1
ATOM 2794 C CA . LEU A 1 339 ? 12.438 13.915 -24.561 1.00 90.00 339 LEU A CA 1
ATOM 2795 C C . LEU A 1 339 ? 12.039 14.165 -26.027 1.00 90.00 339 LEU A C 1
ATOM 2797 O O . LEU A 1 339 ? 11.950 13.223 -26.806 1.00 90.00 339 LEU A O 1
ATOM 2801 N N . SER A 1 340 ? 11.862 15.428 -26.429 1.00 87.94 340 SER A N 1
ATOM 2802 C CA . SER A 1 340 ? 11.694 15.813 -27.837 1.00 87.94 340 SER A CA 1
ATOM 2803 C C . SER A 1 340 ? 12.866 15.372 -28.719 1.00 87.94 340 SER A C 1
ATOM 2805 O O . SER A 1 340 ? 12.670 15.085 -29.895 1.00 87.94 340 SER A O 1
ATOM 2807 N N . ASP A 1 341 ? 14.073 15.270 -28.160 1.00 87.50 341 ASP A N 1
ATOM 2808 C CA . ASP A 1 341 ? 15.286 14.907 -28.904 1.00 87.50 341 ASP A CA 1
ATOM 2809 C C . ASP A 1 341 ? 15.232 13.459 -29.386 1.00 87.50 341 ASP A C 1
ATOM 2811 O O . ASP A 1 341 ? 15.708 13.128 -30.474 1.00 87.50 341 ASP A O 1
ATOM 2815 N N . TYR A 1 342 ? 14.604 12.596 -28.589 1.00 92.44 342 TYR A N 1
ATOM 2816 C CA . TYR A 1 342 ? 14.300 11.230 -28.978 1.00 92.44 342 TYR A CA 1
ATOM 2817 C C . TYR A 1 342 ? 13.344 11.192 -30.174 1.00 92.44 342 TYR A C 1
ATOM 2819 O O . TYR A 1 342 ? 13.612 10.497 -31.157 1.00 92.44 342 TYR A O 1
ATOM 2827 N N . ASP A 1 343 ? 12.259 11.967 -30.124 1.00 92.25 343 ASP A N 1
ATOM 2828 C CA . ASP A 1 343 ? 11.274 12.013 -31.209 1.00 92.25 343 ASP A CA 1
ATOM 2829 C C . ASP A 1 343 ? 11.879 12.577 -32.505 1.00 92.25 343 ASP A C 1
ATOM 2831 O O . ASP A 1 343 ? 11.582 12.088 -33.595 1.00 92.25 343 ASP A O 1
ATOM 2835 N N . GLU A 1 344 ? 12.753 13.578 -32.392 1.00 90.56 344 GLU A N 1
ATOM 2836 C CA . GLU A 1 344 ? 13.364 14.254 -33.536 1.00 90.56 344 GLU A CA 1
ATOM 2837 C C . GLU A 1 344 ? 14.495 13.437 -34.175 1.00 90.56 344 GLU A C 1
ATOM 2839 O O . GLU A 1 344 ? 14.605 13.3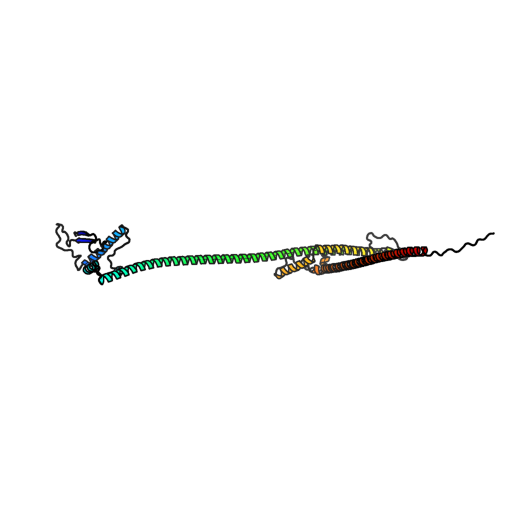78 -35.402 1.00 90.56 344 GLU A O 1
ATOM 2844 N N . HIS A 1 345 ? 15.340 12.787 -33.370 1.00 88.50 345 HIS A N 1
ATOM 2845 C CA . HIS A 1 345 ? 16.592 12.207 -33.863 1.00 88.50 345 HIS A CA 1
ATOM 2846 C C . HIS A 1 345 ? 16.668 10.685 -33.776 1.00 88.50 345 HIS A C 1
ATOM 2848 O O . HIS A 1 345 ? 17.362 10.077 -34.594 1.00 88.50 345 HIS A O 1
ATOM 2854 N N . VAL A 1 346 ? 15.969 10.056 -32.830 1.00 90.62 346 VAL A N 1
ATOM 2855 C CA . VAL A 1 346 ? 16.041 8.602 -32.607 1.00 90.62 346 VAL A CA 1
ATOM 2856 C C . VAL A 1 346 ? 14.909 7.888 -33.338 1.00 90.62 346 VAL A C 1
ATOM 2858 O O . VAL A 1 346 ? 15.162 6.945 -34.087 1.00 90.62 346 VAL A O 1
ATOM 2861 N N . VAL A 1 347 ? 13.669 8.376 -33.227 1.00 92.12 347 VAL A N 1
ATOM 2862 C CA . VAL A 1 347 ? 12.496 7.768 -33.885 1.00 92.12 347 VAL A CA 1
ATOM 2863 C C . VAL A 1 347 ? 12.655 7.633 -35.409 1.00 92.12 347 VAL A C 1
ATOM 2865 O O . VAL A 1 347 ? 12.338 6.565 -35.944 1.00 92.12 347 VAL A O 1
ATOM 2868 N N . PRO A 1 348 ? 13.173 8.627 -36.158 1.00 91.25 348 PRO A N 1
ATOM 2869 C CA . PRO A 1 348 ? 13.403 8.450 -37.591 1.00 91.25 348 PRO A CA 1
ATOM 2870 C C . PRO A 1 348 ? 14.450 7.376 -37.901 1.00 91.25 348 PRO A C 1
ATOM 2872 O O . PRO A 1 348 ? 14.354 6.703 -38.929 1.00 91.25 348 PRO A O 1
ATOM 2875 N N . MET A 1 349 ? 15.447 7.205 -37.028 1.00 86.12 349 MET A N 1
ATOM 2876 C CA . MET A 1 349 ? 16.465 6.168 -37.179 1.00 86.12 349 MET A CA 1
ATOM 2877 C C . MET A 1 349 ? 15.876 4.778 -36.921 1.00 86.12 349 MET A C 1
ATOM 2879 O O . MET A 1 349 ? 16.099 3.878 -37.729 1.00 86.12 349 MET A O 1
ATOM 2883 N N . LEU A 1 350 ? 15.047 4.627 -35.884 1.00 88.06 350 LEU A N 1
ATOM 2884 C CA . LEU A 1 350 ? 14.295 3.398 -35.607 1.00 88.06 350 LEU A CA 1
ATOM 2885 C C . LEU A 1 350 ? 13.443 2.973 -36.805 1.00 88.06 350 LEU A C 1
ATOM 2887 O O . LEU A 1 350 ? 13.551 1.842 -37.269 1.00 88.06 350 LEU A O 1
ATOM 2891 N N . LYS A 1 351 ? 12.691 3.908 -37.400 1.00 88.56 351 LYS A N 1
ATOM 2892 C CA . LYS A 1 351 ? 11.906 3.639 -38.618 1.00 88.56 351 LYS A CA 1
ATOM 2893 C C . LYS A 1 351 ? 12.779 3.161 -39.780 1.00 88.56 351 LYS A C 1
ATOM 2895 O O . LYS A 1 351 ? 12.401 2.242 -40.502 1.00 88.56 351 LYS A O 1
ATOM 2900 N N . LYS A 1 352 ? 13.956 3.765 -39.980 1.00 86.44 352 LYS A N 1
ATOM 2901 C CA . LYS A 1 352 ? 14.904 3.328 -41.022 1.00 86.44 352 LYS A CA 1
ATOM 2902 C C . LYS A 1 352 ? 15.425 1.916 -40.760 1.00 86.44 352 LYS A C 1
ATOM 2904 O O . LYS A 1 352 ? 15.555 1.144 -41.709 1.00 86.44 352 LYS A O 1
ATOM 2909 N N . ILE A 1 353 ? 15.726 1.589 -39.504 1.00 83.88 353 ILE A N 1
ATOM 2910 C CA . ILE A 1 353 ? 16.160 0.250 -39.091 1.00 83.88 353 ILE A CA 1
ATOM 2911 C C . ILE A 1 353 ? 15.041 -0.760 -39.359 1.00 83.88 353 ILE A C 1
ATOM 2913 O O . ILE A 1 353 ? 15.289 -1.759 -40.027 1.00 83.88 353 ILE A O 1
ATOM 2917 N N . GLU A 1 354 ? 13.809 -0.460 -38.948 1.00 86.06 354 GLU A N 1
ATOM 2918 C CA . GLU A 1 354 ? 12.639 -1.319 -39.153 1.00 86.06 354 GLU A CA 1
ATOM 2919 C C . GLU A 1 354 ? 12.370 -1.586 -40.643 1.00 86.06 354 GLU A C 1
ATOM 2921 O O . GLU A 1 354 ? 12.208 -2.733 -41.058 1.00 86.06 354 GLU A O 1
ATOM 2926 N N . ILE A 1 355 ? 12.383 -0.542 -41.480 1.00 86.31 355 ILE A N 1
ATOM 2927 C CA . ILE A 1 355 ? 12.202 -0.677 -42.934 1.00 86.31 355 ILE A CA 1
ATOM 2928 C C . ILE A 1 355 ? 13.301 -1.558 -43.536 1.00 86.31 355 ILE A C 1
ATOM 2930 O O . ILE A 1 355 ? 13.022 -2.427 -44.365 1.00 86.31 355 ILE A O 1
ATOM 2934 N N . ARG A 1 356 ? 14.559 -1.353 -43.126 1.00 82.06 356 ARG A N 1
ATOM 2935 C CA . ARG A 1 356 ? 15.690 -2.149 -43.614 1.00 82.06 356 ARG A CA 1
ATOM 2936 C C . ARG A 1 356 ? 15.573 -3.605 -43.180 1.00 82.06 356 ARG A C 1
ATOM 2938 O O . ARG A 1 356 ? 15.847 -4.489 -43.986 1.00 82.06 356 ARG A O 1
ATOM 2945 N N . GLN A 1 357 ? 15.149 -3.846 -41.946 1.00 82.12 357 GLN A N 1
ATOM 2946 C CA . GLN A 1 357 ? 14.952 -5.180 -41.400 1.00 82.12 357 GLN A CA 1
ATOM 2947 C C . GLN A 1 357 ? 13.859 -5.932 -42.169 1.00 82.12 357 GLN A C 1
ATOM 2949 O O . GLN A 1 357 ? 14.123 -7.015 -42.687 1.00 82.12 357 GLN A O 1
ATOM 2954 N N . LYS A 1 358 ? 12.699 -5.298 -42.383 1.00 85.69 358 LYS A N 1
ATOM 2955 C CA . LYS A 1 358 ? 11.619 -5.828 -43.233 1.00 85.69 358 LYS A CA 1
ATOM 2956 C C . LYS A 1 358 ? 12.095 -6.131 -44.650 1.00 85.69 358 LYS A C 1
ATOM 2958 O O . LYS A 1 358 ? 11.739 -7.155 -45.224 1.00 85.69 358 LYS A O 1
ATOM 2963 N N . HIS A 1 359 ? 12.923 -5.259 -45.227 1.00 84.38 359 HIS A N 1
ATOM 2964 C CA . HIS A 1 359 ? 13.493 -5.507 -46.548 1.00 84.38 359 HIS A CA 1
ATOM 2965 C C . HIS A 1 359 ? 14.408 -6.737 -46.556 1.00 84.38 359 HIS A C 1
ATOM 2967 O O . HIS A 1 359 ? 14.319 -7.552 -47.468 1.00 84.38 359 HIS A O 1
ATOM 2973 N N . ILE A 1 360 ? 15.276 -6.889 -45.553 1.00 82.50 360 ILE A N 1
ATOM 2974 C CA . ILE A 1 360 ? 16.166 -8.052 -45.425 1.00 82.50 360 ILE A CA 1
ATOM 2975 C C . ILE A 1 360 ? 15.352 -9.339 -45.266 1.00 82.50 360 ILE A C 1
ATOM 2977 O O . ILE A 1 360 ? 15.658 -10.332 -45.920 1.00 82.50 360 ILE A O 1
ATOM 2981 N N . GLU A 1 361 ? 14.316 -9.324 -44.431 1.00 85.62 361 GLU A N 1
ATOM 2982 C CA . GLU A 1 361 ? 13.412 -10.460 -44.231 1.00 85.62 361 GLU A CA 1
ATOM 2983 C C . GLU A 1 361 ? 12.706 -10.850 -45.528 1.00 85.62 361 GLU A C 1
ATOM 2985 O O . GLU A 1 361 ? 12.761 -12.012 -45.923 1.00 85.62 361 GLU A O 1
ATOM 2990 N N . HIS A 1 362 ? 12.174 -9.871 -46.261 1.00 89.44 362 HIS A N 1
ATOM 2991 C CA . HIS A 1 362 ? 11.556 -10.096 -47.569 1.00 89.44 362 HIS A CA 1
ATOM 2992 C C . HIS A 1 362 ? 12.523 -10.706 -48.593 1.00 89.44 362 HIS A C 1
ATOM 2994 O O . HIS A 1 362 ? 12.154 -11.578 -49.377 1.00 89.44 362 HIS A O 1
ATOM 3000 N N . GLN A 1 363 ? 13.786 -10.265 -48.606 1.00 86.31 363 GLN A N 1
ATOM 3001 C CA . GLN A 1 363 ? 14.805 -10.850 -49.487 1.00 86.31 363 GLN A CA 1
ATOM 3002 C C . GLN A 1 363 ? 15.130 -12.296 -49.096 1.00 86.31 363 GLN A C 1
ATOM 3004 O O . GLN A 1 363 ? 15.259 -13.146 -49.975 1.00 86.31 363 GLN A O 1
ATOM 3009 N N . LYS A 1 364 ? 15.228 -12.588 -47.793 1.00 89.56 364 LYS A N 1
ATOM 3010 C CA . LYS A 1 364 ? 15.442 -13.953 -47.290 1.00 89.56 364 LYS A CA 1
ATOM 3011 C C . LYS A 1 364 ? 14.279 -14.875 -47.646 1.00 89.56 364 LYS A C 1
ATOM 3013 O O . LYS A 1 364 ? 14.515 -16.007 -48.051 1.00 89.56 364 LYS A O 1
ATOM 3018 N N . GLU A 1 365 ? 13.045 -14.392 -47.540 1.00 91.19 365 GLU A N 1
ATOM 3019 C CA . GLU A 1 365 ? 11.850 -15.153 -47.912 1.00 91.19 365 GLU A CA 1
ATOM 3020 C C . GLU A 1 365 ? 11.848 -15.490 -49.409 1.00 91.19 365 GLU A C 1
ATOM 3022 O O . GLU A 1 365 ? 11.719 -16.655 -49.779 1.00 91.19 365 GLU A O 1
ATOM 3027 N N . LYS A 1 366 ? 12.132 -14.507 -50.272 1.00 91.88 366 LYS A N 1
ATOM 3028 C CA . LYS A 1 366 ? 12.293 -14.737 -51.718 1.00 91.88 366 LYS A CA 1
ATOM 3029 C C . LYS A 1 366 ? 13.409 -15.717 -52.053 1.00 91.88 366 LYS A C 1
ATOM 3031 O O . LYS A 1 366 ? 13.284 -16.489 -53.002 1.00 91.88 366 LYS A O 1
ATOM 3036 N N . GLN A 1 367 ? 14.524 -15.652 -51.332 1.00 91.56 367 GLN A N 1
ATOM 3037 C CA . GLN A 1 367 ? 15.621 -16.592 -51.525 1.00 91.56 367 GLN A CA 1
ATOM 3038 C C . GLN A 1 367 ? 15.181 -18.012 -51.156 1.00 91.56 367 GLN A C 1
ATOM 3040 O O . GLN A 1 367 ? 15.383 -18.930 -51.945 1.00 91.56 367 GLN A O 1
ATOM 3045 N N . LEU A 1 368 ? 14.502 -18.174 -50.021 1.00 93.06 368 LEU A N 1
ATOM 3046 C CA . LEU A 1 368 ? 13.968 -19.459 -49.583 1.00 93.06 368 LEU A CA 1
ATOM 3047 C C . LEU A 1 368 ? 12.937 -20.029 -50.574 1.00 93.06 368 LEU A C 1
ATOM 3049 O O . LEU A 1 368 ? 12.908 -21.233 -50.810 1.00 93.06 368 LEU A O 1
ATOM 3053 N N . GLU A 1 369 ? 12.092 -19.188 -51.175 1.00 92.56 369 GLU A N 1
ATOM 3054 C CA . GLU A 1 369 ? 11.164 -19.611 -52.233 1.00 92.56 369 GLU A CA 1
ATOM 3055 C C . GLU A 1 369 ? 11.891 -20.117 -53.483 1.00 92.56 369 GLU A C 1
ATOM 3057 O O . GLU A 1 369 ? 11.504 -21.146 -54.039 1.00 92.56 369 GLU A O 1
ATOM 3062 N N . ARG A 1 370 ? 12.957 -19.429 -53.911 1.00 91.69 370 ARG A N 1
ATOM 3063 C CA . ARG A 1 370 ? 13.789 -19.871 -55.041 1.00 91.69 370 ARG A CA 1
ATOM 3064 C C . ARG A 1 370 ? 14.467 -21.202 -54.745 1.00 91.69 370 ARG A C 1
ATOM 3066 O O . ARG A 1 370 ? 14.363 -22.113 -55.552 1.00 91.69 370 ARG A O 1
ATOM 3073 N N . GLU A 1 371 ? 15.064 -21.343 -53.564 1.00 93.31 371 GLU A N 1
ATOM 3074 C CA . GLU A 1 371 ? 15.696 -22.594 -53.132 1.00 93.31 371 GLU A CA 1
ATOM 3075 C C . GLU A 1 371 ? 14.692 -23.762 -53.117 1.00 93.31 371 GLU A C 1
ATOM 3077 O O . GLU A 1 371 ? 15.010 -24.859 -53.575 1.00 93.31 371 GLU A O 1
ATOM 3082 N N . LYS A 1 372 ? 13.445 -23.523 -52.680 1.00 94.75 372 LYS A N 1
ATOM 3083 C CA . LYS A 1 372 ? 12.363 -24.521 -52.753 1.00 94.75 372 LYS A CA 1
ATOM 3084 C C . LYS A 1 372 ? 11.998 -24.890 -54.194 1.00 94.75 372 LYS A C 1
ATOM 3086 O O . LYS A 1 372 ? 11.754 -26.064 -54.471 1.00 94.75 372 LYS A O 1
ATOM 3091 N N . LEU A 1 373 ? 11.923 -23.915 -55.104 1.00 93.88 373 LEU A N 1
ATOM 3092 C CA . LEU A 1 373 ? 11.627 -24.161 -56.520 1.00 93.88 373 LEU A CA 1
ATOM 3093 C C . LEU A 1 373 ? 12.738 -24.970 -57.195 1.00 93.88 373 LEU A C 1
ATOM 3095 O O . LEU A 1 373 ? 12.432 -25.957 -57.865 1.00 93.88 373 LEU A O 1
ATOM 3099 N N . ASP A 1 374 ? 13.996 -24.612 -56.946 1.00 93.06 374 ASP A N 1
ATOM 3100 C CA . ASP A 1 374 ? 15.167 -25.331 -57.450 1.00 93.06 374 ASP A CA 1
ATOM 3101 C C . ASP A 1 374 ? 15.189 -26.777 -56.921 1.00 93.06 374 ASP A C 1
ATOM 3103 O O . ASP A 1 374 ? 15.484 -27.718 -57.660 1.00 93.06 374 ASP A O 1
ATOM 3107 N N . GLU A 1 375 ? 14.807 -26.998 -55.656 1.00 93.88 375 GLU A N 1
ATOM 3108 C CA . GLU A 1 375 ? 14.696 -28.343 -55.079 1.00 93.88 375 GLU A CA 1
ATOM 3109 C C . GLU A 1 375 ? 13.580 -29.174 -55.737 1.00 93.88 375 GLU A C 1
ATOM 3111 O O . GLU A 1 375 ? 13.760 -30.368 -56.005 1.00 93.88 375 GLU A O 1
ATOM 3116 N N . ILE A 1 376 ? 12.427 -28.561 -56.030 1.00 94.25 376 ILE A N 1
ATOM 3117 C CA . ILE A 1 376 ? 11.331 -29.214 -56.762 1.00 94.25 376 ILE A CA 1
ATOM 3118 C C . ILE A 1 376 ? 11.783 -29.572 -58.181 1.00 94.25 376 ILE A C 1
ATOM 3120 O O . ILE A 1 376 ? 11.529 -30.685 -58.645 1.00 94.25 376 ILE A O 1
ATOM 3124 N N . GLU A 1 377 ? 12.450 -28.653 -58.876 1.00 92.75 377 GLU A N 1
ATOM 3125 C CA . GLU A 1 377 ? 12.940 -28.877 -60.234 1.00 92.75 377 GLU A CA 1
ATOM 3126 C C . GLU A 1 377 ? 13.993 -29.981 -60.282 1.00 92.75 377 GLU A C 1
ATOM 3128 O O . GLU A 1 377 ? 13.888 -30.893 -61.104 1.00 92.75 377 GLU A O 1
ATOM 3133 N N . LYS A 1 378 ? 14.927 -29.986 -59.328 1.00 92.88 378 LYS A N 1
ATOM 3134 C CA . LYS A 1 378 ? 15.899 -31.066 -59.159 1.00 92.88 378 LYS A CA 1
ATOM 3135 C C . LYS A 1 378 ? 15.214 -32.419 -58.955 1.00 92.88 378 LYS A C 1
ATOM 3137 O O . LYS A 1 378 ? 15.577 -33.387 -59.620 1.00 92.88 378 LYS A O 1
ATOM 3142 N N . LYS A 1 379 ? 14.187 -32.497 -58.097 1.00 94.12 379 LYS A N 1
ATOM 3143 C CA . LYS A 1 379 ? 13.407 -33.733 -57.886 1.00 94.12 379 LYS A CA 1
ATOM 3144 C C . LYS A 1 379 ? 12.693 -34.193 -59.160 1.00 94.12 379 LYS A C 1
ATOM 3146 O O . LYS A 1 379 ? 12.680 -35.393 -59.431 1.00 94.12 379 LYS A O 1
ATOM 3151 N N . ARG A 1 380 ? 12.130 -33.271 -59.953 1.00 93.50 380 ARG A N 1
ATOM 3152 C CA . ARG A 1 380 ? 11.518 -33.601 -61.256 1.00 93.50 380 ARG A CA 1
ATOM 3153 C C . ARG A 1 380 ? 12.548 -34.161 -62.232 1.00 93.50 380 ARG A C 1
ATOM 3155 O O . ARG A 1 380 ? 12.316 -35.222 -62.800 1.00 93.50 380 ARG A O 1
ATOM 3162 N N . TYR A 1 381 ? 13.692 -33.496 -62.372 1.00 91.25 381 TYR A N 1
ATOM 3163 C CA . TYR A 1 381 ? 14.770 -33.951 -63.249 1.00 91.25 381 TYR A CA 1
ATOM 3164 C C . TYR A 1 381 ? 15.297 -35.334 -62.835 1.00 91.25 381 TYR A C 1
ATOM 3166 O O . TYR A 1 381 ? 15.458 -36.224 -63.666 1.00 91.25 381 TYR A O 1
ATOM 3174 N N . GLU A 1 382 ? 15.495 -35.574 -61.535 1.00 92.62 382 GLU A N 1
ATOM 3175 C CA . GLU A 1 382 ? 15.892 -36.891 -61.023 1.00 92.62 382 GLU A CA 1
ATOM 3176 C C . GLU A 1 382 ? 14.850 -37.982 -61.325 1.00 92.62 382 GLU A C 1
ATOM 3178 O O . GLU A 1 382 ? 15.224 -39.119 -61.625 1.00 92.62 382 GLU A O 1
ATOM 3183 N N . GLN A 1 383 ? 13.552 -37.663 -61.261 1.00 92.94 383 GLN A N 1
ATOM 3184 C CA . GLN A 1 383 ? 12.481 -38.584 -61.653 1.00 92.94 383 GLN A CA 1
ATOM 3185 C C . GLN A 1 383 ? 12.494 -38.870 -63.157 1.00 92.94 383 GLN A C 1
ATOM 3187 O O . GLN A 1 383 ? 12.390 -40.032 -63.545 1.00 92.94 383 GLN A O 1
ATOM 3192 N N . GLU A 1 384 ? 12.666 -37.851 -63.995 1.00 92.06 384 GLU A N 1
ATOM 3193 C CA . GLU A 1 384 ? 12.733 -37.992 -65.452 1.00 92.06 384 GLU A CA 1
ATOM 3194 C C . GLU A 1 384 ? 13.921 -38.865 -65.876 1.00 92.06 384 GLU A C 1
ATOM 3196 O O . GLU A 1 384 ? 13.755 -39.835 -66.613 1.00 92.06 384 GLU A O 1
ATOM 3201 N N . VAL A 1 385 ? 15.105 -38.622 -65.305 1.00 91.06 385 VAL A N 1
ATOM 3202 C CA . VAL A 1 385 ? 16.296 -39.456 -65.523 1.00 91.06 385 VAL A CA 1
ATOM 3203 C C . VAL A 1 385 ? 16.038 -40.913 -65.119 1.00 91.06 385 VAL A C 1
ATOM 3205 O O . VAL A 1 385 ? 16.484 -41.831 -65.812 1.00 91.06 385 VAL A O 1
ATOM 3208 N N . ARG A 1 386 ? 15.320 -41.161 -64.012 1.00 91.75 386 ARG A N 1
ATOM 3209 C CA . ARG A 1 386 ? 14.932 -42.526 -63.607 1.00 91.75 386 ARG A CA 1
ATOM 3210 C C . ARG A 1 386 ? 13.976 -43.171 -64.610 1.00 91.75 386 ARG A C 1
ATOM 3212 O O . ARG A 1 386 ? 14.165 -44.343 -64.921 1.00 91.75 386 ARG A O 1
ATOM 3219 N N . GLN A 1 387 ? 12.992 -42.431 -65.124 1.00 91.25 387 GLN A N 1
ATOM 3220 C CA . GLN A 1 387 ? 12.053 -42.941 -66.129 1.00 91.25 387 GLN A CA 1
ATOM 3221 C C . GLN A 1 387 ? 12.762 -43.280 -67.441 1.00 91.25 387 GLN A C 1
ATOM 3223 O O . GLN A 1 387 ? 12.601 -44.389 -67.939 1.00 91.25 387 GLN A O 1
ATOM 3228 N N . ILE A 1 388 ? 13.627 -42.391 -67.938 1.00 90.25 388 ILE A N 1
ATOM 3229 C CA . ILE A 1 388 ? 14.421 -42.628 -69.152 1.00 90.25 388 ILE A CA 1
ATOM 3230 C C . ILE A 1 388 ? 15.305 -43.871 -68.993 1.00 90.25 388 ILE A C 1
ATOM 3232 O O . ILE A 1 388 ? 15.412 -44.682 -69.911 1.00 90.25 388 ILE A O 1
ATOM 3236 N N . LYS A 1 389 ? 15.940 -44.059 -67.827 1.00 89.06 389 LYS A N 1
ATOM 3237 C CA . LYS A 1 389 ? 16.724 -45.275 -67.548 1.00 89.06 389 LYS A CA 1
ATOM 3238 C C . LYS A 1 389 ? 15.862 -46.534 -67.602 1.00 89.06 389 LYS A C 1
ATOM 3240 O O . LYS A 1 389 ? 16.268 -47.493 -68.249 1.00 89.06 389 LYS A O 1
ATOM 3245 N N . LEU A 1 390 ? 14.686 -46.508 -66.976 1.00 91.06 390 LEU 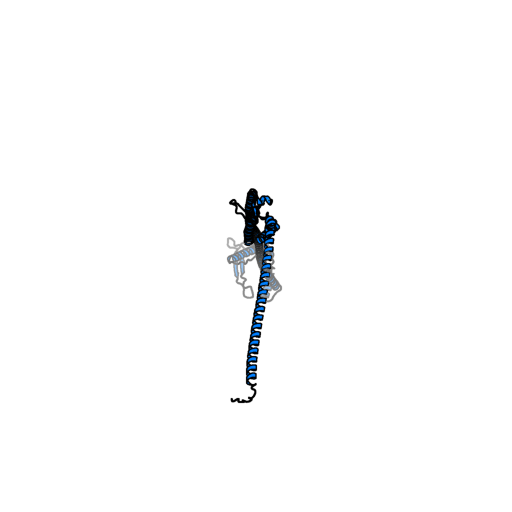A N 1
ATOM 3246 C CA . LEU A 1 390 ? 13.752 -47.634 -66.967 1.00 91.06 390 LEU A CA 1
ATOM 3247 C C . LEU A 1 390 ? 13.234 -47.958 -68.378 1.00 91.06 390 LEU A C 1
ATOM 3249 O O . LEU A 1 390 ? 13.116 -49.121 -68.752 1.00 91.06 390 LEU A O 1
ATOM 3253 N N . GLU A 1 391 ? 12.918 -46.936 -69.170 1.00 90.00 391 GLU A N 1
ATOM 3254 C CA . GLU A 1 391 ? 12.442 -47.093 -70.544 1.00 90.00 391 GLU A CA 1
ATOM 3255 C C . GLU A 1 391 ? 13.538 -47.637 -71.467 1.00 90.00 391 GLU A C 1
ATOM 3257 O O . GLU A 1 391 ? 13.292 -48.567 -72.234 1.00 90.00 391 GLU A O 1
ATOM 3262 N N . ASN A 1 392 ? 14.770 -47.140 -71.329 1.00 87.50 392 ASN A N 1
ATOM 3263 C CA . ASN A 1 392 ? 15.925 -47.692 -72.030 1.00 87.50 392 ASN A CA 1
ATOM 3264 C C . ASN A 1 392 ? 16.190 -49.148 -71.633 1.00 87.50 392 ASN A C 1
ATOM 3266 O O . ASN A 1 392 ? 16.459 -49.962 -72.507 1.00 87.50 392 ASN A O 1
ATOM 3270 N N . GLU A 1 393 ? 16.090 -49.500 -70.351 1.00 89.38 393 GLU A N 1
ATOM 3271 C CA . GLU A 1 393 ? 16.254 -50.879 -69.878 1.00 89.38 393 GLU A CA 1
ATOM 3272 C C . GLU A 1 393 ? 15.201 -51.813 -70.494 1.00 89.38 393 GLU A C 1
ATOM 3274 O O . GLU A 1 393 ? 15.561 -52.827 -71.091 1.00 89.38 393 GLU A O 1
ATOM 3279 N N . LYS A 1 394 ? 13.922 -51.410 -70.493 1.00 89.44 394 LYS A N 1
ATOM 3280 C CA . LYS A 1 394 ? 12.844 -52.135 -71.192 1.00 89.44 394 LYS A CA 1
ATOM 3281 C C . LYS A 1 394 ? 13.109 -52.273 -72.688 1.00 89.44 394 LYS A C 1
ATOM 3283 O O . LYS A 1 394 ? 12.856 -53.328 -73.269 1.00 89.44 394 LYS A O 1
ATOM 3288 N N . ARG A 1 395 ? 13.608 -51.213 -73.330 1.00 86.38 395 ARG A N 1
ATOM 3289 C CA . ARG A 1 395 ? 13.963 -51.232 -74.751 1.00 86.38 395 ARG A CA 1
ATOM 3290 C C . ARG A 1 395 ? 15.108 -52.209 -75.016 1.00 86.38 395 ARG A C 1
ATOM 3292 O O . ARG A 1 395 ? 14.989 -53.022 -75.927 1.00 86.38 395 ARG A O 1
ATOM 3299 N N . TYR A 1 396 ? 16.169 -52.186 -74.211 1.00 84.06 396 TYR A N 1
ATOM 3300 C CA . TYR A 1 396 ? 17.275 -53.139 -74.319 1.00 84.06 396 TYR A CA 1
ATOM 3301 C C . TYR A 1 396 ? 16.808 -54.580 -74.095 1.00 84.06 396 TYR A C 1
ATOM 3303 O O . TYR A 1 396 ? 17.225 -55.471 -74.832 1.00 84.06 396 TYR A O 1
ATOM 3311 N N . GLU A 1 397 ? 15.920 -54.830 -73.131 1.00 84.25 397 GLU A N 1
ATOM 3312 C CA . GLU A 1 397 ? 15.316 -56.152 -72.929 1.00 84.25 397 GLU A CA 1
ATOM 3313 C C . GLU A 1 397 ? 14.465 -56.593 -74.125 1.00 84.25 397 GLU A C 1
ATOM 3315 O O . GLU A 1 397 ? 14.552 -57.746 -74.549 1.00 84.25 397 GLU A O 1
ATOM 3320 N N . SER A 1 398 ? 13.676 -55.684 -74.704 1.00 82.81 398 SER A N 1
ATOM 3321 C CA . SER A 1 398 ? 12.873 -55.952 -75.900 1.00 82.81 398 SER A CA 1
ATOM 3322 C C . SER A 1 398 ? 13.748 -56.262 -77.117 1.00 82.81 398 SER A C 1
ATOM 3324 O O . SER A 1 398 ? 13.538 -57.288 -77.762 1.00 82.81 398 SER A O 1
ATOM 3326 N N . GLU A 1 399 ? 14.777 -55.452 -77.385 1.00 83.69 399 GLU A N 1
ATOM 3327 C CA . GLU A 1 399 ? 15.759 -55.693 -78.451 1.00 83.69 399 GLU A CA 1
ATOM 3328 C C . GLU A 1 399 ? 16.500 -57.023 -78.229 1.00 83.69 399 GLU A C 1
ATOM 3330 O O . GLU A 1 399 ? 16.709 -57.789 -79.173 1.00 83.69 399 GLU A O 1
ATOM 3335 N N . ARG A 1 400 ? 16.854 -57.350 -76.978 1.00 79.56 400 ARG A N 1
ATOM 3336 C CA . ARG A 1 400 ? 17.458 -58.641 -76.616 1.00 79.56 400 ARG A CA 1
ATOM 3337 C C . ARG A 1 400 ? 16.511 -59.803 -76.920 1.00 79.56 400 ARG A C 1
ATOM 3339 O O . ARG A 1 400 ? 16.935 -60.791 -77.513 1.00 79.56 400 ARG A O 1
ATOM 3346 N N . ASN A 1 401 ? 15.237 -59.686 -76.552 1.00 80.12 401 ASN A N 1
ATOM 3347 C CA . ASN A 1 401 ? 14.226 -60.713 -76.805 1.00 80.12 401 ASN A CA 1
ATOM 3348 C C . ASN A 1 401 ? 13.924 -60.882 -78.301 1.00 80.12 401 ASN A C 1
ATOM 3350 O O . ASN A 1 401 ? 13.794 -62.017 -78.756 1.00 80.12 401 ASN A O 1
ATOM 3354 N N . GLN A 1 402 ? 13.881 -59.791 -79.071 1.00 78.75 402 GLN A N 1
ATOM 3355 C CA . GLN A 1 402 ? 13.747 -59.842 -80.529 1.00 78.75 402 GLN A CA 1
ATOM 3356 C C . GLN A 1 402 ? 14.943 -60.542 -81.171 1.00 78.75 402 GLN A C 1
ATOM 3358 O O . GLN A 1 402 ? 14.744 -61.426 -81.993 1.00 78.75 402 GLN A O 1
ATOM 3363 N N . ARG A 1 403 ? 16.180 -60.237 -80.751 1.00 74.06 403 ARG A N 1
ATOM 3364 C CA . ARG A 1 403 ? 17.372 -60.959 -81.231 1.00 74.06 403 ARG A CA 1
ATOM 3365 C C . ARG A 1 403 ? 17.297 -62.458 -80.937 1.00 74.06 403 ARG A C 1
ATOM 3367 O O . ARG A 1 403 ? 17.625 -63.253 -81.812 1.00 74.06 403 ARG A O 1
ATOM 3374 N N . TYR A 1 404 ? 16.823 -62.846 -79.750 1.00 76.12 404 TYR A N 1
ATOM 3375 C CA . TYR A 1 404 ? 16.591 -64.256 -79.414 1.00 76.12 404 TYR A CA 1
ATOM 3376 C C . TYR A 1 404 ? 15.479 -64.909 -80.255 1.00 76.12 404 TYR A C 1
ATOM 3378 O O . TYR A 1 404 ? 15.555 -66.105 -80.533 1.00 76.12 404 TYR A O 1
ATOM 3386 N N . GLN A 1 405 ? 14.440 -64.166 -80.648 1.00 72.81 405 GLN A N 1
ATOM 3387 C CA . GLN A 1 405 ? 13.408 -64.649 -81.574 1.00 72.81 405 GLN A CA 1
ATOM 3388 C C . GLN A 1 405 ? 13.951 -64.790 -82.997 1.00 72.81 405 GLN A C 1
ATOM 3390 O O . GLN A 1 405 ? 13.856 -65.871 -83.557 1.00 72.81 405 GLN A O 1
ATOM 3395 N N . SER A 1 406 ? 14.626 -63.771 -83.533 1.00 72.62 406 SER A N 1
ATOM 3396 C CA . SER A 1 406 ? 15.215 -63.825 -84.874 1.00 72.62 406 SER A CA 1
ATOM 3397 C C . SER A 1 406 ? 16.287 -64.911 -85.011 1.00 72.62 406 SER A C 1
ATOM 3399 O O . SER A 1 406 ? 16.394 -65.518 -86.070 1.00 72.62 406 SER A O 1
ATOM 3401 N N . GLN A 1 407 ? 17.061 -65.204 -83.955 1.00 69.69 407 GLN A N 1
ATOM 3402 C CA . GLN A 1 407 ? 17.958 -66.370 -83.943 1.00 69.69 407 GLN A CA 1
ATOM 3403 C C . GLN A 1 407 ? 17.188 -67.693 -84.043 1.00 69.69 407 GLN A C 1
ATOM 3405 O O . GLN A 1 407 ? 17.578 -68.556 -84.822 1.00 69.69 407 GLN A O 1
ATOM 3410 N N . ARG A 1 408 ? 16.079 -67.841 -83.305 1.00 67.69 408 ARG A N 1
ATOM 3411 C CA . ARG A 1 408 ? 15.209 -69.027 -83.393 1.00 67.69 408 ARG A CA 1
ATOM 3412 C C . ARG A 1 408 ? 14.554 -69.181 -84.769 1.00 67.69 408 ARG A C 1
ATOM 3414 O O . ARG A 1 408 ? 14.457 -70.297 -85.277 1.00 67.69 408 ARG A O 1
ATOM 3421 N N . ASP A 1 409 ? 14.125 -68.079 -85.371 1.00 66.62 409 ASP A N 1
ATOM 3422 C CA . ASP A 1 409 ? 13.505 -68.081 -86.699 1.00 66.62 409 ASP A CA 1
ATOM 3423 C C . ASP A 1 409 ? 14.543 -68.440 -87.785 1.00 66.62 409 ASP A C 1
ATOM 3425 O O . ASP A 1 409 ? 14.277 -69.253 -88.667 1.00 66.62 409 ASP A O 1
ATOM 3429 N N . PHE A 1 410 ? 15.782 -67.948 -87.664 1.00 61.84 410 PHE A N 1
ATOM 3430 C CA . PHE A 1 410 ? 16.884 -68.324 -88.559 1.00 61.84 410 PHE A CA 1
ATOM 3431 C C . PHE A 1 410 ? 17.277 -69.809 -88.440 1.00 61.84 410 PHE A C 1
ATOM 3433 O O . PHE A 1 410 ? 17.610 -70.446 -89.436 1.00 61.84 410 PHE A O 1
ATOM 3440 N N . GLU A 1 411 ? 17.208 -70.397 -87.242 1.00 60.25 411 GLU A N 1
ATOM 3441 C CA . GLU A 1 411 ? 17.448 -71.835 -87.041 1.00 60.25 411 GLU A CA 1
ATOM 3442 C C . GLU A 1 411 ? 16.340 -72.726 -87.635 1.00 60.25 411 GLU A C 1
ATOM 3444 O O . GLU A 1 411 ? 16.581 -73.905 -87.905 1.00 60.25 411 GLU A O 1
ATOM 3449 N N . THR A 1 412 ? 15.142 -72.181 -87.874 1.00 58.16 412 THR A N 1
ATOM 3450 C CA . THR A 1 412 ? 14.003 -72.917 -88.449 1.00 58.16 412 THR A CA 1
ATOM 3451 C C . THR A 1 412 ? 13.873 -72.761 -89.970 1.00 58.16 412 THR A C 1
ATOM 3453 O O . THR A 1 412 ? 13.300 -73.641 -90.619 1.00 58.16 412 THR A O 1
ATOM 3456 N N . GLU A 1 413 ? 14.485 -71.738 -90.574 1.00 54.66 413 GLU A N 1
ATOM 3457 C CA . GLU A 1 413 ? 14.572 -71.550 -92.030 1.00 54.66 413 GLU A CA 1
ATOM 3458 C C . GLU A 1 413 ? 15.835 -72.197 -92.644 1.00 54.66 413 GLU A C 1
ATOM 3460 O O . GLU A 1 413 ? 16.741 -71.524 -93.130 1.00 54.66 413 GLU A O 1
ATOM 3465 N N . GLN A 1 414 ? 15.897 -73.533 -92.692 1.00 51.16 414 GLN A N 1
ATOM 3466 C CA . GLN A 1 414 ? 16.824 -74.237 -93.597 1.00 51.16 414 GLN A CA 1
ATOM 3467 C C . GLN A 1 414 ? 16.139 -74.620 -94.924 1.00 51.16 414 GLN A C 1
ATOM 3469 O O . GLN A 1 414 ? 15.202 -75.427 -94.915 1.00 51.16 414 GLN A O 1
ATOM 3474 N N . PRO A 1 415 ? 16.631 -74.163 -96.094 1.00 52.56 415 PRO A N 1
ATOM 3475 C CA . PRO A 1 415 ? 16.232 -74.717 -97.385 1.00 52.56 415 PRO A CA 1
ATOM 3476 C C . PRO A 1 415 ? 17.035 -75.986 -97.737 1.00 52.56 415 PRO A C 1
ATOM 3478 O O . PRO A 1 415 ? 18.258 -76.032 -97.625 1.00 52.56 415 PRO A O 1
ATOM 3481 N N . LYS A 1 416 ? 16.318 -77.015 -98.210 1.00 50.75 416 LYS A N 1
ATOM 3482 C CA . LYS A 1 416 ? 16.807 -78.339 -98.657 1.00 50.75 416 LYS A CA 1
ATOM 3483 C C . LYS A 1 416 ? 17.881 -78.264 -99.771 1.00 50.75 416 LYS A C 1
ATOM 3485 O O . LYS A 1 416 ? 17.799 -77.380 -100.623 1.00 50.75 416 LYS A O 1
ATOM 3490 N N . PRO A 1 417 ? 18.827 -79.228 -99.844 1.00 49.12 417 PRO A N 1
ATOM 3491 C CA . PRO A 1 417 ? 20.000 -79.142 -100.716 1.00 49.12 417 PRO A CA 1
ATOM 3492 C C . PRO A 1 417 ? 19.686 -79.461 -102.189 1.00 49.12 417 PRO A C 1
ATOM 3494 O O . PRO A 1 417 ? 18.834 -80.298 -102.496 1.00 49.12 417 PRO A O 1
ATOM 3497 N N . ARG A 1 418 ? 20.425 -78.821 -103.107 1.00 46.69 418 ARG A N 1
ATOM 3498 C CA . ARG A 1 418 ? 20.458 -79.112 -104.554 1.00 46.69 418 ARG A CA 1
ATOM 3499 C C . ARG A 1 418 ? 21.907 -79.229 -105.070 1.00 46.69 418 ARG A C 1
ATOM 3501 O O . ARG A 1 418 ? 22.813 -78.744 -104.398 1.00 46.69 418 ARG A O 1
ATOM 3508 N N . PRO A 1 419 ? 22.127 -79.945 -106.192 1.00 50.53 419 PRO A N 1
ATOM 3509 C CA . PRO A 1 419 ? 23.163 -80.972 -106.322 1.00 50.53 419 PRO A CA 1
ATOM 3510 C C . PRO A 1 419 ? 24.449 -80.526 -107.036 1.00 50.53 419 PRO A C 1
ATOM 3512 O O . PRO A 1 419 ? 24.466 -79.535 -107.762 1.00 50.53 419 PRO A O 1
ATOM 3515 N N . LYS A 1 420 ? 25.513 -81.313 -106.820 1.00 53.62 420 LYS A N 1
ATOM 3516 C CA . LYS A 1 420 ? 26.834 -81.212 -107.460 1.00 53.62 420 LYS A CA 1
ATOM 3517 C C . LYS A 1 420 ? 26.753 -81.580 -108.944 1.00 53.62 420 LYS A C 1
ATOM 3519 O O . LYS A 1 420 ? 26.149 -82.598 -109.263 1.00 53.62 420 LYS A O 1
ATOM 3524 N N . ASN A 1 421 ? 27.413 -80.798 -109.797 1.00 49.03 421 ASN A N 1
ATOM 3525 C CA . ASN A 1 421 ? 27.812 -81.224 -111.135 1.00 49.03 421 ASN A CA 1
ATOM 3526 C C . ASN A 1 421 ? 29.324 -81.070 -111.271 1.00 49.03 421 ASN A C 1
ATOM 3528 O O . ASN A 1 421 ? 29.885 -80.004 -111.004 1.00 49.03 421 ASN A O 1
ATOM 3532 N N . ASP A 1 422 ? 29.922 -82.182 -111.665 1.00 47.00 422 ASP A N 1
ATOM 3533 C CA . ASP A 1 422 ? 31.339 -82.423 -111.835 1.00 47.00 422 ASP A CA 1
ATOM 3534 C C . ASP A 1 422 ? 31.820 -81.856 -113.180 1.00 47.00 422 ASP A C 1
ATOM 3536 O O . ASP A 1 422 ? 31.134 -81.968 -114.197 1.00 47.00 422 ASP A O 1
ATOM 3540 N N . PHE A 1 423 ? 33.013 -81.267 -113.183 1.00 44.47 423 PHE A N 1
ATOM 3541 C CA . PHE A 1 423 ? 33.813 -81.053 -114.385 1.00 44.47 423 PHE A CA 1
ATOM 3542 C C . PHE A 1 423 ? 35.135 -81.807 -114.201 1.00 44.47 423 PHE A C 1
ATOM 3544 O O . PHE A 1 423 ? 35.868 -81.550 -113.249 1.00 44.47 423 PHE A O 1
ATOM 3551 N N . GLU A 1 424 ? 35.427 -82.705 -115.133 1.00 42.66 424 GLU A N 1
ATOM 3552 C CA . GLU A 1 424 ? 36.757 -83.214 -115.485 1.00 42.66 424 GLU A CA 1
ATOM 3553 C C . GLU A 1 424 ? 36.864 -83.129 -117.024 1.00 42.66 424 GLU A C 1
ATOM 3555 O O . GLU A 1 424 ? 35.831 -83.227 -117.695 1.00 42.66 424 GLU A O 1
ATOM 3560 N N . PRO A 1 425 ? 38.068 -83.125 -117.615 1.00 53.31 425 PRO A N 1
ATOM 3561 C CA . PRO A 1 425 ? 39.174 -82.170 -117.485 1.00 53.31 425 PRO A CA 1
ATOM 3562 C C . PRO A 1 425 ? 39.294 -81.224 -118.696 1.00 53.31 425 PRO A C 1
ATOM 3564 O O . PRO A 1 425 ? 38.858 -81.600 -119.809 1.00 53.31 425 PRO A O 1
#

pLDDT: mean 86.59, std 12.16, range [40.91, 97.5]

Organism: NCBI:txid575587

Sequence (425 aa):
MIVDAAIHAPHIEGGSDDRNYHAHVMFTTRAISKTGDFESKKYRDFSRDDGTKTVSHWREHFADLVNTQLEQIGSTERVSHLSYKDLSNGLEATVHEGYAVTQLRRLGIDTEISLANDAIRQRNAEKTVNEQVIKELDQEITVSERLICDLREEKSEYDRKQAETQKAATIAAQRKIEHDREQAKQLDRDKFLQLQDRYKNFADSYFITINNKNQVLNDISEQLERSKKWLSKQRDVYERAGIFYHAMTHDMISINTPNDWLSSVQFDRKKKEIERQYQTQIIELISDSNIEIVVRDLRKTAAKILERGEDLPVNHQEKQTFFKKLFAKKEYVHSYETLSDYDEHVVPMLKKIEIRQKHIEHQKEKQLEREKLDEIEKKRYEQEVRQIKLENEKRYESERNQRYQSQRDFETEQPKPRPKNDFEP

Solvent-accessible surface area (backbone atoms only — not comparable to full-atom values): 24422 Å² total; per-residue (Å²): 111,56,74,51,76,48,78,42,76,39,57,65,78,79,70,45,64,74,77,53,64,47,69,52,74,46,65,50,57,33,43,70,40,101,87,70,47,73,41,93,59,64,69,52,59,77,34,94,88,49,18,67,60,50,52,49,52,48,40,43,55,48,26,51,52,51,35,53,52,31,48,75,72,71,46,87,67,77,66,71,67,64,52,46,72,79,64,65,71,80,46,70,81,70,75,87,64,54,71,70,50,52,51,38,45,52,75,75,42,84,46,74,64,58,54,50,34,50,54,38,52,49,53,40,52,53,49,56,52,51,55,51,51,51,55,52,51,52,51,53,50,54,53,49,52,50,52,52,51,53,51,51,51,53,50,50,52,50,52,50,54,49,53,51,50,54,50,51,53,51,52,51,52,50,53,49,53,52,50,55,50,51,50,53,51,49,51,48,51,55,51,35,49,54,30,35,52,54,49,19,57,50,48,53,54,50,52,50,54,53,49,53,51,52,50,56,54,47,54,56,49,54,33,34,53,52,26,54,61,52,50,74,70,51,80,62,54,47,77,58,90,71,42,41,25,33,62,86,81,64,45,80,51,88,77,92,71,62,93,70,58,42,43,72,54,55,47,55,52,50,50,54,48,52,54,48,53,55,48,50,53,50,52,50,54,46,61,76,63,42,45,70,59,40,54,54,53,33,53,53,42,48,49,60,42,45,77,71,74,44,84,74,97,64,86,90,68,83,88,75,54,71,72,50,72,79,69,51,93,61,88,79,78,60,41,77,89,50,49,61,53,45,62,71,61,45,49,60,49,50,53,52,51,52,55,50,49,52,52,53,50,52,51,52,51,53,48,52,52,49,54,51,50,52,51,52,50,49,53,51,50,55,50,50,54,50,50,54,50,52,52,49,50,53,48,51,52,48,54,51,51,48,52,57,46,54,52,54,51,57,73,68,66,73,82,84,90,83,82,92,81,89,86,84,134

Foldseek 3Di:
DDKDKDWDQFDPPQDTDNPDTDMDIDDAQFDQDPVRDTDPDGNCCCPPPNNVVVVLVVLQVVQVVVQVVCVVVVHPDGDHSDDCVRVVVPQDDADDCDDVQVNCVSVVHHDPRNVVRVVSVVVRVVVVVVVVVVVVVVVVVVVVVVVVVVVVVVVVVVVVVVVVVVVVVVVVVVVVVVVVVVVVLVVLQVLLVVLFVLLQVLVVVLLVLVLVLVVVLVVLVVLAVVQVVVQVPDPQWDDDPNFIAGNPPRDTDDDDGDPSHDDPNNSVVVNVVSVVVSLVVNVVSCVVSVNVVSLVVSVVSCVVCVVVVHDRPDDDDDDDDPVCSSDPPDPPTGGPVVCVCCVVPVVVSVVVVVVVVVVVVVVVVVVVVVVVVVVVVVVVVVVVVVVVVVVVVVVVVVVVVVVVVVVVVVVVDDDDDDDDDDDDD

Mean predicted aligned error: 16.72 Å

Secondary structure (DSSP, 8-state):
--EEEEEE---TTTT--TT--EEEEEE-SEEEPTTSSEEEEEP-TTSTTTHHHHHHHHHHHHHHHHHHHHHHTT------SS-TTTTT--PPPPPP-HHHHHHHHHTT---HHHHHHHHHHHHHHHHHHHHHHHHHHHHHHHHHHHHHHHHHHHHHHHHHHHHHHHHHHHHHHHHHHHHHHHHHHHHHHHHHHHHHHHHHHHHHHHHHHHHHHHHHHHHHHHHHHHHHHHHTTSSSEEEETTEEEETTT--EE-----TT---HHHHHHHHHHHHHHHHHHHHHHHHHHTHHHHHHHHHHHHHHHHHTTPPPS--------HHHHHH-SS-----GGGTHHIIIIIHHHHHHHHHHHHHHHHHHHHHHHHHHHHHHHHHHHHHHHHHHHHHHHHHHHHHHHHHHHHHHHHHH-PPPP--------

InterPro domains:
  IPR005053 MobA/MobL protein [PF03389] (1-105)